Protein 8HC0 (pdb70)

Nearest PDB structures (foldseek):
  8hc0-assembly1_A  TM=1.003E+00  e=5.964E-72  Homo sapiens
  4dlo-assembly1_A  TM=7.773E-01  e=4.030E-16  Homo sapiens
  8oek-assembly1_A-2  TM=7.664E-01  e=4.030E-16  Homo sapiens
  4dlo-assembly2_B  TM=7.613E-01  e=2.067E-15  Homo sapiens
  8hc0-assembly1_B  TM=1.018E+00  e=3.145E-09  Homo sapiens

Organism: Homo sapiens (NCBI:txid9606)

Structure (mmCIF, N/CA/C/O backbone):
data_8HC0
#
_entry.id   8HC0
#
_cell.length_a   134.825
_cell.length_b   47.993
_cell.length_c   87.023
_cell.angle_alpha   90.00
_cell.angle_beta   127.35
_cell.angle_gamma   90.00
#
_symmetry.space_group_name_H-M   'C 1 2 1'
#
loop_
_entity.id
_entity.type
_entity.pdbx_description
1 polymer 'Adhesion G-protein coupled receptor F1'
2 polymer 'Adhesion G-protein coupled receptor F1'
3 polymer 'Adhesion G-protein coupled receptor F1'
4 branched alpha-D-mannopyranose-(1-3)-alpha-D-mannopyranose-(1-6)-[alpha-D-mannopyranose-(1-3)]alpha-D-mannopyranose-(1-4)-2-acetamido-2-deoxy-beta-D-glucopyranose-(1-4)-2-acetamido-2-deoxy-beta-D-glucopyranose
5 non-polymer 2-acetamido-2-deoxy-beta-D-glucopyranose
6 water water
#
loop_
_atom_site.group_PDB
_atom_site.id
_atom_site.type_symbol
_atom_site.label_atom_id
_atom_site.label_alt_id
_atom_site.label_comp_id
_atom_site.label_asym_id
_atom_site.label_entity_id
_atom_site.label_seq_id
_atom_site.pdbx_PDB_ins_code
_atom_site.Cartn_x
_atom_site.Cartn_y
_atom_site.Cartn_z
_atom_site.occupancy
_atom_site.B_iso_or_equiv
_atom_site.auth_seq_id
_atom_site.auth_comp_id
_atom_site.auth_asym_id
_atom_site.auth_atom_id
_atom_site.pdbx_PDB_model_num
ATOM 1 N N . SER A 1 1 ? -50.409 3.260 33.865 1.00 87.43 207 SER A N 1
ATOM 2 C CA . SER A 1 1 ? -49.719 2.162 34.532 1.00 78.83 207 SER A CA 1
ATOM 3 C C . SER A 1 1 ? -49.071 1.221 33.515 1.00 77.17 207 SER A C 1
ATOM 4 O O . SER A 1 1 ? -47.943 1.454 33.093 1.00 91.07 207 SER A O 1
ATOM 7 N N . ILE A 1 2 ? -49.763 0.160 33.118 1.00 77.26 208 ILE A N 1
ATOM 8 C CA . ILE A 1 2 ? -49.291 -0.713 32.048 1.00 72.25 208 ILE A CA 1
ATOM 9 C C . ILE A 1 2 ? -50.335 -0.683 30.940 1.00 67.52 208 ILE A C 1
ATOM 10 O O . ILE A 1 2 ? -51.389 -1.321 31.045 1.00 74.08 208 ILE A O 1
ATOM 15 N N . VAL A 1 3 ? -50.046 0.059 29.875 1.00 63.90 209 VAL A N 1
ATOM 16 C CA . VAL A 1 3 ? -50.887 0.056 28.683 1.00 68.67 209 VAL A CA 1
ATOM 17 C C . VAL A 1 3 ? -50.517 -1.164 27.853 1.00 61.98 209 VAL A C 1
ATOM 18 O O . VAL A 1 3 ? -49.356 -1.333 27.466 1.00 54.11 209 VAL A O 1
ATOM 22 N N . ALA A 1 4 ? -51.498 -2.017 27.579 1.00 58.28 210 ALA A N 1
ATOM 23 C CA . ALA A 1 4 ? -51.285 -3.232 26.805 1.00 53.47 210 ALA A CA 1
ATOM 24 C C . ALA A 1 4 ? -51.841 -3.021 25.402 1.00 57.45 210 ALA A C 1
ATOM 25 O O . ALA A 1 4 ? -53.050 -2.849 25.227 1.00 57.42 210 ALA A O 1
ATOM 27 N N . GLY A 1 5 ? -50.959 -3.039 24.408 1.00 52.57 211 GLY A N 1
ATOM 28 C CA . GLY A 1 5 ? -51.387 -2.928 23.028 1.00 55.08 211 GLY A CA 1
ATOM 29 C C . GLY A 1 5 ? -51.256 -4.238 22.280 1.00 55.92 211 GLY A C 1
ATOM 30 O O . GLY A 1 5 ? -50.167 -4.819 22.219 1.00 55.37 211 GLY A O 1
ATOM 31 N N . TYR A 1 6 ? -52.358 -4.712 21.707 1.00 63.57 212 TYR A N 1
ATOM 32 C CA . TYR A 1 6 ? -52.403 -5.993 21.016 1.00 62.89 212 TYR A CA 1
ATOM 33 C C . TYR A 1 6 ? -53.041 -5.806 19.645 1.00 59.11 212 TYR A C 1
ATOM 34 O O . TYR A 1 6 ? -53.408 -4.695 19.248 1.00 55.34 212 TYR A O 1
ATOM 43 N N . GLU A 1 7 ? -53.183 -6.914 18.922 1.00 69.08 213 GLU A N 1
ATOM 44 C CA . GLU A 1 7 ? -53.812 -6.902 17.610 1.00 68.53 213 GLU A CA 1
ATOM 45 C C . GLU A 1 7 ? -54.568 -8.208 17.411 1.00 69.99 213 GLU A C 1
ATOM 46 O O . GLU A 1 7 ? -54.178 -9.255 17.934 1.00 66.67 213 GLU A O 1
ATOM 52 N N . VAL A 1 8 ? -55.664 -8.130 16.661 1.00 69.83 214 VAL A N 1
ATOM 53 C CA . VAL A 1 8 ? -56.505 -9.283 16.356 1.00 71.92 214 VAL A CA 1
ATOM 54 C C . VAL A 1 8 ? -56.562 -9.435 14.843 1.00 70.75 214 VAL A C 1
ATOM 55 O O . VAL A 1 8 ? -57.060 -8.545 14.143 1.00 67.19 214 VAL A O 1
ATOM 59 N N . VAL A 1 9 ? -56.055 -10.558 14.342 1.00 75.13 215 VAL A N 1
ATOM 60 C CA . VAL A 1 9 ? -56.042 -10.856 12.915 1.00 81.73 215 VAL A CA 1
ATOM 61 C C . VAL A 1 9 ? -57.237 -11.742 12.595 1.00 78.87 215 VAL A C 1
ATOM 62 O O . VAL A 1 9 ? -57.471 -12.750 13.275 1.00 75.21 215 VAL A O 1
ATOM 66 N N . GLY A 1 10 ? -57.998 -11.367 11.562 1.00 83.88 216 GLY A N 1
ATOM 67 C CA . GLY A 1 10 ? -59.162 -12.129 11.168 1.00 84.56 216 GLY A CA 1
ATOM 68 C C . GLY A 1 10 ? -59.304 -12.179 9.660 1.00 84.46 216 GLY A C 1
ATOM 69 O O . GLY A 1 10 ? -58.610 -11.473 8.924 1.00 83.81 216 GLY A O 1
ATOM 70 N N . SER A 1 11 ? -60.223 -13.033 9.213 1.00 89.80 217 SER A N 1
ATOM 71 C CA . SER A 1 11 ? -60.484 -13.243 7.795 1.00 96.91 217 SER A CA 1
ATOM 72 C C . SER A 1 11 ? -61.720 -12.504 7.300 1.00 104.20 217 SER A C 1
ATOM 73 O O . SER A 1 11 ? -62.040 -12.587 6.110 1.00 101.59 217 SER A O 1
ATOM 76 N N . SER A 1 12 ? -62.421 -11.792 8.176 1.00 98.82 218 SER A N 1
ATOM 77 C CA . SER A 1 12 ? -63.608 -11.047 7.792 1.00 95.80 218 SER A CA 1
ATOM 78 C C . SER A 1 12 ? -63.211 -9.628 7.385 1.00 97.12 218 SER A C 1
ATOM 79 O O . SER A 1 12 ? -62.030 -9.314 7.211 1.00 94.59 218 SER A O 1
ATOM 82 N N . SER A 1 13 ? -64.198 -8.751 7.226 1.00 97.15 219 SER A N 1
ATOM 83 C CA . SER A 1 13 ? -63.924 -7.372 6.857 1.00 93.97 219 SER A CA 1
ATOM 84 C C . SER A 1 13 ? -63.600 -6.541 8.098 1.00 93.48 219 SER A C 1
ATOM 85 O O . SER A 1 13 ? -63.834 -6.952 9.238 1.00 84.80 219 SER A O 1
ATOM 88 N N . ALA A 1 14 ? -63.052 -5.347 7.859 1.00 99.50 220 ALA A N 1
ATOM 89 C CA . ALA A 1 14 ? -62.659 -4.478 8.964 1.00 90.43 220 ALA A CA 1
ATOM 90 C C . ALA A 1 14 ? -63.861 -4.007 9.772 1.00 93.10 220 ALA A C 1
ATOM 91 O O . ALA A 1 14 ? -63.757 -3.841 10.992 1.00 82.19 220 ALA A O 1
ATOM 93 N N . SER A 1 15 ? -65.004 -3.788 9.118 1.00 96.62 221 SER A N 1
ATOM 94 C CA . SER A 1 15 ? -66.197 -3.359 9.841 1.00 89.86 221 SER A CA 1
ATOM 95 C C . SER A 1 15 ? -66.880 -4.528 10.538 1.00 88.45 221 SER A C 1
ATOM 96 O O . SER A 1 15 ? -67.414 -4.370 11.642 1.00 84.75 221 SER A O 1
ATOM 99 N N . GLU A 1 16 ? -66.877 -5.705 9.910 1.00 88.82 222 GLU A N 1
ATOM 100 C CA . GLU A 1 16 ? -67.524 -6.868 10.505 1.00 93.99 222 GLU A CA 1
ATOM 101 C C . GLU A 1 16 ? -66.703 -7.434 11.653 1.00 97.54 222 GLU A C 1
ATOM 102 O O . GLU A 1 16 ? -67.264 -7.831 12.683 1.00 93.10 222 GLU A O 1
ATOM 108 N N . LEU A 1 17 ? -65.378 -7.479 11.501 1.00 91.98 223 LEU A N 1
ATOM 109 C CA . LEU A 1 17 ? -64.567 -8.040 12.571 1.00 89.51 223 LEU A CA 1
ATOM 110 C C . LEU A 1 17 ? -64.626 -7.110 13.773 1.00 93.86 223 LEU A C 1
ATOM 111 O O . LEU A 1 17 ? -64.725 -7.565 14.917 1.00 94.36 223 LEU A O 1
ATOM 116 N N . LEU A 1 18 ? -64.583 -5.798 13.516 1.00 107.55 224 LEU A N 1
ATOM 117 C CA . LEU A 1 18 ? -64.705 -4.805 14.577 1.00 108.21 224 LEU A CA 1
ATOM 118 C C . LEU A 1 18 ? -66.003 -4.987 15.347 1.00 111.19 224 LEU A C 1
ATOM 119 O O . LEU A 1 18 ? -65.992 -5.170 16.568 1.00 111.45 224 LEU A O 1
ATOM 124 N N . SER A 1 19 ? -67.135 -4.945 14.639 1.00 98.47 225 SER A N 1
ATOM 125 C CA . SER A 1 19 ? -68.435 -5.071 15.291 1.00 94.56 225 SER A CA 1
ATOM 126 C C . SER A 1 19 ? -68.534 -6.364 16.089 1.00 94.72 225 SER A C 1
ATOM 127 O O . SER A 1 19 ? -69.164 -6.400 17.153 1.00 86.97 225 SER A O 1
ATOM 130 N N . ALA A 1 20 ? -67.914 -7.437 15.594 1.00 95.49 226 ALA A N 1
ATOM 131 C CA . ALA A 1 20 ? -67.938 -8.698 16.325 1.00 82.56 226 ALA A CA 1
ATOM 132 C C . ALA A 1 20 ? -67.146 -8.609 17.623 1.00 82.37 226 ALA A C 1
ATOM 133 O O . ALA A 1 20 ? -67.537 -9.218 18.624 1.00 90.34 226 ALA A O 1
ATOM 135 N N . ILE A 1 21 ? -66.046 -7.854 17.631 1.00 88.70 227 ILE A N 1
ATOM 136 C CA . ILE A 1 21 ? -65.220 -7.758 18.830 1.00 86.23 227 ILE A CA 1
ATOM 137 C C . ILE A 1 21 ? -65.873 -6.858 19.874 1.00 86.60 227 ILE A C 1
ATOM 138 O O . ILE A 1 21 ? -65.842 -7.159 21.073 1.00 76.39 227 ILE A O 1
ATOM 143 N N . GLU A 1 22 ? -66.477 -5.747 19.442 1.00 90.38 228 GLU A N 1
ATOM 144 C CA . GLU A 1 22 ? -67.146 -4.856 20.38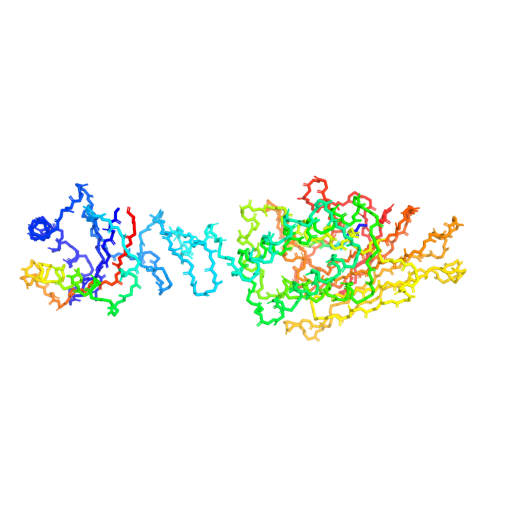6 1.00 88.12 228 GLU A CA 1
ATOM 145 C C . GLU A 1 22 ? -68.299 -5.552 21.094 1.00 91.56 228 GLU A C 1
ATOM 146 O O . GLU A 1 22 ? -68.570 -5.267 22.266 1.00 94.56 228 GLU A O 1
ATOM 152 N N . HIS A 1 23 ? -68.983 -6.468 20.409 1.00 86.12 229 HIS A N 1
ATOM 153 C CA . HIS A 1 23 ? -70.119 -7.158 21.004 1.00 89.28 229 HIS A CA 1
ATOM 154 C C . HIS A 1 23 ? -69.712 -8.223 22.014 1.00 89.28 229 HIS A C 1
ATOM 155 O O . HIS A 1 23 ? -70.565 -8.675 22.785 1.00 93.59 229 HIS A O 1
ATOM 162 N N . VAL A 1 24 ? -68.445 -8.635 22.031 1.00 86.98 230 VAL A N 1
ATOM 163 C CA . VAL A 1 24 ? -67.920 -9.494 23.083 1.00 91.13 230 VAL A CA 1
ATOM 164 C C . VAL A 1 24 ? -66.799 -8.799 23.850 1.00 90.24 230 VAL A C 1
ATOM 165 O O . VAL A 1 24 ? -66.043 -9.448 24.570 1.00 88.48 230 VAL A O 1
ATOM 169 N N . ALA A 1 25 ? -66.684 -7.478 23.694 1.00 92.34 231 ALA A N 1
ATOM 170 C CA . ALA A 1 25 ? -65.619 -6.739 24.364 1.00 99.69 231 ALA A CA 1
ATOM 171 C C . ALA A 1 25 ? -65.754 -6.825 25.879 1.00 98.92 231 ALA A C 1
ATOM 172 O O . ALA A 1 25 ? -64.749 -6.876 26.597 1.00 105.37 231 ALA A O 1
ATOM 174 N N . GLU A 1 26 ? -66.988 -6.844 26.384 1.00 104.55 232 GLU A N 1
ATOM 175 C CA . GLU A 1 26 ? -67.202 -6.961 27.820 1.00 110.97 232 GLU A CA 1
ATOM 176 C C . GLU A 1 26 ? -66.963 -8.375 28.333 1.00 101.68 232 GLU A C 1
ATOM 177 O O . GLU A 1 26 ? -66.715 -8.548 29.532 1.00 111.93 232 GLU A O 1
ATOM 183 N N . LYS A 1 27 ? -67.030 -9.385 27.462 1.00 87.21 233 LYS A N 1
ATOM 184 C CA . LYS A 1 27 ? -66.690 -10.741 27.880 1.00 93.09 233 LYS A CA 1
ATOM 185 C C . LYS A 1 27 ? -65.189 -10.987 27.830 1.00 92.79 233 LYS A C 1
ATOM 186 O O . LYS A 1 27 ? -64.678 -11.831 28.575 1.00 89.98 233 LYS A O 1
ATOM 192 N N . ALA A 1 28 ? -64.472 -10.279 26.957 1.00 92.68 234 ALA A N 1
ATOM 193 C CA . ALA A 1 28 ? -63.015 -10.313 27.006 1.00 94.61 234 ALA A CA 1
ATOM 194 C C . ALA A 1 28 ? -62.491 -9.478 28.166 1.00 84.49 234 ALA A C 1
ATOM 195 O O . ALA A 1 28 ? -61.490 -9.840 28.795 1.00 82.86 234 ALA A O 1
ATOM 197 N N . LYS A 1 29 ? -63.163 -8.363 28.464 1.00 84.34 235 LYS A N 1
ATOM 198 C CA . LYS A 1 29 ? -62.746 -7.510 29.571 1.00 9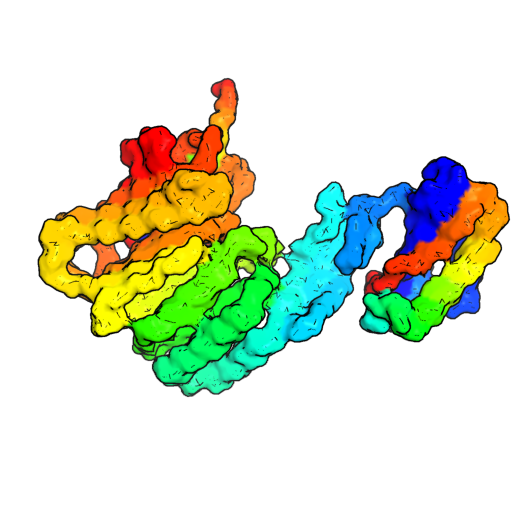4.51 235 LYS A CA 1
ATOM 199 C C . LYS A 1 29 ? -62.932 -8.212 30.910 1.00 96.70 235 LYS A C 1
ATOM 200 O O . LYS A 1 29 ? -62.112 -8.047 31.821 1.00 100.95 235 LYS A O 1
ATOM 206 N N . THR A 1 30 ? -63.995 -9.009 31.050 1.00 88.48 236 THR A N 1
ATOM 207 C CA . THR A 1 30 ? -64.204 -9.749 32.289 1.00 95.90 236 THR A CA 1
ATOM 208 C C . THR A 1 30 ? -63.258 -10.936 32.427 1.00 101.97 236 THR A C 1
ATOM 209 O O . THR A 1 30 ? -62.991 -11.367 33.554 1.00 107.40 236 THR A O 1
ATOM 213 N N . ALA A 1 31 ? -62.740 -11.467 31.315 1.00 95.33 237 ALA A N 1
ATOM 214 C CA . ALA A 1 31 ? -61.753 -12.538 31.392 1.00 93.37 237 ALA A CA 1
ATOM 215 C C . ALA A 1 31 ? -60.381 -11.998 31.772 1.00 94.59 237 ALA A C 1
ATOM 216 O O . ALA A 1 31 ? -59.635 -12.654 32.508 1.00 90.68 237 ALA A O 1
ATOM 218 N N . LEU A 1 32 ? -60.032 -10.808 31.279 1.00 95.20 238 LEU A N 1
ATOM 219 C CA . LEU A 1 32 ? -58.757 -10.201 31.644 1.00 86.70 238 LEU A CA 1
ATOM 220 C C . LEU A 1 32 ? -58.771 -9.683 33.075 1.00 96.03 238 LEU A C 1
ATOM 221 O O . LEU A 1 32 ? -57.731 -9.690 33.744 1.00 97.96 238 LEU A O 1
ATOM 226 N N . HIS A 1 33 ? -59.929 -9.232 33.562 1.00 118.72 239 HIS A N 1
ATOM 227 C CA . HIS A 1 33 ? -60.024 -8.757 34.936 1.00 117.43 239 HIS A CA 1
ATOM 228 C C . HIS A 1 33 ? -59.906 -9.882 35.955 1.00 121.77 239 HIS A C 1
ATOM 229 O O . HIS A 1 33 ? -59.731 -9.600 37.145 1.00 138.03 239 HIS A O 1
ATOM 236 N N . LYS A 1 34 ? -60.000 -11.140 35.522 1.00 104.73 240 LYS A N 1
ATOM 237 C CA . LYS A 1 34 ? -59.769 -12.274 36.406 1.00 96.40 240 LYS A CA 1
ATOM 238 C C . LYS A 1 34 ? -58.294 -12.631 36.530 1.00 83.75 240 LYS A C 1
ATOM 239 O O . LYS A 1 34 ? -57.948 -13.492 37.345 1.00 90.09 240 LYS A O 1
ATOM 241 N N . LEU A 1 35 ? -57.426 -11.999 35.745 1.00 85.52 241 LEU A N 1
ATOM 242 C CA . LEU A 1 35 ? -55.989 -12.210 35.828 1.00 86.39 241 LEU A CA 1
ATOM 243 C C . LEU A 1 35 ? -55.212 -10.972 36.243 1.00 85.76 241 LEU A C 1
ATOM 244 O O . LEU A 1 35 ? -54.149 -11.106 36.853 1.00 88.24 241 LEU A O 1
ATOM 249 N N . PHE A 1 36 ? -55.707 -9.778 35.929 1.00 83.02 242 PHE A N 1
ATOM 250 C CA . PHE A 1 36 ? -55.019 -8.531 36.223 1.00 81.50 242 PHE A CA 1
ATOM 251 C C . PHE A 1 36 ? -56.033 -7.472 36.625 1.00 87.52 242 PHE A C 1
ATOM 252 O O . PHE A 1 36 ? -57.181 -7.501 36.163 1.00 99.46 242 PHE A O 1
ATOM 260 N N . PRO A 1 37 ? -55.642 -6.527 37.485 1.00 84.78 243 PRO A N 1
ATOM 261 C CA . PRO A 1 37 ? -56.532 -5.397 37.807 1.00 86.81 243 PRO A CA 1
ATOM 262 C C . PRO A 1 37 ? -56.514 -4.378 36.676 1.00 90.78 243 PRO A C 1
ATOM 263 O O . PRO A 1 37 ? -55.459 -3.847 36.323 1.00 87.96 243 PRO A O 1
ATOM 267 N N . LEU A 1 38 ? -57.686 -4.103 36.112 1.00 101.67 244 LEU A N 1
ATOM 268 C CA . LEU A 1 38 ? -57.826 -3.207 34.977 1.00 109.00 244 LEU A CA 1
ATOM 269 C C . LEU A 1 38 ? -58.439 -1.880 35.409 1.00 115.74 244 LEU A C 1
ATOM 270 O O . LEU A 1 38 ? -59.267 -1.825 36.321 1.00 121.69 244 LEU A O 1
ATOM 275 N N . GLU A 1 39 ? -58.023 -0.809 34.736 1.00 131.58 245 GLU A N 1
ATOM 276 C CA . GLU A 1 39 ? -58.590 0.507 34.983 1.00 136.66 245 GLU A CA 1
ATOM 277 C C . GLU A 1 39 ? -59.932 0.637 34.274 1.00 139.65 245 GLU A C 1
ATOM 278 O O . GLU A 1 39 ? -60.128 0.099 33.180 1.00 132.66 245 GLU A O 1
ATOM 284 N N . ASP A 1 40 ? -60.861 1.345 34.912 1.00 150.16 246 ASP A N 1
ATOM 285 C CA . ASP A 1 40 ? -62.194 1.523 34.350 1.00 145.48 246 ASP A CA 1
ATOM 286 C C . ASP A 1 40 ? -62.129 2.350 33.071 1.00 138.70 246 ASP A C 1
ATOM 287 O O . ASP A 1 40 ? -61.464 3.389 33.022 1.00 138.59 246 ASP A O 1
ATOM 292 N N . GLY A 1 41 ? -62.823 1.884 32.034 1.00 116.52 247 GLY A N 1
ATOM 293 C CA . GLY A 1 41 ? -62.885 2.597 30.775 1.00 106.66 247 GLY A CA 1
ATOM 294 C C . GLY A 1 41 ? -61.644 2.511 29.917 1.00 87.28 247 GLY A C 1
ATOM 295 O O . GLY A 1 41 ? -61.572 3.199 28.892 1.00 82.58 247 GLY A O 1
ATOM 296 N N . SER A 1 42 ? -60.666 1.687 30.295 1.00 89.81 248 SER A N 1
ATOM 297 C CA . SER A 1 42 ? -59.430 1.585 29.531 1.00 76.84 248 SER A CA 1
ATOM 298 C C . SER A 1 42 ? -59.567 0.706 28.295 1.00 78.22 248 SER A C 1
ATOM 299 O O . SER A 1 42 ? -58.773 0.852 27.359 1.00 71.95 248 SER A O 1
ATOM 302 N N . PHE A 1 43 ? -60.547 -0.195 28.266 1.00 74.87 249 PHE A N 1
ATOM 303 C CA . PHE A 1 43 ? -60.704 -1.120 27.147 1.00 65.46 249 PHE A CA 1
ATOM 304 C C . PHE A 1 43 ? -61.244 -0.372 25.935 1.00 70.67 249 PHE A C 1
ATOM 305 O O . PHE A 1 43 ? -62.424 -0.010 25.892 1.00 79.20 249 PHE A O 1
ATOM 313 N N . ARG A 1 44 ? -60.383 -0.148 24.945 1.00 72.70 250 ARG A N 1
ATOM 314 C CA . ARG A 1 44 ? -60.753 0.548 23.719 1.00 70.45 250 ARG A CA 1
ATOM 315 C C . ARG A 1 44 ? -60.224 -0.247 22.535 1.00 65.85 250 ARG A C 1
ATOM 316 O O . ARG A 1 44 ? -59.020 -0.513 22.451 1.00 63.77 250 ARG A O 1
ATOM 324 N N . VAL A 1 45 ? -61.121 -0.637 21.633 1.00 71.03 251 VAL A N 1
ATOM 325 C CA . VAL A 1 45 ? -60.770 -1.391 20.434 1.00 66.24 251 VAL A CA 1
ATOM 326 C C . VAL A 1 45 ? -61.029 -0.514 19.217 1.00 67.06 251 VAL A C 1
ATOM 327 O O . VAL A 1 45 ? -62.066 0.156 19.130 1.00 59.01 251 VAL A O 1
ATOM 331 N N . PHE A 1 46 ? -60.084 -0.518 18.279 1.00 68.66 252 PHE A N 1
ATOM 332 C CA . PHE A 1 46 ? -60.181 0.314 17.089 1.00 71.52 252 PHE A CA 1
ATOM 333 C C . PHE A 1 46 ? -59.480 -0.384 15.932 1.00 74.45 252 PHE A C 1
ATOM 334 O O . PHE A 1 46 ? -58.499 -1.107 16.127 1.00 70.35 252 PHE A O 1
ATOM 342 N N . GLY A 1 47 ? -59.990 -0.156 14.725 1.00 79.15 253 GLY A N 1
ATOM 343 C CA . GLY A 1 47 ? -59.476 -0.840 13.555 1.00 80.50 253 GLY A CA 1
ATOM 344 C C . GLY A 1 47 ? -58.616 0.012 12.644 1.00 79.66 253 GLY A C 1
ATOM 345 O O . GLY A 1 47 ? -58.548 -0.242 11.438 1.00 87.77 253 GLY A O 1
ATOM 346 N N . LYS A 1 48 ? -57.948 1.020 13.202 1.00 103.12 254 LYS A N 1
ATOM 347 C CA . LYS A 1 48 ? -57.084 1.889 12.405 1.00 94.57 254 LYS A CA 1
ATOM 348 C C . LYS A 1 48 ? -55.956 2.394 13.292 1.00 92.48 254 LYS A C 1
ATOM 349 O O . LYS A 1 48 ? -56.188 3.216 14.184 1.00 90.34 254 LYS A O 1
ATOM 351 N N . ALA A 1 49 ? -54.742 1.905 13.049 1.00 68.55 255 ALA A N 1
ATOM 352 C CA . ALA A 1 49 ? -53.551 2.400 13.738 1.00 70.93 255 ALA A CA 1
ATOM 353 C C . ALA A 1 49 ? -53.012 3.575 12.936 1.00 73.87 255 ALA A C 1
ATOM 354 O O . ALA A 1 49 ? -52.334 3.390 11.923 1.00 71.59 255 ALA A O 1
ATOM 356 N N . GLN A 1 50 ? -53.324 4.790 13.389 1.00 70.57 256 GLN A N 1
ATOM 357 C CA . GLN A 1 50 ? -52.886 5.982 12.671 1.00 69.06 256 GLN A CA 1
ATOM 358 C C . GLN A 1 50 ? -51.367 6.060 12.613 1.00 73.23 256 GLN A C 1
ATOM 359 O O . GLN A 1 50 ? -50.786 6.352 11.561 1.00 73.33 256 GLN A O 1
ATOM 365 N N . CYS A 1 51 ? -50.707 5.811 13.739 1.00 74.45 257 CYS A N 1
ATOM 366 C CA . CYS A 1 51 ? -49.254 5.773 13.814 1.00 65.29 257 CYS A CA 1
ATOM 367 C C . CYS A 1 51 ? -48.837 4.355 14.166 1.00 63.17 257 CYS A C 1
ATOM 368 O O . CYS A 1 51 ? -49.309 3.799 15.163 1.00 64.72 257 CYS A O 1
ATOM 371 N N . ASN A 1 52 ? -47.975 3.766 13.343 1.00 56.99 258 ASN A N 1
ATOM 372 C CA . ASN A 1 52 ? -47.430 2.443 13.613 1.00 63.41 258 ASN A CA 1
ATOM 373 C C . ASN A 1 52 ? -45.959 2.440 13.240 1.00 67.57 258 ASN A C 1
ATOM 374 O O . ASN A 1 52 ? -45.600 2.791 12.113 1.00 59.98 258 ASN A O 1
ATOM 379 N N . ASP A 1 53 ? -45.115 2.041 14.187 1.00 73.06 259 ASP A N 1
ATOM 380 C CA . ASP A 1 53 ? -43.677 2.177 14.019 1.00 73.78 259 ASP A CA 1
ATOM 381 C C . ASP A 1 53 ? -42.990 1.164 14.923 1.00 70.52 259 ASP A C 1
ATOM 382 O O . ASP A 1 53 ? -43.470 0.863 16.017 1.00 65.23 259 ASP A O 1
ATOM 387 N N . ILE A 1 54 ? -41.861 0.639 14.443 1.00 70.23 260 ILE A N 1
ATOM 388 C CA . ILE A 1 54 ? -41.101 -0.334 15.221 1.00 74.95 260 ILE A CA 1
ATOM 389 C C . ILE A 1 54 ? -40.501 0.323 16.461 1.00 68.87 260 ILE A C 1
ATOM 390 O O . ILE A 1 54 ? -40.450 -0.283 17.538 1.00 52.70 260 ILE A O 1
ATOM 395 N N . VAL A 1 55 ? -40.056 1.576 16.336 1.00 87.84 261 VAL A N 1
ATOM 396 C CA . VAL A 1 55 ? -39.385 2.245 17.449 1.00 79.50 261 VAL A CA 1
ATOM 397 C C . VAL A 1 55 ? -40.344 2.437 18.617 1.00 66.77 261 VAL A C 1
ATOM 398 O O . VAL A 1 55 ? -40.009 2.149 19.773 1.00 74.53 261 VAL A O 1
ATOM 402 N N . PHE A 1 56 ? -41.553 2.923 18.336 1.00 64.70 262 PHE A N 1
ATOM 403 C CA . PHE A 1 56 ? -42.524 3.228 19.382 1.00 67.04 262 PHE A CA 1
ATOM 404 C C . PHE A 1 56 ? -43.627 2.179 19.470 1.00 61.39 262 PHE A C 1
ATOM 405 O O . PHE A 1 56 ? -43.784 1.523 20.504 1.00 66.34 262 PHE A O 1
ATOM 413 N N . GLY A 1 57 ? -44.394 2.012 18.405 1.00 54.62 263 GLY A N 1
ATOM 414 C CA . GLY A 1 57 ? -45.498 1.083 18.385 1.00 53.50 263 GLY A CA 1
ATOM 415 C C . GLY A 1 57 ? -46.680 1.701 17.678 1.00 62.46 263 GLY A C 1
ATOM 416 O O . GLY A 1 57 ? -46.541 2.685 16.953 1.00 72.72 263 GLY A O 1
ATOM 417 N N . PHE A 1 58 ? -47.852 1.117 17.894 1.00 50.94 264 PHE A N 1
ATOM 418 C CA . PHE A 1 58 ? -49.080 1.635 17.315 1.00 56.31 264 PHE A CA 1
ATOM 419 C C . PHE A 1 58 ? -49.858 2.434 18.353 1.00 61.62 264 PHE A C 1
ATOM 420 O O . PHE A 1 58 ? -49.786 2.166 19.555 1.00 61.41 264 PHE A O 1
ATOM 428 N N . GLY A 1 59 ? -50.598 3.426 17.872 1.00 54.13 265 GLY A N 1
ATOM 429 C CA . GLY A 1 59 ? -51.386 4.267 18.750 1.00 51.34 265 GLY A CA 1
ATOM 430 C C . GLY A 1 59 ? -52.363 5.103 17.959 1.00 59.52 265 GLY A C 1
ATOM 431 O O . GLY A 1 59 ? -52.234 5.260 16.740 1.00 54.51 265 GLY A O 1
ATOM 432 N N . SER A 1 60 ? -53.350 5.637 18.674 1.00 59.89 266 SER A N 1
ATOM 433 C CA . SER A 1 60 ? -54.370 6.485 18.081 1.00 54.93 266 SER A CA 1
ATOM 434 C C . SER A 1 60 ? -53.907 7.940 18.087 1.00 74.11 266 SER A C 1
ATOM 435 O O . SER A 1 60 ? -52.831 8.273 18.587 1.00 77.40 266 SER A O 1
ATOM 438 N N . LYS A 1 61 ? -54.737 8.822 17.529 1.00 79.06 267 LYS A N 1
ATOM 439 C CA . LYS A 1 61 ? -54.405 10.241 17.488 1.00 78.17 267 LYS A CA 1
ATOM 440 C C . LYS A 1 61 ? -54.234 10.798 18.895 1.00 80.64 267 LYS A C 1
ATOM 441 O O . LYS A 1 61 ? -54.942 10.407 19.828 1.00 87.59 267 LYS A O 1
ATOM 447 N N . ASP A 1 62 ? -53.271 11.709 19.042 1.00 85.09 268 ASP A N 1
ATOM 448 C CA . ASP A 1 62 ? -52.930 12.412 20.276 1.00 85.56 268 ASP A CA 1
ATOM 449 C C . ASP A 1 62 ? -52.371 11.490 21.353 1.00 83.10 268 ASP A C 1
ATOM 450 O O . ASP A 1 62 ? -52.073 11.965 22.456 1.00 88.45 268 ASP A O 1
ATOM 455 N N . ASP A 1 63 ? -52.219 10.197 21.080 1.00 76.10 269 ASP A N 1
ATOM 456 C CA . ASP A 1 63 ? -51.548 9.308 22.017 1.00 66.25 269 ASP A CA 1
ATOM 457 C C . ASP A 1 63 ? -50.080 9.696 22.133 1.00 66.80 269 ASP A C 1
ATOM 458 O O . ASP A 1 63 ? -49.427 10.016 21.136 1.00 67.89 269 ASP A O 1
ATOM 463 N N . GLU A 1 64 ? -49.560 9.670 23.357 1.00 65.48 270 GLU A N 1
ATOM 464 C CA . GLU A 1 64 ? -48.190 10.088 23.630 1.00 65.55 270 GLU A CA 1
ATOM 465 C C . GLU A 1 64 ? -47.505 9.026 24.478 1.00 57.63 270 GLU A C 1
ATOM 466 O O . GLU A 1 64 ? -47.970 8.708 25.577 1.00 54.05 270 GLU A O 1
ATOM 472 N N . TYR A 1 65 ? -46.406 8.480 23.964 1.00 49.05 271 TYR A N 1
ATOM 473 C CA . TYR A 1 65 ? -45.643 7.439 24.638 1.00 52.45 271 TYR A CA 1
ATOM 474 C C . TYR A 1 65 ? -44.252 7.965 24.957 1.00 53.53 271 TYR A C 1
ATOM 475 O O . TYR A 1 65 ? -43.585 8.531 24.084 1.00 57.53 271 TYR A O 1
ATOM 484 N N . THR A 1 66 ? -43.818 7.776 26.200 1.00 52.78 272 THR A N 1
ATOM 485 C CA . THR A 1 66 ? -42.476 8.141 26.636 1.00 58.12 272 THR A CA 1
ATOM 486 C C . THR A 1 66 ? -41.711 6.867 26.969 1.00 46.21 272 THR A C 1
ATOM 487 O O . THR A 1 66 ? -42.127 6.099 27.843 1.00 49.58 272 THR A O 1
ATOM 491 N N . LEU A 1 67 ? -40.603 6.648 26.273 1.00 45.30 273 LEU A N 1
ATOM 492 C CA . LEU A 1 67 ? -39.766 5.470 26.426 1.00 53.77 273 LEU A CA 1
ATOM 493 C C . LEU A 1 67 ? -38.361 5.878 26.852 1.00 57.13 273 LEU A C 1
ATOM 494 O O . LEU A 1 67 ? -37.945 7.022 26.633 1.00 61.75 273 LEU A O 1
ATOM 499 N N . PRO A 1 68 ? -37.606 4.977 27.473 1.00 62.79 274 PRO A N 1
ATOM 500 C CA . PRO A 1 68 ? -36.255 5.324 27.927 1.00 65.11 274 PRO A CA 1
ATOM 501 C C . PRO A 1 68 ? -35.259 5.357 26.773 1.00 65.13 274 PRO A C 1
ATOM 502 O O . PRO A 1 68 ? -35.561 4.999 25.633 1.00 61.71 274 PRO A O 1
ATOM 506 N N . CYS A 1 69 ? -34.046 5.797 27.098 1.00 86.58 275 CYS A N 1
ATOM 507 C CA . CYS A 1 69 ? -32.957 5.841 26.132 1.00 87.49 275 CYS A CA 1
ATOM 508 C C . CYS A 1 69 ? -32.413 4.433 25.904 1.00 93.19 275 CYS A C 1
ATOM 509 O O . CYS A 1 69 ? -33.002 3.429 26.313 1.00 94.29 275 CYS A O 1
ATOM 512 N N . SER A 1 70 ? -31.260 4.352 25.247 1.00 80.72 276 SER A N 1
ATOM 513 C CA . SER A 1 70 ? -30.596 3.102 24.942 1.00 76.29 276 SER A CA 1
ATOM 514 C C . SER A 1 70 ? -29.303 2.998 25.755 1.00 74.88 276 SER A C 1
ATOM 515 O O . SER A 1 70 ? -29.114 3.725 26.740 1.00 85.23 276 SER A O 1
ATOM 518 N N . SER A 1 71 ? -28.415 2.096 25.343 1.00 78.01 277 SER A N 1
ATOM 519 C CA . SER A 1 71 ? -27.160 1.887 26.052 1.00 76.01 277 SER A CA 1
ATOM 520 C C . SER A 1 71 ? -26.199 3.041 25.800 1.00 72.95 277 SER A C 1
ATOM 521 O O . SER A 1 71 ? -26.099 3.556 24.683 1.00 76.33 277 SER A O 1
ATOM 524 N N . GLY A 1 72 ? -25.486 3.443 26.853 1.00 76.66 278 GLY A N 1
ATOM 525 C CA . GLY A 1 72 ? -24.582 4.570 26.791 1.00 74.60 278 GLY A CA 1
ATOM 526 C C . GLY A 1 72 ? -25.238 5.928 26.900 1.00 70.09 278 GLY A C 1
ATOM 527 O O . GLY A 1 72 ? -24.575 6.889 27.307 1.00 69.11 278 GLY A O 1
ATOM 528 N N . TYR A 1 73 ? -26.517 6.042 26.557 1.00 68.20 279 TYR A N 1
ATOM 529 C CA . TYR A 1 73 ? -27.244 7.300 26.616 1.00 59.20 279 TYR A CA 1
ATOM 530 C C . TYR A 1 73 ? -28.192 7.290 27.808 1.00 67.45 279 TYR A C 1
ATOM 531 O O . TYR A 1 73 ? -28.746 6.246 28.165 1.00 74.65 279 TYR A O 1
ATOM 540 N N . ARG A 1 74 ? -28.370 8.456 28.427 1.00 59.89 280 ARG A N 1
ATOM 541 C CA . ARG A 1 74 ? -29.245 8.616 29.579 1.00 55.07 280 ARG A CA 1
ATOM 542 C C . ARG A 1 74 ? -30.302 9.671 29.281 1.00 56.24 280 ARG A C 1
ATOM 543 O O . ARG A 1 74 ? -29.998 10.724 28.712 1.00 76.07 280 ARG A O 1
ATOM 546 N N . GLY A 1 75 ? -31.545 9.380 29.665 1.00 67.78 281 GLY A N 1
ATOM 547 C CA . GLY A 1 75 ? -32.654 10.291 29.448 1.00 55.61 281 GLY A CA 1
ATOM 548 C C . GLY A 1 75 ? -33.923 9.568 29.046 1.00 62.89 281 GLY A C 1
ATOM 549 O O . GLY A 1 75 ? -34.122 8.405 29.413 1.00 76.02 281 GLY A O 1
ATOM 550 N N . ASN A 1 76 ? -34.784 10.233 28.277 1.00 56.54 282 ASN A N 1
ATOM 551 C CA . ASN A 1 76 ? -36.019 9.618 27.813 1.00 59.76 282 ASN A CA 1
ATOM 552 C C . ASN A 1 76 ? -36.364 10.156 26.433 1.00 62.84 282 ASN A C 1
ATOM 553 O O . ASN A 1 76 ? -35.947 11.251 26.048 1.00 61.41 282 ASN A O 1
ATOM 558 N N . ILE A 1 77 ? -37.144 9.373 25.692 1.00 54.83 283 ILE A N 1
ATOM 559 C CA . ILE A 1 77 ? -37.653 9.773 24.385 1.00 42.65 283 ILE A CA 1
ATOM 560 C C . ILE A 1 77 ? -39.166 9.872 24.491 1.00 54.86 283 ILE A C 1
ATOM 561 O O . ILE A 1 77 ? -39.826 8.910 24.898 1.00 56.13 283 ILE A O 1
ATOM 566 N N . THR A 1 78 ? -39.714 11.020 24.108 1.00 52.54 284 THR A N 1
ATOM 567 C CA . THR A 1 78 ? -41.149 11.254 24.131 1.00 47.98 284 THR A CA 1
ATOM 568 C C . THR A 1 78 ? -41.649 11.506 22.715 1.00 50.78 284 THR A C 1
ATOM 569 O O . THR A 1 78 ? -40.993 12.198 21.931 1.00 52.45 284 THR A O 1
ATOM 573 N N . ALA A 1 79 ? -42.811 10.942 22.389 1.00 50.17 285 ALA A N 1
ATOM 574 C CA . ALA A 1 79 ? -43.401 11.138 21.074 1.00 52.42 285 ALA A CA 1
ATOM 575 C C . ALA A 1 79 ? -44.915 11.060 21.173 1.00 57.98 285 ALA A C 1
ATOM 576 O O . ALA A 1 79 ? -45.464 10.287 21.962 1.00 54.33 285 ALA A O 1
ATOM 578 N N . LYS A 1 80 ? -45.582 11.864 20.349 1.00 57.82 286 LYS A N 1
ATOM 579 C CA . LYS A 1 80 ? -47.034 11.918 20.286 1.00 67.00 286 LYS A CA 1
ATOM 580 C C . LYS A 1 80 ? -47.494 11.546 18.884 1.00 68.06 286 LYS A C 1
ATOM 581 O O . LYS A 1 80 ? -46.925 12.009 17.891 1.00 58.33 286 LYS A O 1
ATOM 587 N N . CYS A 1 81 ? -48.525 10.709 18.809 1.00 67.99 287 CYS A N 1
ATOM 588 C CA . CYS A 1 81 ? -49.041 10.236 17.528 1.00 71.34 287 CYS A CA 1
ATOM 589 C C . CYS A 1 81 ? -49.867 11.342 16.884 1.00 69.61 287 CYS A C 1
ATOM 590 O O . CYS A 1 81 ? -50.911 11.738 17.414 1.00 72.36 287 CYS A O 1
ATOM 593 N N . GLU A 1 82 ? -49.402 11.841 15.747 1.00 74.50 288 GLU A N 1
ATOM 594 C CA . GLU A 1 82 ? -50.105 12.850 14.976 1.00 82.78 288 GLU A CA 1
ATOM 595 C C . GLU A 1 82 ? -50.560 12.250 13.648 1.00 76.74 288 GLU A C 1
ATOM 596 O O . GLU A 1 82 ? -50.437 11.043 13.410 1.00 82.92 288 GLU A O 1
ATOM 602 N N . SER A 1 83 ? -51.086 13.104 12.771 1.00 81.56 289 SER A N 1
ATOM 603 C CA . SER A 1 83 ? -51.508 12.656 11.450 1.00 91.26 289 SER A CA 1
ATOM 604 C C . SER A 1 83 ? -50.338 12.245 10.566 1.00 94.29 289 SER A C 1
ATOM 605 O O . SER A 1 83 ? -50.568 11.723 9.470 1.00 105.86 289 SER A O 1
ATOM 608 N N . SER A 1 84 ? -49.099 12.453 11.019 1.00 87.21 290 SER A N 1
ATOM 609 C CA . SER A 1 84 ? -47.919 12.191 10.203 1.00 72.04 290 SER A CA 1
ATOM 610 C C . SER A 1 84 ? -46.931 11.259 10.897 1.00 77.64 290 SER A C 1
ATOM 611 O O . SER A 1 84 ? -45.736 11.297 10.590 1.00 72.43 290 SER A O 1
ATOM 614 N N . GLY A 1 85 ? -47.398 10.426 11.818 1.00 68.39 291 GLY A N 1
ATOM 615 C CA . GLY A 1 85 ? -46.524 9.515 12.532 1.00 59.85 291 GLY A CA 1
ATOM 616 C C . GLY A 1 85 ? -46.246 9.968 13.951 1.00 57.96 291 GLY A C 1
ATOM 617 O O . GLY A 1 85 ? -46.904 10.852 14.507 1.00 73.90 291 GLY A O 1
ATOM 618 N N . TRP A 1 86 ? -45.235 9.336 14.545 1.00 58.29 292 TRP A N 1
ATOM 619 C CA . TRP A 1 86 ? -44.831 9.626 15.919 1.00 60.30 292 TRP A CA 1
ATOM 620 C C . TRP A 1 86 ? -43.840 10.784 15.897 1.00 63.60 292 TRP A C 1
ATOM 621 O O . TRP A 1 86 ? -42.646 10.592 15.656 1.00 67.90 292 TRP A O 1
ATOM 632 N N . GLN A 1 87 ? -44.338 11.993 16.140 1.00 61.26 293 GLN A N 1
ATOM 633 C CA . GLN A 1 87 ? -43.480 13.167 16.231 1.00 50.96 293 GLN A CA 1
ATOM 634 C C . GLN A 1 87 ? -42.819 13.197 17.602 1.00 44.18 293 GLN A C 1
ATOM 635 O O . GLN A 1 87 ? -43.506 13.278 18.626 1.00 53.77 293 GLN A O 1
ATOM 641 N N . VAL A 1 88 ? -41.489 13.121 17.625 1.00 53.45 294 VAL A N 1
ATOM 642 C CA . VAL A 1 88 ? -40.756 13.191 18.884 1.00 54.84 294 VAL A CA 1
ATOM 643 C C . VAL A 1 88 ? -40.768 14.633 19.375 1.00 53.94 294 VAL A C 1
ATOM 644 O O . VAL A 1 88 ? -40.327 15.549 18.671 1.00 56.69 294 VAL A O 1
ATOM 648 N N . ILE A 1 89 ? -41.285 14.840 20.580 1.00 50.83 295 ILE A N 1
ATOM 649 C CA . ILE A 1 89 ? -41.403 16.171 21.167 1.00 54.10 295 ILE A CA 1
ATOM 650 C C . ILE A 1 89 ? -40.241 16.472 22.101 1.00 62.21 295 ILE A C 1
ATOM 651 O O . ILE A 1 89 ? -39.640 17.544 22.034 1.00 58.62 295 ILE A O 1
ATOM 656 N N . ARG A 1 90 ? -39.909 15.530 22.979 1.00 57.89 296 ARG A N 1
ATOM 657 C CA . ARG A 1 90 ? -38.836 15.699 23.950 1.00 55.28 296 ARG A CA 1
ATOM 658 C C . ARG A 1 90 ? -37.911 14.496 23.861 1.00 50.75 296 ARG A C 1
ATOM 659 O O . ARG A 1 90 ? -38.324 13.374 24.173 1.00 61.47 296 ARG A O 1
ATOM 667 N N . GLU A 1 91 ? -36.670 14.721 23.434 1.00 47.21 297 GLU A N 1
ATOM 668 C CA . GLU A 1 91 ? -35.649 13.678 23.456 1.00 54.90 297 GLU A CA 1
ATOM 669 C C . GLU A 1 91 ? -34.482 14.196 24.285 1.00 56.50 297 GLU A C 1
ATOM 670 O O . GLU A 1 91 ? -33.823 15.169 23.899 1.00 54.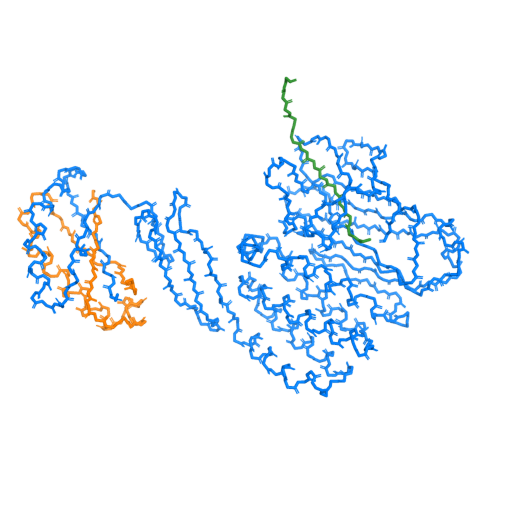88 297 GLU A O 1
ATOM 676 N N . THR A 1 92 ? -34.227 13.542 25.418 1.00 59.42 298 THR A N 1
ATOM 677 C CA . THR A 1 92 ? -33.228 13.986 26.381 1.00 53.28 298 THR A CA 1
ATOM 678 C C . THR A 1 92 ? -32.070 12.987 26.469 1.00 43.03 298 THR A C 1
ATOM 679 O O . THR A 1 92 ? -31.309 12.981 27.442 1.00 61.26 298 THR A O 1
ATOM 683 N N . CYS A 1 93 ? -31.934 12.139 25.453 1.00 54.53 299 CYS A N 1
ATOM 684 C CA . CYS A 1 93 ? -30.897 11.116 25.408 1.00 57.25 299 CYS A CA 1
ATOM 685 C C . CYS A 1 93 ? -29.528 11.766 25.292 1.00 56.58 299 CYS A C 1
ATOM 686 O O . CYS A 1 93 ? -29.175 12.297 24.235 1.00 55.13 299 CYS A O 1
ATOM 689 N N . VAL A 1 94 ? -28.742 11.693 26.359 1.00 51.24 300 VAL A N 1
ATOM 690 C CA . VAL A 1 94 ? -27.405 12.262 26.395 1.00 57.27 300 VAL A CA 1
ATOM 691 C C . VAL A 1 94 ? -26.414 11.135 26.639 1.00 60.55 300 VAL A C 1
ATOM 692 O O . VAL A 1 94 ? -26.640 10.281 27.504 1.00 54.77 300 VAL A O 1
ATOM 696 N N . LEU A 1 95 ? -25.329 11.128 25.869 1.00 65.93 301 LEU A N 1
ATOM 697 C CA . LEU A 1 95 ? -24.265 10.156 26.075 1.00 58.57 301 LEU A CA 1
ATOM 698 C C . LEU A 1 95 ? -23.712 10.264 27.490 1.00 62.64 301 LEU A C 1
ATOM 699 O O . LEU A 1 95 ? -23.544 11.362 28.027 1.00 55.98 301 LEU A O 1
ATOM 704 N N . SER A 1 96 ? -23.428 9.109 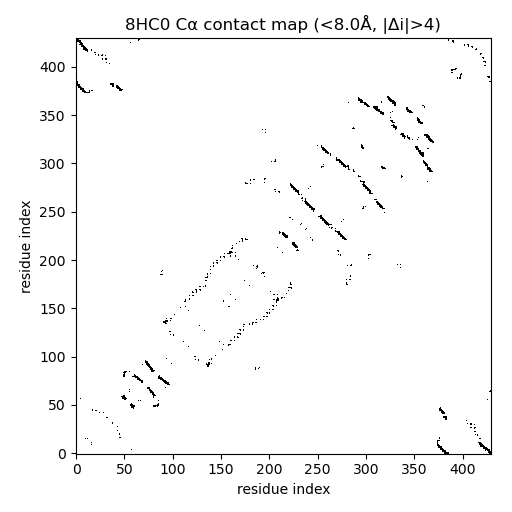28.096 1.00 64.44 302 SER A N 1
ATOM 705 C CA . SER A 1 96 ? -22.928 9.094 29.467 1.00 59.68 302 SER A CA 1
ATOM 706 C C . SER A 1 96 ? -21.598 9.830 29.573 1.00 62.28 302 SER A C 1
ATOM 707 O O . SER A 1 96 ? -21.420 10.692 30.441 1.00 49.27 302 SER A O 1
ATOM 710 N N . LEU A 1 97 ? -20.653 9.506 28.685 1.00 68.09 303 LEU A N 1
ATOM 711 C CA . LEU A 1 97 ? -19.347 10.156 28.713 1.00 59.45 303 LEU A CA 1
ATOM 712 C C . LEU A 1 97 ? -19.479 11.662 28.522 1.00 62.91 303 LEU A C 1
ATOM 713 O O . LEU A 1 97 ? -18.765 12.442 29.164 1.00 61.91 303 LEU A O 1
ATOM 718 N N . LEU A 1 98 ? -20.395 12.090 27.651 1.00 67.46 304 LEU A N 1
ATOM 719 C CA . LEU A 1 98 ? -20.653 13.516 27.489 1.00 54.16 304 LEU A CA 1
ATOM 720 C C . LEU A 1 98 ? -21.208 14.116 28.775 1.00 54.29 304 LEU A C 1
ATOM 721 O O . LEU A 1 98 ? -20.742 15.162 29.240 1.00 61.07 304 LEU A O 1
ATOM 726 N N . GLU A 1 99 ? -22.208 13.459 29.367 1.00 59.35 305 GLU A N 1
ATOM 727 C CA . GLU A 1 99 ? -22.764 13.939 30.628 1.00 61.03 305 GLU A CA 1
ATOM 728 C C . GLU A 1 99 ? -21.755 13.803 31.760 1.00 61.84 305 GLU A C 1
ATOM 729 O O . GLU A 1 99 ? -21.680 14.669 32.640 1.00 56.59 305 GLU A O 1
ATOM 735 N N . GLU A 1 100 ? -20.971 12.723 31.758 1.00 68.69 306 GLU A N 1
ATOM 736 C CA . GLU A 1 100 ? -19.926 12.573 32.766 1.00 67.57 306 GLU A CA 1
ATOM 737 C C . GLU A 1 100 ? -18.888 13.682 32.642 1.00 67.97 306 GLU A C 1
ATOM 738 O O . GLU A 1 100 ? -18.460 14.256 33.649 1.00 64.78 306 GLU A O 1
ATOM 744 N N . LEU A 1 101 ? -18.483 14.010 31.411 1.00 72.41 307 LEU A N 1
ATOM 745 C CA . LEU A 1 101 ? -17.569 15.129 31.205 1.00 75.31 307 LEU A CA 1
ATOM 746 C C . LEU A 1 101 ? -18.216 16.449 31.598 1.00 77.83 307 LEU A C 1
ATOM 747 O O . LEU A 1 101 ? -17.551 17.339 32.142 1.00 77.91 307 LEU A O 1
ATOM 752 N N . ASN A 1 102 ? -19.514 16.598 31.319 1.00 83.26 308 ASN A N 1
ATOM 753 C CA . ASN A 1 102 ? -20.226 17.805 31.727 1.00 80.56 308 ASN A CA 1
ATOM 754 C C . ASN A 1 102 ? -20.212 17.978 33.240 1.00 77.40 308 ASN A C 1
ATOM 755 O O . ASN A 1 102 ? -20.252 19.110 33.735 1.00 76.91 308 ASN A O 1
ATOM 760 N N . LYS A 1 103 ? -20.128 16.876 33.991 1.00 80.70 309 LYS A N 1
ATOM 761 C CA . LYS A 1 103 ? -20.211 16.945 35.445 1.00 68.47 309 LYS A CA 1
ATOM 762 C C . LYS A 1 103 ? -18.853 17.191 36.092 1.00 86.49 309 LYS A C 1
ATOM 763 O O . LYS A 1 103 ? -18.795 17.758 37.191 1.00 88.36 309 LYS A O 1
ATOM 769 N N . ASN A 1 104 ? -17.753 16.799 35.434 1.00 93.24 310 ASN A N 1
ATOM 770 C CA . ASN A 1 104 ? -16.440 17.208 35.925 1.00 90.49 310 ASN A CA 1
ATOM 771 C C . ASN A 1 104 ? -16.245 18.712 35.783 1.00 93.65 310 ASN A C 1
ATOM 772 O O . ASN A 1 104 ? -15.514 19.317 36.573 1.00 110.65 310 ASN A O 1
ATOM 777 N N . PHE A 1 105 ? -16.876 19.325 34.776 1.00 89.93 311 PHE A N 1
ATOM 778 C CA . PHE A 1 105 ? -16.680 20.752 34.534 1.00 86.88 311 PHE A CA 1
ATOM 779 C C . PHE A 1 105 ? -17.232 21.590 35.675 1.00 88.27 311 PHE A C 1
ATOM 780 O O . PHE A 1 105 ? -16.643 22.614 36.042 1.00 87.59 311 PHE A O 1
ATOM 788 N N . SER A 1 106 ? -18.363 21.172 36.247 1.00 90.33 312 SER A N 1
ATOM 789 C CA . SER A 1 106 ? -18.966 21.914 37.348 1.00 111.66 312 SER A CA 1
ATOM 790 C C . SER A 1 106 ? -18.024 22.053 38.536 1.00 102.45 312 SER A C 1
ATOM 791 O O . SER A 1 106 ? -18.206 22.961 39.355 1.00 98.88 312 SER A O 1
ATOM 794 N N . MET A 1 107 ? -17.021 21.185 38.647 1.00 118.81 313 MET A N 1
ATOM 795 C CA . MET A 1 107 ? -16.005 21.304 39.683 1.00 122.31 313 MET A CA 1
ATOM 796 C C . MET A 1 107 ? -14.807 22.134 39.239 1.00 114.69 313 MET A C 1
ATOM 797 O O . MET A 1 107 ? -13.901 22.367 40.045 1.00 117.99 313 MET A O 1
ATOM 802 N N . ILE A 1 108 ? -14.779 22.583 37.985 1.00 97.55 314 ILE A N 1
ATOM 803 C CA . ILE A 1 108 ? -13.642 23.315 37.454 1.00 98.49 314 ILE A CA 1
ATOM 804 C C . ILE A 1 108 ? -13.937 24.803 37.271 1.00 103.05 314 ILE A C 1
ATOM 805 O O . ILE A 1 108 ? -13.007 25.617 37.332 1.00 81.69 314 ILE A O 1
ATOM 810 N N . VAL A 1 109 ? -15.206 25.183 37.085 1.00 104.65 315 VAL A N 1
ATOM 811 C CA . VAL A 1 109 ? -15.576 26.582 36.870 1.00 109.17 315 VAL A CA 1
ATOM 812 C C . VAL A 1 109 ? -15.024 27.485 37.965 1.00 114.79 315 VAL A C 1
ATOM 813 O O . VAL A 1 109 ? -14.702 28.653 37.714 1.00 127.12 315 VAL A O 1
ATOM 817 N N . GLY A 1 110 ? -14.900 26.969 39.186 1.00 103.19 316 GLY A N 1
ATOM 818 C CA . GLY A 1 110 ? -14.357 27.748 40.282 1.00 114.63 316 GLY A CA 1
ATOM 819 C C . GLY A 1 110 ? -12.901 28.103 40.088 1.00 109.87 316 GLY A C 1
ATOM 820 O O . GLY A 1 110 ? -12.549 29.274 39.923 1.00 105.92 316 GLY A O 1
ATOM 821 N N . ASN A 1 111 ? -12.039 27.090 40.107 1.00 111.39 317 ASN A N 1
ATOM 822 C CA . ASN A 1 111 ? -10.609 27.262 39.849 1.00 104.26 317 ASN A CA 1
ATOM 823 C C . ASN A 1 111 ? -10.364 26.655 38.473 1.00 97.96 317 ASN A C 1
ATOM 824 O O . ASN A 1 111 ? -10.209 25.439 38.334 1.00 98.46 317 ASN A O 1
ATOM 829 N N . ALA A 1 112 ? -10.374 27.505 37.450 1.00 98.13 318 ALA A N 1
ATOM 830 C CA . ALA A 1 112 ? -10.157 27.091 36.071 1.00 92.44 318 ALA A CA 1
ATOM 831 C C . ALA A 1 112 ? -8.911 27.773 35.530 1.00 89.92 318 ALA A C 1
ATOM 832 O O . ALA A 1 112 ? -8.692 28.966 35.767 1.00 90.34 318 ALA A O 1
ATOM 834 N N . THR A 1 113 ? -8.094 27.012 34.810 1.00 91.73 319 THR A N 1
ATOM 835 C CA . THR A 1 113 ? -6.887 27.528 34.187 1.00 90.36 319 THR A CA 1
ATOM 836 C C . THR A 1 113 ? -6.994 27.390 32.675 1.00 89.21 319 THR A C 1
ATOM 837 O O . THR A 1 113 ? -7.830 26.647 32.154 1.00 89.36 319 THR A O 1
ATOM 841 N N . GLU A 1 114 ? -6.133 28.127 31.969 1.00 99.73 320 GLU A N 1
ATOM 842 C CA . GLU A 1 114 ? -6.149 28.081 30.512 1.00 92.52 320 GLU A CA 1
ATOM 843 C C . GLU A 1 114 ? -5.744 26.708 29.990 1.00 90.29 320 GLU A C 1
ATOM 844 O O . GLU A 1 114 ? -6.228 26.279 28.936 1.00 89.32 320 GLU A O 1
ATOM 850 N N . ALA A 1 115 ? -4.871 26.003 30.710 1.00 78.60 321 ALA A N 1
ATOM 851 C CA . ALA A 1 115 ? -4.514 24.647 30.314 1.00 71.18 321 ALA A CA 1
ATOM 852 C C . ALA A 1 115 ? -5.609 23.648 30.661 1.00 60.79 321 ALA A C 1
ATOM 853 O O . ALA A 1 115 ? -5.742 22.622 29.985 1.00 64.30 321 ALA A O 1
ATOM 855 N N . ALA A 1 116 ? -6.394 23.927 31.705 1.00 65.64 322 ALA A N 1
ATOM 856 C CA . ALA A 1 116 ? -7.469 23.017 32.082 1.00 63.48 322 ALA A CA 1
ATOM 857 C C . ALA A 1 116 ? -8.601 23.047 31.065 1.00 64.03 322 ALA A C 1
ATOM 858 O O . ALA A 1 116 ? -9.182 22.003 30.747 1.00 66.37 322 ALA A O 1
ATOM 860 N N . VAL A 1 117 ? -8.935 24.227 30.547 1.00 54.73 323 VAL A N 1
ATOM 861 C CA . VAL A 1 117 ? -9.991 24.280 29.547 1.00 55.81 323 VAL A CA 1
ATOM 862 C C . VAL A 1 117 ? -9.544 23.579 28.267 1.00 56.34 323 VAL A C 1
ATOM 863 O O . VAL A 1 117 ? -10.314 22.822 27.666 1.00 60.18 323 VAL A O 1
ATOM 867 N N . SER A 1 118 ? -8.280 23.763 27.864 1.00 58.71 324 SER A N 1
ATOM 868 C CA . SER A 1 118 ? -7.811 23.169 26.614 1.00 56.01 324 SER A CA 1
ATOM 869 C C . SER A 1 118 ? -7.863 21.646 26.664 1.00 55.56 324 SER A C 1
ATOM 870 O O . SER A 1 118 ? -8.231 21.002 25.675 1.00 62.89 324 SER A O 1
ATOM 873 N N . SER A 1 119 ? -7.502 21.051 27.804 1.00 55.71 325 SER A N 1
ATOM 874 C CA . SER A 1 119 ? -7.610 19.601 27.937 1.00 61.67 325 SER A CA 1
ATOM 875 C C . SER A 1 119 ? -9.064 19.160 28.018 1.00 60.60 325 SER A C 1
ATOM 876 O O . SER A 1 119 ? -9.407 18.062 27.560 1.00 62.79 325 SER A O 1
ATOM 879 N N . PHE A 1 120 ? -9.927 20.002 28.589 1.00 56.56 326 PHE A N 1
ATOM 880 C CA . PHE A 1 120 ? -11.349 19.690 28.632 1.00 55.32 326 PHE A CA 1
ATOM 881 C C . PHE A 1 120 ? -11.950 19.689 27.230 1.00 60.25 326 PHE A C 1
ATOM 882 O O . PHE A 1 120 ? -12.661 18.749 26.857 1.00 57.16 326 PHE A O 1
ATOM 890 N N . VAL A 1 121 ? -11.698 20.745 26.445 1.00 56.68 327 VAL A N 1
ATOM 891 C CA . VAL A 1 121 ? -12.171 20.756 25.058 1.00 56.65 327 VAL A CA 1
ATOM 892 C C . VAL A 1 121 ? -11.631 19.555 24.297 1.00 57.76 327 VAL A C 1
ATOM 893 O O . VAL A 1 121 ? -12.337 18.955 23.476 1.00 53.07 327 VAL A O 1
ATOM 897 N N . GLN A 1 122 ? -10.377 19.181 24.557 1.00 58.75 328 GLN A N 1
ATOM 898 C CA . GLN A 1 122 ? -9.791 18.030 23.879 1.00 58.75 328 GLN A CA 1
ATOM 899 C C . GLN A 1 122 ? -10.506 16.743 24.266 1.00 53.66 328 GLN A C 1
ATOM 900 O O . GLN A 1 122 ? -10.851 15.930 23.400 1.00 57.08 328 GLN A O 1
ATOM 906 N N . ASN A 1 123 ? -10.723 16.533 25.569 1.00 54.31 329 ASN A N 1
ATOM 907 C CA . ASN A 1 123 ? -11.513 15.390 26.008 1.00 52.66 329 ASN A CA 1
ATOM 908 C C . ASN A 1 123 ? -12.906 15.414 25.391 1.00 51.90 329 ASN A C 1
ATOM 909 O O . ASN A 1 123 ? -13.466 14.357 25.080 1.00 54.33 329 ASN A O 1
ATOM 914 N N . LEU A 1 124 ? -13.473 16.607 25.192 1.00 59.31 330 LEU A N 1
ATOM 915 C CA . LEU A 1 124 ? -14.760 16.721 24.511 1.00 58.28 330 LEU A CA 1
ATOM 916 C C . LEU A 1 124 ? -14.641 16.341 23.040 1.00 56.61 330 LEU A C 1
ATOM 917 O O . LEU A 1 124 ? -15.515 15.656 22.496 1.00 43.79 330 LEU A O 1
ATOM 922 N N . SER A 1 125 ? -13.565 16.780 22.381 1.00 65.93 331 SER A N 1
ATOM 923 C CA . SER A 1 125 ? -13.392 16.494 20.960 1.00 51.59 331 SER A CA 1
ATOM 924 C C . SER A 1 125 ? -13.280 14.997 20.705 1.00 58.53 331 SER A C 1
ATOM 925 O O . SER A 1 125 ? -13.826 14.486 19.720 1.00 67.39 331 SER A O 1
ATOM 928 N N . VAL A 1 126 ? -12.580 14.279 21.584 1.00 58.83 332 VAL A N 1
ATOM 929 C CA . VAL A 1 126 ? -12.401 12.843 21.397 1.00 57.90 332 VAL A CA 1
ATOM 930 C C . VAL A 1 126 ? -13.723 12.109 21.590 1.00 57.68 332 VAL A C 1
ATOM 931 O O . VAL A 1 126 ? -14.028 11.151 20.869 1.00 59.63 332 VAL A O 1
ATOM 935 N N . ILE A 1 127 ? -14.539 12.560 22.544 1.00 59.25 333 ILE A N 1
ATOM 936 C CA . ILE A 1 127 ? -15.791 11.868 22.838 1.00 54.00 333 ILE A CA 1
ATOM 937 C C . ILE A 1 127 ? -16.740 11.960 21.651 1.00 54.84 333 ILE A C 1
ATOM 938 O O . ILE A 1 127 ? -17.416 10.985 21.298 1.00 60.43 333 ILE A O 1
ATOM 943 N N . ILE A 1 128 ? -16.800 13.129 21.012 1.00 48.82 334 ILE A N 1
ATOM 944 C CA . ILE A 1 128 ? -17.694 13.296 19.874 1.00 56.18 334 ILE A CA 1
ATOM 945 C C . ILE A 1 128 ? -17.121 12.611 18.640 1.00 57.51 334 ILE A C 1
ATOM 946 O O . ILE A 1 128 ? -17.862 12.053 17.822 1.00 53.80 334 ILE A O 1
ATOM 951 N N . ARG A 1 129 ? -15.794 12.635 18.485 1.00 68.53 335 ARG A N 1
ATOM 952 C CA . ARG A 1 129 ? -15.175 11.957 17.350 1.00 67.77 335 ARG A CA 1
ATOM 953 C C . ARG A 1 129 ? -15.387 10.450 17.424 1.00 71.31 335 ARG A C 1
ATOM 954 O O . ARG A 1 129 ? -15.627 9.798 16.400 1.00 90.76 335 ARG A O 1
ATOM 962 N N . GLN A 1 130 ? -15.310 9.877 18.627 1.00 55.93 336 GLN A N 1
ATOM 963 C CA . GLN A 1 130 ? -15.471 8.435 18.769 1.00 54.96 336 GLN A CA 1
ATOM 964 C C . GLN A 1 130 ? -16.931 8.016 18.653 1.00 57.45 336 GLN A C 1
ATOM 965 O O . GLN A 1 130 ? -17.233 6.961 18.085 1.00 78.94 336 GLN A O 1
ATOM 971 N N . ASN A 1 131 ? -17.848 8.817 19.197 1.00 49.00 337 ASN A N 1
ATOM 972 C CA . ASN A 1 131 ? -19.285 8.551 19.139 1.00 58.60 337 ASN A CA 1
ATOM 973 C C . ASN A 1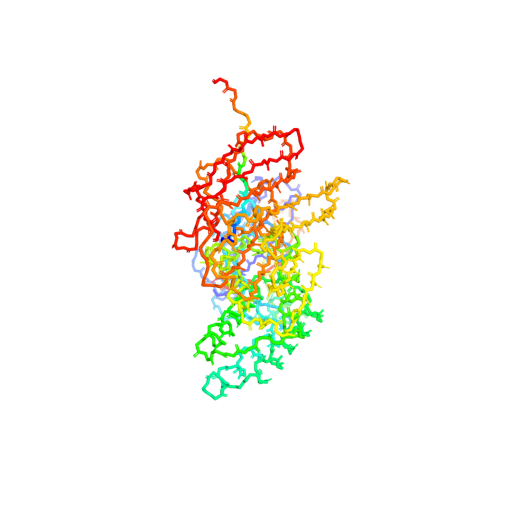 131 ? -19.942 9.694 18.376 1.00 69.43 337 ASN A C 1
ATOM 974 O O . ASN A 1 131 ? -20.369 10.692 18.979 1.00 64.44 337 ASN A O 1
ATOM 979 N N . PRO A 1 132 ? -20.060 9.589 17.054 1.00 71.17 338 PRO A N 1
ATOM 980 C CA . PRO A 1 132 ? -20.502 10.729 16.238 1.00 62.96 338 PRO A CA 1
ATOM 981 C C . PRO A 1 132 ? -22.010 10.889 16.103 1.00 62.56 338 PRO A C 1
ATOM 982 O O . PRO A 1 132 ? -22.446 11.756 15.340 1.00 76.25 338 PRO A O 1
ATOM 986 N N . SER A 1 133 ? -22.812 10.097 16.809 1.00 76.65 339 SER A N 1
ATOM 987 C CA . SER A 1 133 ? -24.264 10.188 16.684 1.00 69.92 339 SER A CA 1
ATOM 988 C C . SER A 1 133 ? -24.752 11.479 17.329 1.00 76.01 339 SER A C 1
ATOM 989 O O . SER A 1 133 ? -24.771 11.604 18.557 1.00 85.55 339 SER A O 1
ATOM 992 N N . THR A 1 134 ? -25.145 12.444 16.497 1.00 68.95 340 THR A N 1
ATOM 993 C CA . THR A 1 134 ? -25.666 13.733 16.953 1.00 62.19 340 THR A CA 1
ATOM 994 C C . THR A 1 134 ? -27.153 13.597 17.277 1.00 55.20 340 THR A C 1
ATOM 995 O O . THR A 1 134 ? -28.034 14.012 16.521 1.00 53.41 340 THR A O 1
ATOM 999 N N . THR A 1 135 ? -27.434 13.001 18.430 1.00 56.77 341 THR A N 1
ATOM 1000 C CA . THR A 1 135 ? -28.797 12.962 18.934 1.00 54.15 341 THR A CA 1
ATOM 1001 C C . THR A 1 135 ? -29.172 14.320 19.533 1.00 50.93 341 THR A C 1
ATOM 1002 O O . THR A 1 135 ? -28.310 15.143 19.853 1.00 55.21 341 THR A O 1
ATOM 1006 N N . VAL A 1 136 ? -30.483 14.554 19.672 1.00 43.61 342 VAL A N 1
ATOM 1007 C CA . VAL A 1 136 ? -30.959 15.854 20.148 1.00 47.26 342 VAL A CA 1
ATOM 1008 C C . VAL A 1 136 ? -30.409 16.142 21.540 1.00 52.87 342 VAL A C 1
ATOM 1009 O O . VAL A 1 136 ? -30.014 17.274 21.846 1.00 61.00 342 VAL A O 1
ATOM 1013 N N . GLY A 1 137 ? -30.357 15.122 22.400 1.00 56.55 343 GLY A N 1
ATOM 1014 C CA . GLY A 1 137 ? -29.779 15.314 23.721 1.00 50.06 343 GLY A CA 1
ATOM 1015 C C . GLY A 1 137 ? -28.305 15.666 23.669 1.00 49.21 343 GLY A C 1
ATOM 1016 O O . GLY A 1 137 ? -27.822 16.479 24.461 1.00 43.10 343 GLY A O 1
ATOM 1017 N N . ASN A 1 138 ? -27.568 15.060 22.736 1.00 55.18 344 ASN A N 1
ATOM 1018 C CA . ASN A 1 138 ? -26.172 15.436 22.542 1.00 53.34 344 ASN A CA 1
ATOM 1019 C C . ASN A 1 138 ? -26.062 16.870 22.045 1.00 53.81 344 ASN A C 1
ATOM 1020 O O . ASN A 1 138 ? -25.296 17.668 22.597 1.00 54.47 344 ASN A O 1
ATOM 1025 N N . LEU A 1 139 ? -26.839 17.217 21.012 1.00 51.47 345 LEU A N 1
ATOM 1026 C CA . LEU A 1 139 ? -26.788 18.561 20.443 1.00 43.84 345 LEU A CA 1
ATOM 1027 C C . LEU A 1 139 ? -27.048 19.627 21.499 1.00 46.28 345 LEU A C 1
ATOM 1028 O O . LEU A 1 139 ? -26.361 20.655 21.537 1.00 45.76 345 LEU A O 1
ATOM 1033 N N . ALA A 1 140 ? -28.040 19.405 22.363 1.00 41.82 346 ALA A N 1
ATOM 1034 C CA . ALA A 1 140 ? -28.318 20.366 23.424 1.00 46.52 346 ALA A CA 1
ATOM 1035 C C . ALA A 1 140 ? -27.164 20.442 24.415 1.00 54.97 346 ALA A C 1
ATOM 1036 O O . ALA A 1 140 ? -26.854 21.520 24.936 1.00 56.59 346 ALA A O 1
ATOM 1038 N N . SER A 1 141 ? -26.512 19.309 24.683 1.00 51.73 347 SER A N 1
ATOM 1039 C CA . SER A 1 141 ? -25.431 19.294 25.660 1.00 42.56 347 SER A CA 1
ATOM 1040 C C . SER A 1 141 ? -24.169 19.938 25.097 1.00 45.68 347 SER A C 1
ATOM 1041 O O . SER A 1 141 ? -23.563 20.797 25.748 1.00 52.33 347 SER A O 1
ATOM 1044 N N . VAL A 1 142 ? -23.759 19.546 23.885 1.00 47.29 348 VAL A N 1
ATOM 1045 C CA . VAL A 1 142 ? -22.541 20.109 23.306 1.00 47.92 348 VAL A CA 1
ATOM 1046 C C . VAL A 1 142 ? -22.658 21.623 23.195 1.00 49.34 348 VAL A C 1
ATOM 1047 O O . VAL A 1 142 ? -21.728 22.360 23.546 1.00 44.09 348 VAL A O 1
ATOM 1051 N N . VAL A 1 143 ? -23.812 22.111 22.732 1.00 48.60 349 VAL A N 1
ATOM 1052 C CA . VAL A 1 143 ? -24.045 23.551 22.672 1.00 53.80 349 VAL A CA 1
ATOM 1053 C C . VAL A 1 143 ? -23.943 24.160 24.064 1.00 48.81 349 VAL A C 1
ATOM 1054 O O . VAL A 1 143 ? -23.373 25.243 24.245 1.00 53.06 349 VAL A O 1
ATOM 1058 N N . SER A 1 144 ? -24.478 23.467 25.071 1.00 47.16 350 SER A N 1
ATOM 1059 C CA . SER A 1 144 ? -24.401 23.973 26.437 1.00 51.00 350 SER A CA 1
ATOM 1060 C C . SER A 1 144 ? -22.961 23.984 26.936 1.00 48.42 350 SER A C 1
ATOM 1061 O O . SER A 1 144 ? -22.466 25.017 27.398 1.00 63.19 350 SER A O 1
ATOM 1064 N N . ILE A 1 145 ? -22.270 22.845 26.835 1.00 52.91 351 ILE A N 1
ATOM 1065 C CA . ILE A 1 145 ? -20.902 22.749 27.343 1.00 46.08 351 ILE A CA 1
ATOM 1066 C C . ILE A 1 145 ? -20.004 23.778 26.669 1.00 53.45 351 ILE A C 1
ATOM 1067 O O . ILE A 1 145 ? -19.244 24.491 27.334 1.00 57.91 351 ILE A O 1
ATOM 1072 N N . LEU A 1 146 ? -20.077 23.874 25.338 1.00 55.26 352 LEU A N 1
ATOM 1073 C CA . LEU A 1 146 ? -19.245 24.842 24.626 1.00 49.48 352 LEU A CA 1
ATOM 1074 C C . LEU A 1 146 ? -19.554 26.268 25.065 1.00 53.14 352 LEU A C 1
ATOM 1075 O O . LEU A 1 146 ? -18.648 27.105 25.160 1.00 55.57 352 LEU A O 1
ATOM 1080 N N . SER A 1 147 ? -20.825 26.561 25.352 1.00 45.94 353 SER A N 1
ATOM 1081 C CA . SER A 1 147 ? -21.175 27.897 25.824 1.00 49.54 353 SER A CA 1
ATOM 1082 C C . SER A 1 147 ? -20.697 28.136 27.252 1.00 57.67 353 SER A C 1
ATOM 1083 O O . SER A 1 147 ? -20.350 29.270 27.600 1.00 72.79 353 SER A O 1
ATOM 1086 N N . ASN A 1 148 ? -20.670 27.093 28.092 1.00 56.91 354 ASN A N 1
ATOM 1087 C CA . ASN A 1 148 ? -20.095 27.251 29.426 1.00 57.00 354 ASN A CA 1
ATOM 1088 C C . ASN A 1 148 ? -18.585 27.447 29.351 1.00 55.34 354 ASN A C 1
ATOM 1089 O O . ASN A 1 148 ? -18.007 28.127 30.204 1.00 43.49 354 ASN A O 1
ATOM 1094 N N . ILE A 1 149 ? -17.936 26.864 28.340 1.00 57.09 355 ILE A N 1
ATOM 1095 C CA . ILE A 1 149 ? -16.510 27.098 28.132 1.00 57.64 355 ILE A CA 1
ATOM 1096 C C . ILE A 1 149 ? -16.276 28.498 27.581 1.00 62.17 355 ILE A C 1
ATOM 1097 O O . ILE A 1 149 ? -15.387 29.224 28.042 1.00 59.48 355 ILE A O 1
ATOM 1102 N N . SER A 1 150 ? -17.058 28.889 26.571 1.00 59.40 356 SER A N 1
ATOM 1103 C CA . SER A 1 150 ? -16.912 30.217 25.986 1.00 49.02 356 SER A CA 1
ATOM 1104 C C . SER A 1 150 ? -17.118 31.301 27.036 1.00 54.00 356 SER A C 1
ATOM 1105 O O . SER A 1 150 ? -16.290 32.206 27.183 1.00 53.92 356 SER A O 1
ATOM 1108 N N . SER A 1 151 ? -18.216 31.212 27.791 1.00 50.59 357 SER A N 1
ATOM 1109 C CA . SER A 1 151 ? -18.481 32.202 28.828 1.00 50.25 357 SER A CA 1
ATOM 1110 C C . SER A 1 151 ? -17.421 32.168 29.923 1.00 54.17 357 SER A C 1
ATOM 1111 O O . SER A 1 151 ? -17.104 33.208 30.509 1.00 57.29 357 SER A O 1
ATOM 1114 N N . LEU A 1 152 ? -16.859 30.991 30.211 1.00 55.43 358 LEU A N 1
ATOM 1115 C CA . LEU A 1 152 ? -15.799 30.913 31.211 1.00 52.64 358 LEU A CA 1
ATOM 1116 C C . LEU A 1 152 ? -14.494 31.492 30.680 1.00 53.76 358 LEU A C 1
ATOM 1117 O O . LEU A 1 152 ? -13.784 32.200 31.402 1.00 58.41 358 LEU A O 1
ATOM 1122 N N . SER A 1 153 ? -14.157 31.198 29.422 1.00 49.70 359 SER A N 1
ATOM 1123 C CA . SER A 1 153 ? -12.919 31.718 28.854 1.00 62.00 359 SER A CA 1
ATOM 1124 C C . SER A 1 153 ? -13.000 33.219 28.606 1.00 67.05 359 SER A C 1
ATOM 1125 O O . SER A 1 153 ? -11.988 33.920 28.726 1.00 69.96 359 SER A O 1
ATOM 1128 N N . LEU A 1 154 ? -14.184 33.730 28.263 1.00 56.52 360 LEU A N 1
ATOM 1129 C CA . LEU A 1 154 ? -14.348 35.173 28.114 1.00 54.61 360 LEU A CA 1
ATOM 1130 C C . LEU A 1 154 ? -14.270 35.871 29.466 1.00 59.92 360 LEU A C 1
ATOM 1131 O O . LEU A 1 154 ? -13.556 36.869 29.622 1.00 71.77 360 LEU A O 1
ATOM 1136 N N . ALA A 1 155 ? -14.994 35.353 30.461 1.00 55.97 361 ALA A N 1
ATOM 1137 C CA . ALA A 1 155 ? -14.987 35.950 31.790 1.00 54.56 361 ALA A CA 1
ATOM 1138 C C . ALA A 1 155 ? -13.672 35.744 32.526 1.00 68.59 361 ALA A C 1
ATOM 1139 O O . ALA A 1 155 ? -13.515 36.272 33.631 1.00 81.63 361 ALA A O 1
ATOM 1141 N N . SER A 1 156 ? -12.737 34.986 31.956 1.00 72.70 362 SER A N 1
ATOM 1142 C CA . SER A 1 156 ? -11.412 34.812 32.532 1.00 73.12 362 SER A CA 1
ATOM 1143 C C . SER A 1 156 ? -10.307 35.339 31.630 1.00 76.02 362 SER A C 1
ATOM 1144 O O . SER A 1 156 ? -9.142 35.343 32.043 1.00 69.90 362 SER A O 1
ATOM 1147 N N . HIS A 1 157 ? -10.640 35.790 30.419 1.00 79.08 363 HIS A N 1
ATOM 1148 C CA . HIS A 1 157 ? -9.656 36.243 29.434 1.00 79.75 363 HIS A CA 1
ATOM 1149 C C . HIS A 1 157 ? -8.611 35.166 29.157 1.00 75.48 363 HIS A C 1
ATOM 1150 O O . HIS A 1 157 ? -7.421 35.452 29.011 1.00 67.14 363 HIS A O 1
ATOM 1157 N N . PHE A 1 158 ? -9.058 33.915 29.091 1.00 70.37 364 PHE A N 1
ATOM 1158 C CA . PHE A 1 158 ? -8.192 32.841 28.638 1.00 65.04 364 PHE A CA 1
ATOM 1159 C C . PHE A 1 158 ? -7.894 33.003 27.150 1.00 67.00 364 PHE A C 1
ATOM 1160 O O . PHE A 1 158 ? -8.600 33.704 26.421 1.00 65.72 364 PHE A O 1
ATOM 1168 N N . ARG A 1 159 ? -6.828 32.353 26.701 1.00 66.46 365 ARG A N 1
ATOM 1169 C CA . ARG A 1 159 ? -6.435 32.374 25.299 1.00 65.48 365 ARG A CA 1
ATOM 1170 C C . ARG A 1 159 ? -6.653 30.993 24.700 1.00 67.43 365 ARG A C 1
ATOM 1171 O O . ARG A 1 159 ? -6.142 29.998 25.223 1.00 83.10 365 ARG A O 1
ATOM 1179 N N . VAL A 1 160 ? -7.423 30.933 23.618 1.00 66.39 366 VAL A N 1
ATOM 1180 C CA . VAL A 1 160 ? -7.646 29.676 22.911 1.00 64.02 366 VAL A CA 1
ATOM 1181 C C . VAL A 1 160 ? -6.425 29.375 22.053 1.00 69.02 366 VAL A C 1
ATOM 1182 O O . VAL A 1 160 ? -6.117 30.111 21.109 1.00 62.07 366 VAL A O 1
ATOM 1186 N N . SER A 1 161 ? -5.727 28.293 22.384 1.00 68.33 367 SER A N 1
ATOM 1187 C CA . SER A 1 161 ? -4.571 27.881 21.610 1.00 74.38 367 SER A CA 1
ATOM 1188 C C . SER A 1 161 ? -5.002 27.431 20.218 1.00 69.56 367 SER A C 1
ATOM 1189 O O . SER A 1 161 ? -6.190 27.315 19.904 1.00 71.01 367 SER A O 1
ATOM 1192 N N . ASN A 1 162 ? -4.010 27.167 19.373 1.00 74.44 368 ASN A N 1
ATOM 1193 C CA . ASN A 1 162 ? -4.328 26.770 18.012 1.00 72.65 368 ASN A CA 1
ATOM 1194 C C . ASN A 1 162 ? -4.727 25.303 17.928 1.00 73.44 368 ASN A C 1
ATOM 1195 O O . ASN A 1 162 ? -5.448 24.915 17.001 1.00 73.37 368 ASN A O 1
ATOM 1200 N N . SER A 1 163 ? -4.284 24.484 18.882 1.00 74.48 369 SER A N 1
ATOM 1201 C CA . SER A 1 163 ? -4.784 23.119 18.978 1.00 70.83 369 SER A CA 1
ATOM 1202 C C . SER A 1 163 ? -6.179 23.074 19.587 1.00 68.08 369 SER A C 1
ATOM 1203 O O . SER A 1 163 ? -6.966 22.179 19.259 1.00 63.13 369 SER A O 1
ATOM 1206 N N . THR A 1 164 ? -6.504 24.027 20.465 1.00 58.65 370 THR A N 1
ATOM 1207 C CA . THR A 1 164 ? -7.836 24.060 21.061 1.00 59.72 370 THR A CA 1
ATOM 1208 C C . THR A 1 164 ? -8.874 24.552 20.062 1.00 64.95 370 THR A C 1
ATOM 1209 O O . THR A 1 164 ? -10.004 24.050 20.033 1.00 66.01 370 THR A O 1
ATOM 1213 N N . MET A 1 165 ? -8.510 25.535 19.234 1.00 62.74 371 MET A N 1
ATOM 1214 C CA . MET A 1 165 ? -9.433 26.017 18.212 1.00 49.74 371 MET A CA 1
ATOM 1215 C C . MET A 1 165 ? -9.684 24.958 17.147 1.00 58.21 371 MET A C 1
ATOM 1216 O O . MET A 1 165 ? -10.752 24.946 16.524 1.00 54.35 371 MET A O 1
ATOM 1221 N N . GLU A 1 166 ? -8.716 24.065 16.924 1.00 61.80 372 GLU A N 1
ATOM 1222 C CA . GLU A 1 166 ? -8.938 22.945 16.016 1.00 60.05 372 GLU A CA 1
ATOM 1223 C C . GLU A 1 166 ? -9.944 21.961 16.598 1.00 66.49 372 GLU A C 1
ATOM 1224 O O . GLU A 1 166 ? -10.769 21.400 15.866 1.00 65.66 372 GLU A O 1
ATOM 1230 N N . ASP A 1 167 ? -9.892 21.742 17.914 1.00 62.51 373 ASP A N 1
ATOM 1231 C CA . ASP A 1 167 ? -10.835 20.828 18.551 1.00 66.33 373 ASP A CA 1
ATOM 1232 C C . ASP A 1 167 ? -12.251 21.389 18.523 1.00 67.78 373 ASP A C 1
ATOM 1233 O O . ASP A 1 167 ? -13.212 20.648 18.288 1.00 65.48 373 ASP A O 1
ATOM 1238 N N . VAL A 1 168 ? -12.398 22.695 18.761 1.00 58.69 374 VAL A N 1
ATOM 1239 C CA . VAL A 1 168 ? -13.715 23.320 18.684 1.00 59.66 374 VAL A CA 1
ATOM 1240 C C . VAL A 1 168 ? -14.287 23.176 17.280 1.00 59.39 374 VAL A C 1
ATOM 1241 O O . VAL A 1 168 ? -15.477 22.884 17.103 1.00 53.03 374 VAL A O 1
ATOM 1245 N N . ILE A 1 169 ? -13.447 23.366 16.260 1.00 61.88 375 ILE A N 1
ATOM 1246 C CA . ILE A 1 169 ? -13.902 23.224 14.881 1.00 58.02 375 ILE A CA 1
ATOM 1247 C C . ILE A 1 169 ? -14.292 21.781 14.592 1.00 52.71 375 ILE A C 1
ATOM 1248 O O . ILE A 1 169 ? -15.302 21.519 13.926 1.00 56.24 375 ILE A O 1
ATOM 1253 N N . SER A 1 170 ? -13.509 20.821 15.094 1.00 54.23 376 SER A N 1
ATOM 1254 C CA . SER A 1 170 ? -13.852 19.412 14.918 1.00 63.12 376 SER A CA 1
ATOM 1255 C C . SER A 1 170 ? -15.196 19.096 15.561 1.00 53.22 376 SER A C 1
ATOM 1256 O O . SER A 1 170 ? -16.034 18.405 14.969 1.00 58.12 376 SER A O 1
ATOM 1259 N N . ILE A 1 171 ? -15.417 19.595 16.779 1.00 49.61 377 ILE A N 1
ATOM 1260 C CA . ILE A 1 171 ? -16.715 19.435 17.429 1.00 49.65 377 ILE A CA 1
ATOM 1261 C C . ILE A 1 171 ? -17.813 20.053 16.573 1.00 53.14 377 ILE A C 1
ATOM 1262 O O . ILE A 1 171 ? -18.857 19.436 16.330 1.00 55.11 377 ILE A O 1
ATOM 1267 N N . ALA A 1 172 ? -17.583 21.279 16.095 1.00 54.31 378 ALA A N 1
ATOM 1268 C CA . ALA A 1 172 ? -18.574 21.960 15.267 1.00 52.43 378 ALA A CA 1
ATOM 1269 C C . ALA A 1 172 ? -18.902 21.147 14.022 1.00 54.49 378 ALA A C 1
ATOM 1270 O O . ALA A 1 172 ? -20.076 20.946 13.692 1.00 54.80 378 ALA A O 1
ATOM 1272 N N . ASP A 1 173 ? -17.872 20.654 13.328 1.00 47.19 379 ASP A N 1
ATOM 1273 C CA . ASP A 1 173 ? -18.092 19.886 12.105 1.00 48.15 379 ASP A CA 1
ATOM 1274 C C . ASP A 1 173 ? -18.945 18.652 12.368 1.00 59.74 379 ASP A C 1
ATOM 1275 O O . ASP A 1 173 ? -19.780 18.276 11.536 1.00 66.05 379 ASP A O 1
ATOM 1280 N N . ASN A 1 174 ? -18.752 18.010 13.520 1.00 54.73 380 ASN A N 1
ATOM 1281 C CA . ASN A 1 174 ? -19.516 16.807 13.831 1.00 53.62 380 ASN A CA 1
ATOM 1282 C C . ASN A 1 174 ? -20.988 17.132 14.055 1.00 52.55 380 ASN A C 1
ATOM 1283 O O . ASN A 1 174 ? -21.871 16.474 13.493 1.00 59.29 380 ASN A O 1
ATOM 1288 N N . ILE A 1 175 ? -21.275 18.149 14.873 1.00 48.69 381 ILE A N 1
ATOM 1289 C CA . ILE A 1 175 ? -22.664 18.513 15.146 1.00 50.62 381 ILE A CA 1
ATOM 1290 C C . ILE A 1 175 ? -23.294 19.322 14.025 1.00 56.14 381 ILE A C 1
ATOM 1291 O O . ILE A 1 175 ? -24.517 19.512 14.024 1.00 53.63 381 ILE A O 1
ATOM 1296 N N . LEU A 1 176 ? -22.498 19.805 13.070 1.00 61.35 382 LEU A N 1
ATOM 1297 C CA . LEU A 1 176 ? -23.013 20.501 11.899 1.00 55.59 382 LEU A CA 1
ATOM 1298 C C . LEU A 1 176 ? -23.135 19.577 10.692 1.00 58.81 382 LEU A C 1
ATOM 1299 O O . LEU A 1 176 ? -23.205 20.055 9.556 1.00 59.08 382 LEU A O 1
ATOM 1304 N N . ASN A 1 177 ? -23.142 18.266 10.919 1.00 59.78 383 ASN A N 1
ATOM 1305 C CA . ASN A 1 177 ? -23.356 17.311 9.842 1.00 47.11 383 ASN A CA 1
ATOM 1306 C C . ASN A 1 177 ? -24.740 17.510 9.235 1.00 44.39 383 ASN A C 1
ATOM 1307 O O . ASN A 1 177 ? -25.699 17.866 9.925 1.00 49.08 383 ASN A O 1
ATOM 1312 N N . SER A 1 178 ? -24.843 17.280 7.923 1.00 47.35 384 SER A N 1
ATOM 1313 C CA . SER A 1 178 ? -26.123 17.469 7.248 1.00 53.31 384 SER A CA 1
ATOM 1314 C C . SER A 1 178 ? -27.168 16.454 7.692 1.00 56.76 384 SER A C 1
ATOM 1315 O O . SER A 1 178 ? -28.361 16.665 7.446 1.00 53.70 384 SER A O 1
ATOM 1318 N N . ALA A 1 179 ? -26.753 15.364 8.333 1.00 55.08 385 ALA A N 1
ATOM 1319 C CA . ALA A 1 179 ? -27.677 14.370 8.859 1.00 50.36 385 ALA A CA 1
ATOM 1320 C C . ALA A 1 179 ? -28.192 14.720 10.249 1.00 47.32 385 ALA A C 1
ATOM 1321 O O . ALA A 1 179 ? -28.926 13.922 10.841 1.00 54.52 385 ALA A O 1
ATOM 1323 N N . SER A 1 180 ? -27.832 15.886 10.779 1.00 44.40 386 SER A N 1
ATOM 1324 C CA . SER A 1 180 ? -28.262 16.317 12.101 1.00 47.69 386 SER A CA 1
ATOM 1325 C C . SER A 1 180 ? -29.386 17.341 12.056 1.00 49.21 386 SER A C 1
ATOM 1326 O O . SER A 1 180 ? -29.873 17.750 13.114 1.00 53.23 386 SER A O 1
ATOM 1329 N N . VAL A 1 181 ? -29.809 17.762 10.862 1.00 45.64 387 VAL A N 1
ATOM 1330 C CA . VAL A 1 181 ? -30.769 18.857 10.754 1.00 47.03 387 VAL A CA 1
ATOM 1331 C C . VAL A 1 181 ? -32.124 18.451 11.319 1.00 43.55 387 VAL A C 1
ATOM 1332 O O . VAL A 1 181 ? -32.777 19.235 12.019 1.00 44.87 387 VAL A O 1
ATOM 1336 N N . THR A 1 182 ? -32.574 17.230 11.019 1.00 48.74 388 THR A N 1
ATOM 1337 C CA . THR A 1 182 ? -33.844 16.756 11.560 1.00 43.58 388 THR A CA 1
ATOM 1338 C C . THR A 1 182 ? -33.828 16.774 13.082 1.00 48.44 388 THR A C 1
ATOM 1339 O O . THR A 1 182 ? -34.766 17.264 13.721 1.00 45.29 388 THR A O 1
ATOM 1343 N N . ASN A 1 183 ? -32.759 16.248 13.681 1.00 55.66 389 ASN A N 1
ATOM 1344 C CA . ASN A 1 183 ? -32.633 16.307 15.131 1.00 54.68 389 ASN A CA 1
ATOM 1345 C C . ASN A 1 183 ? -32.414 17.736 15.611 1.00 62.96 389 ASN A C 1
ATOM 1346 O O . ASN A 1 183 ? -32.878 18.103 16.696 1.00 65.73 389 ASN A O 1
ATOM 1351 N N . TRP A 1 184 ? -31.733 18.562 14.814 1.00 60.22 390 TRP A N 1
ATOM 1352 C CA . TRP A 1 184 ? -31.633 19.981 15.140 1.00 47.36 390 TRP A CA 1
ATOM 1353 C C . TRP A 1 184 ? -33.007 20.639 15.132 1.00 52.95 390 TRP A C 1
ATOM 1354 O O . TRP A 1 184 ? -33.289 21.518 15.955 1.00 45.30 390 TRP A O 1
ATOM 1365 N N . THR A 1 185 ? -33.877 20.221 14.208 1.00 47.97 391 THR A N 1
ATOM 1366 C CA . THR A 1 185 ? -35.231 20.763 14.162 1.00 40.89 391 THR A CA 1
ATOM 1367 C C . THR A 1 185 ? -36.013 20.398 15.418 1.00 53.37 391 THR A C 1
ATOM 1368 O O . THR A 1 185 ? -36.816 21.198 15.914 1.00 49.34 391 THR A O 1
ATOM 1372 N N . VAL A 1 186 ? -35.789 19.196 15.951 1.00 58.73 392 VAL A N 1
ATOM 1373 C CA . VAL A 1 186 ? -36.471 18.796 17.177 1.00 49.88 392 VAL A CA 1
ATOM 1374 C C . VAL A 1 186 ? -35.960 19.611 18.359 1.00 48.01 392 VAL A C 1
ATOM 1375 O O . VAL A 1 186 ? -36.734 20.011 19.238 1.00 53.84 392 VAL A O 1
ATOM 1379 N N . LEU A 1 187 ? -34.654 19.885 18.392 1.00 47.52 393 LEU A N 1
ATOM 1380 C CA . LEU A 1 187 ? -34.085 20.649 19.497 1.00 55.01 393 LEU A CA 1
ATOM 1381 C C . LEU A 1 187 ? -34.641 22.067 19.536 1.00 59.09 393 LEU A C 1
ATOM 1382 O O . LEU A 1 187 ? -34.955 22.589 20.612 1.00 53.48 393 LEU A O 1
ATOM 1387 N N . LEU A 1 188 ? -34.779 22.704 18.370 1.00 65.51 394 LEU A N 1
ATOM 1388 C CA . LEU A 1 188 ? -35.302 24.065 18.320 1.00 50.02 394 LEU A CA 1
ATOM 1389 C C . LEU A 1 188 ? -36.762 24.145 18.746 1.00 59.21 394 LEU A C 1
ATOM 1390 O O . LEU A 1 188 ? -37.225 25.229 19.119 1.00 56.91 394 LEU A O 1
ATOM 1395 N N . ARG A 1 189 ? -37.498 23.032 18.694 1.00 63.78 395 ARG A N 1
ATOM 1396 C CA . ARG A 1 189 ? -38.871 23.037 19.187 1.00 59.04 395 ARG A CA 1
ATOM 1397 C C . ARG A 1 189 ? -38.917 23.281 20.688 1.00 62.69 395 ARG A C 1
ATOM 1398 O O . ARG A 1 189 ? -39.902 23.823 21.202 1.00 62.55 395 ARG A O 1
ATOM 1406 N N . GLU A 1 190 ? -37.864 22.888 21.405 1.00 65.79 396 GLU A N 1
ATOM 1407 C CA . GLU A 1 190 ? -37.749 23.124 22.840 1.00 63.55 396 GLU A CA 1
ATOM 1408 C C . GLU A 1 190 ? -36.826 24.300 23.143 1.00 70.60 396 GLU A C 1
ATOM 1409 O O . GLU A 1 190 ? -37.255 25.293 23.737 1.00 85.56 396 GLU A O 1
ATOM 1415 N N . GLU A 1 191 ? -35.560 24.206 22.738 1.00 65.86 397 GLU A N 1
ATOM 1416 C CA . GLU A 1 191 ? -34.590 25.289 22.904 1.00 57.63 397 GLU A CA 1
ATOM 1417 C C . GLU A 1 191 ? -34.469 26.006 21.563 1.00 56.22 397 GLU A C 1
ATOM 1418 O O . GLU A 1 191 ? -33.618 25.676 20.735 1.00 54.16 397 GLU A O 1
ATOM 1424 N N . LYS A 1 192 ? -35.328 27.005 21.354 1.00 54.45 398 LYS A N 1
ATOM 1425 C CA . LYS A 1 192 ? -35.369 27.746 20.097 1.00 56.75 398 LYS A CA 1
ATOM 1426 C C . LYS A 1 192 ? -34.120 28.585 19.850 1.00 53.38 398 LYS A C 1
ATOM 1427 O O . LYS A 1 192 ? -34.018 29.211 18.790 1.00 52.66 398 LYS A O 1
ATOM 1433 N N . TYR A 1 193 ? -33.175 28.606 20.787 1.00 60.35 399 TYR A N 1
ATOM 1434 C CA . TYR A 1 193 ? -31.977 29.425 20.686 1.00 55.14 399 TYR A CA 1
ATOM 1435 C C . TYR A 1 193 ? -30.694 28.609 20.613 1.00 55.91 399 TYR A C 1
ATOM 1436 O O . TYR A 1 193 ? -29.608 29.199 20.560 1.00 53.43 399 TYR A O 1
ATOM 1445 N N . ALA A 1 194 ? -30.784 27.278 20.617 1.00 66.37 400 ALA A N 1
ATOM 1446 C CA . ALA A 1 194 ? -29.584 26.451 20.691 1.00 55.94 400 ALA A CA 1
ATOM 1447 C C . ALA A 1 194 ? -28.714 26.611 19.450 1.00 52.75 400 ALA A C 1
ATOM 1448 O O . ALA A 1 194 ? -27.482 26.630 19.549 1.00 58.40 400 ALA A O 1
ATOM 1450 N N . SER A 1 195 ? -29.333 26.725 18.272 1.00 50.14 401 SER A N 1
ATOM 1451 C CA . SER A 1 195 ? -28.554 26.929 17.055 1.00 48.79 401 SER A CA 1
ATOM 1452 C C . SER A 1 195 ? -27.881 28.295 17.056 1.00 51.57 401 SER A C 1
ATOM 1453 O O . SER A 1 195 ? -26.725 28.425 16.638 1.00 55.65 401 SER A O 1
ATOM 1456 N N . SER A 1 196 ? -28.591 29.326 17.519 1.00 50.37 402 SER A N 1
ATOM 1457 C CA . SER A 1 196 ? -27.989 30.651 17.627 1.00 48.47 402 SER A CA 1
ATOM 1458 C C . SER A 1 196 ? -26.901 30.677 18.691 1.00 50.59 402 SER A C 1
ATOM 1459 O O . SER A 1 196 ? -25.890 31.373 18.537 1.00 52.95 402 SER A O 1
ATOM 1462 N N . ARG A 1 197 ? -27.095 29.933 19.782 1.00 52.91 403 ARG A N 1
ATOM 1463 C CA . ARG A 1 197 ? -26.085 29.879 20.834 1.00 52.27 403 ARG A CA 1
ATOM 1464 C C . ARG A 1 197 ? -24.806 29.218 20.342 1.00 52.43 403 ARG A C 1
ATOM 1465 O O . ARG A 1 197 ? -23.703 29.657 20.686 1.00 51.45 403 ARG A O 1
ATOM 1473 N N . LEU A 1 198 ? -24.935 28.153 19.547 1.00 47.06 404 LEU A N 1
ATOM 1474 C CA . LEU A 1 198 ? -23.761 27.528 18.946 1.00 44.22 404 LEU A CA 1
ATOM 1475 C C . LEU A 1 198 ? -23.006 28.522 18.074 1.00 52.06 404 LEU A C 1
ATOM 1476 O O . LEU A 1 198 ? -21.776 28.625 18.147 1.00 37.68 404 LEU A O 1
ATOM 1481 N N . LEU A 1 199 ? -23.739 29.272 17.245 1.00 51.39 405 LEU A N 1
ATOM 1482 C CA . LEU A 1 199 ? -23.108 30.264 16.383 1.00 49.59 405 LEU A CA 1
ATOM 1483 C C . LEU A 1 199 ? -22.466 31.376 17.201 1.00 54.85 405 LEU A C 1
ATOM 1484 O O . LEU A 1 199 ? -21.371 31.847 16.871 1.00 63.01 405 LEU A O 1
ATOM 1489 N N . GLU A 1 200 ? -23.130 31.806 18.276 1.00 50.49 406 GLU A N 1
ATOM 1490 C CA . GLU A 1 200 ? -22.557 32.840 19.131 1.00 51.24 406 GLU A CA 1
ATOM 1491 C C . GLU A 1 200 ? -21.363 32.318 19.922 1.00 51.38 406 GLU A C 1
ATOM 1492 O O . GLU A 1 200 ? -20.409 33.066 20.166 1.00 52.99 406 GLU A O 1
ATOM 1498 N N . THR A 1 201 ? -21.395 31.047 20.328 1.00 54.21 407 THR A N 1
ATOM 1499 C CA . THR A 1 201 ? -20.260 30.466 21.038 1.00 48.86 407 THR A CA 1
ATOM 1500 C C . THR A 1 201 ? -19.049 30.343 20.121 1.00 53.38 407 THR A C 1
ATOM 1501 O O . THR A 1 201 ? -17.929 30.701 20.504 1.00 49.87 407 THR A O 1
ATOM 1505 N N . LEU A 1 202 ? -19.257 29.831 18.904 1.00 64.38 408 LEU A N 1
ATOM 1506 C CA . LEU A 1 202 ? -18.170 29.752 17.932 1.00 59.64 408 LEU A CA 1
ATOM 1507 C C . LEU A 1 202 ? -17.554 31.121 17.686 1.00 55.75 408 LEU A C 1
ATOM 1508 O O . LEU A 1 202 ? -16.327 31.255 17.597 1.00 51.36 408 LEU A O 1
ATOM 1513 N N . GLU A 1 203 ? -18.393 32.150 17.579 1.00 56.66 409 GLU A N 1
ATOM 1514 C CA . GLU A 1 203 ? -17.890 33.486 17.297 1.00 58.75 409 GLU A CA 1
ATOM 1515 C C . GLU A 1 203 ? -17.149 34.062 18.498 1.00 59.60 409 GLU A C 1
ATOM 1516 O O . GLU A 1 203 ? -16.105 34.705 18.342 1.00 50.97 409 GLU A O 1
ATOM 1522 N N . ASN A 1 204 ? -17.665 33.826 19.707 1.00 61.68 410 ASN A N 1
ATOM 1523 C CA . ASN A 1 204 ? -17.012 34.340 20.905 1.00 56.23 410 ASN A CA 1
ATOM 1524 C C . ASN A 1 204 ? -15.673 33.654 21.148 1.00 57.12 410 ASN A C 1
ATOM 1525 O O . ASN A 1 204 ? -14.702 34.303 21.556 1.00 54.71 410 ASN A O 1
ATOM 1530 N N . ILE A 1 205 ? -15.603 32.343 20.908 1.00 58.40 411 ILE A N 1
ATOM 1531 C CA . ILE A 1 205 ? -14.352 31.615 21.105 1.00 55.22 411 ILE A CA 1
ATOM 1532 C C . ILE A 1 205 ? -13.309 32.058 20.087 1.00 61.34 411 ILE A C 1
ATOM 1533 O O . ILE A 1 205 ? -12.117 32.161 20.402 1.00 61.62 411 ILE A O 1
ATOM 1538 N N . SER A 1 206 ? -13.742 32.348 18.858 1.00 59.81 412 SER A N 1
ATOM 1539 C CA . SER A 1 206 ? -12.804 32.741 17.812 1.00 54.14 412 SER A CA 1
ATOM 1540 C C . SER A 1 206 ? -12.090 34.043 18.148 1.00 53.86 412 SER A C 1
ATOM 1541 O O . SER A 1 206 ? -10.949 34.251 17.719 1.00 61.92 412 SER A O 1
ATOM 1544 N N . THR A 1 207 ? -12.733 34.926 18.917 1.00 67.37 413 THR A N 1
ATOM 1545 C CA . THR A 1 207 ? -12.099 36.186 19.294 1.00 62.07 413 THR A CA 1
ATOM 1546 C C . THR A 1 207 ? -10.962 35.991 20.286 1.00 62.48 413 THR A C 1
ATOM 1547 O O . THR A 1 207 ? -10.164 36.913 20.485 1.00 72.70 413 THR A O 1
ATOM 1551 N N . LEU A 1 208 ? -10.869 34.823 20.912 1.00 60.79 414 LEU A N 1
ATOM 1552 C CA . LEU A 1 208 ? -9.879 34.590 21.950 1.00 63.54 414 LEU A CA 1
ATOM 1553 C C . LEU A 1 208 ? -8.599 33.953 21.424 1.00 58.97 414 LEU A C 1
ATOM 1554 O O . LEU A 1 208 ? -7.641 33.801 22.190 1.00 63.74 414 LEU A O 1
ATOM 1559 N N . VAL A 1 209 ? -8.555 33.580 20.148 1.00 58.46 415 VAL A N 1
ATOM 1560 C CA . VAL A 1 209 ? -7.328 33.082 19.533 1.00 58.56 415 VAL A CA 1
ATOM 1561 C C . VAL A 1 209 ? -6.414 34.275 19.281 1.00 59.64 415 VAL A C 1
ATOM 1562 O O . VAL A 1 209 ? -6.765 35.170 18.498 1.00 68.83 415 VAL A O 1
ATOM 1566 N N . PRO A 1 210 ? -5.245 34.332 19.911 1.00 59.53 416 PRO A N 1
ATOM 1567 C CA . PRO A 1 210 ? -4.403 35.530 19.824 1.00 64.05 416 PRO A CA 1
ATOM 1568 C C . PRO A 1 210 ? -3.743 35.643 18.462 1.00 65.25 416 PRO A C 1
ATOM 1569 O O . PRO A 1 210 ? -3.697 34.664 17.702 1.00 71.49 416 PRO A O 1
ATOM 1573 N N . PRO A 1 211 ? -3.224 36.824 18.113 1.00 65.04 417 PRO A N 1
ATOM 1574 C CA . PRO A 1 211 ? -2.493 36.954 16.842 1.00 71.94 417 PRO A CA 1
ATOM 1575 C C . PRO A 1 211 ? -1.266 36.066 16.757 1.00 81.58 417 PRO A C 1
ATOM 1576 O O . PRO A 1 211 ? -0.821 35.752 15.645 1.00 74.12 417 PRO A O 1
ATOM 1580 N N . THR A 1 212 ? -0.706 35.648 17.896 1.00 91.21 418 THR A N 1
ATOM 1581 C CA . THR A 1 212 ? 0.493 34.817 17.875 1.00 80.73 418 THR A CA 1
ATOM 1582 C C . THR A 1 212 ? 0.206 33.421 17.339 1.00 77.94 418 THR A C 1
ATOM 1583 O O . THR A 1 212 ? 1.111 32.763 16.812 1.00 100.28 418 THR A O 1
ATOM 1587 N N . ALA A 1 213 ? -1.034 32.956 17.452 1.00 74.90 419 ALA A N 1
ATOM 1588 C CA . ALA A 1 213 ? -1.412 31.627 16.995 1.00 81.44 419 ALA A CA 1
ATOM 1589 C C . ALA A 1 213 ? -1.948 31.620 15.568 1.00 81.38 419 ALA A C 1
ATOM 1590 O O . ALA A 1 213 ? -2.481 30.598 15.124 1.00 85.36 419 ALA A O 1
ATOM 1592 N N . LEU A 1 214 ? -1.820 32.728 14.848 1.00 77.75 420 LEU A N 1
ATOM 1593 C CA . LEU A 1 214 ? -2.318 32.888 13.492 1.00 60.26 420 LEU A CA 1
ATOM 1594 C C . LEU A 1 214 ? -1.159 33.131 12.529 1.00 68.60 420 LEU A C 1
ATOM 1595 O O . LEU A 1 214 ? -0.078 33.564 12.947 1.00 71.14 420 LEU A O 1
ATOM 1600 N N . PRO A 1 215 ? -1.344 32.866 11.219 1.00 66.09 421 PRO A N 1
ATOM 1601 C CA . PRO A 1 215 ? -2.565 32.426 10.515 1.00 55.87 421 PRO A CA 1
ATOM 1602 C C . PRO A 1 215 ? -2.981 30.990 10.821 1.00 64.89 421 PRO A C 1
ATOM 1603 O O . PRO A 1 215 ? -2.166 30.156 11.209 1.00 70.47 421 PRO A O 1
ATOM 1607 N N . LEU A 1 216 ? -4.266 30.688 10.645 1.00 55.27 422 LEU A N 1
ATOM 1608 C CA . LEU A 1 216 ? -4.819 29.384 10.985 1.00 49.65 422 LEU A CA 1
ATOM 1609 C C . LEU A 1 216 ? -5.999 29.101 10.068 1.00 57.31 422 LEU A C 1
ATOM 1610 O O . LEU A 1 216 ? -6.859 29.967 9.881 1.00 63.20 422 LEU A O 1
ATOM 1615 N N . ASN A 1 217 ? -6.042 27.894 9.508 1.00 62.70 423 ASN A N 1
ATOM 1616 C CA . ASN A 1 217 ? -7.073 27.521 8.545 1.00 62.19 423 ASN A CA 1
ATOM 1617 C C . ASN A 1 217 ? -7.536 26.102 8.840 1.00 63.76 423 ASN A C 1
ATOM 1618 O O . ASN A 1 217 ? -6.736 25.163 8.787 1.00 70.98 423 ASN A O 1
ATOM 1623 N N . PHE A 1 218 ? -8.822 25.951 9.150 1.00 53.63 424 PHE A N 1
ATOM 1624 C CA . PHE A 1 218 ? -9.450 24.653 9.391 1.00 43.87 424 PHE A CA 1
ATOM 1625 C C . PHE A 1 218 ? -10.609 24.512 8.408 1.00 58.96 424 PHE A C 1
ATOM 1626 O O . PHE A 1 218 ? -11.724 24.968 8.676 1.00 56.36 424 PHE A O 1
ATOM 1634 N N . SER A 1 219 ? -10.343 23.881 7.268 1.00 60.56 425 SER A N 1
ATOM 1635 C CA . SER A 1 219 ? -11.356 23.647 6.241 1.00 65.00 425 SER A CA 1
ATOM 1636 C C . SER A 1 219 ? -11.856 22.213 6.388 1.00 57.88 425 SER A C 1
ATOM 1637 O O . SER A 1 219 ? -11.193 21.264 5.961 1.00 65.98 425 SER A O 1
ATOM 1640 N N . ARG A 1 220 ? -13.026 22.059 6.997 1.00 69.49 426 ARG A N 1
ATOM 1641 C CA . ARG A 1 220 ? -13.642 20.762 7.213 1.00 54.63 426 ARG A CA 1
ATOM 1642 C C . ARG A 1 220 ? -14.726 20.530 6.157 1.00 60.48 426 ARG A C 1
ATOM 1643 O O . ARG A 1 220 ? -14.770 21.218 5.131 1.00 72.69 426 ARG A O 1
ATOM 1651 N N . LYS A 1 221 ? -15.621 19.573 6.417 1.00 62.02 427 LYS A N 1
ATOM 1652 C CA . LYS A 1 221 ? -16.659 19.223 5.408 1.00 69.13 427 LYS A CA 1
ATOM 1653 C C . LYS A 1 221 ? -17.907 20.090 5.593 1.00 56.73 427 LYS A C 1
ATOM 1654 O O . LYS A 1 221 ? -18.547 20.412 4.578 1.00 51.50 427 LYS A O 1
ATOM 1660 N N . PHE A 1 222 ? -18.244 20.442 6.835 1.00 55.37 428 PHE A N 1
ATOM 1661 C CA . PHE A 1 222 ? -19.457 21.203 7.096 1.00 56.98 428 PHE A CA 1
ATOM 1662 C C . PHE A 1 222 ? -19.193 22.586 7.669 1.00 57.46 428 PHE A C 1
ATOM 1663 O O . PHE A 1 222 ? -20.148 23.341 7.888 1.00 51.45 428 PHE A O 1
ATOM 1671 N N . ILE A 1 223 ? -17.936 22.944 7.914 1.00 58.46 429 ILE A N 1
ATOM 1672 C CA . ILE A 1 223 ? -17.590 24.252 8.461 1.00 58.01 429 ILE A CA 1
ATOM 1673 C C . ILE A 1 223 ? -16.170 24.591 8.033 1.00 59.97 429 ILE A C 1
ATOM 1674 O O . ILE A 1 223 ? -15.264 23.757 8.132 1.00 53.24 429 ILE A O 1
ATOM 1679 N N . ASP A 1 224 ? -15.980 25.808 7.538 1.00 62.49 430 ASP A N 1
ATOM 1680 C CA . ASP A 1 224 ? -14.659 26.344 7.258 1.00 69.35 430 ASP A CA 1
ATOM 1681 C C . ASP A 1 224 ? -14.328 27.415 8.286 1.00 46.26 430 ASP A C 1
ATOM 1682 O O . ASP A 1 224 ? -15.217 28.099 8.799 1.00 49.72 430 ASP A O 1
ATOM 1687 N N . TRP A 1 225 ? -13.042 27.545 8.593 1.00 48.20 431 TRP A N 1
ATOM 1688 C CA . TRP A 1 225 ? -12.590 28.487 9.609 1.00 53.42 431 TRP A CA 1
ATOM 1689 C C . TRP A 1 225 ? -11.214 28.993 9.216 1.00 56.67 431 TRP A C 1
ATOM 1690 O O . TRP A 1 225 ? -10.274 28.202 9.097 1.00 58.85 431 TRP A O 1
ATOM 1701 N N . LYS A 1 226 ? -11.095 30.302 9.018 1.00 55.69 432 LYS A N 1
ATOM 1702 C CA . LYS A 1 226 ? -9.832 30.918 8.637 1.00 55.30 432 LYS A CA 1
ATOM 1703 C C . LYS A 1 226 ? -9.580 32.129 9.519 1.00 53.87 432 LYS A C 1
ATOM 1704 O O . LYS A 1 226 ? -10.463 32.975 9.688 1.00 61.87 432 LYS A O 1
ATOM 1710 N N . GLY A 1 227 ? -8.378 32.202 10.080 1.00 56.12 433 GLY A N 1
ATOM 1711 C CA . GLY A 1 227 ? -7.985 33.340 10.883 1.00 56.21 433 GLY A CA 1
ATOM 1712 C C . GLY A 1 227 ? -6.584 33.800 10.555 1.00 58.50 433 GLY A C 1
ATOM 1713 O O . GLY A 1 227 ? -5.668 32.981 10.441 1.00 62.31 433 GLY A O 1
ATOM 1714 N N . ILE A 1 228 ? -6.402 35.106 10.394 1.00 60.01 434 ILE A N 1
ATOM 1715 C CA . ILE A 1 228 ? -5.103 35.654 10.016 1.00 72.36 434 ILE A CA 1
ATOM 1716 C C . ILE A 1 228 ? -4.728 36.778 10.973 1.00 72.44 434 ILE A C 1
ATOM 1717 O O . ILE A 1 228 ? -5.614 37.421 11.555 1.00 57.86 434 ILE A O 1
ATOM 1722 N N . PRO A 1 229 ? -3.442 37.039 11.180 1.00 67.39 435 PRO A N 1
ATOM 1723 C CA . PRO A 1 229 ? -3.039 38.258 11.880 1.00 69.78 435 PRO A CA 1
ATOM 1724 C C . PRO A 1 229 ? -3.044 39.440 10.924 1.00 71.74 435 PRO A C 1
ATOM 1725 O O . PRO A 1 229 ? -3.036 39.287 9.701 1.00 76.29 435 PRO A O 1
ATOM 1729 N N . VAL A 1 230 ? -3.065 40.637 11.501 1.00 81.53 436 VAL A N 1
ATOM 1730 C CA . VAL A 1 230 ? -3.101 41.871 10.728 1.00 85.11 436 VAL A CA 1
ATOM 1731 C C . VAL A 1 230 ? -1.728 42.527 10.784 1.00 83.72 436 VAL A C 1
ATOM 1732 O O . VAL A 1 230 ? -1.093 42.585 11.845 1.00 84.86 436 VAL A O 1
ATOM 1736 N N . ASN A 1 231 ? -1.252 42.969 9.624 1.00 92.22 437 ASN A N 1
ATOM 1737 C CA . ASN A 1 231 ? -0.021 43.739 9.505 1.00 93.66 437 ASN A CA 1
ATOM 1738 C C . ASN A 1 231 ? -0.313 44.950 8.633 1.00 98.81 437 ASN A C 1
ATOM 1739 O O . ASN A 1 231 ? -1.466 45.166 8.253 1.00 102.37 437 ASN A O 1
ATOM 1744 N N . LYS A 1 232 ? 0.714 45.724 8.280 1.00 102.10 438 LYS A N 1
ATOM 1745 C CA . LYS A 1 232 ? 0.500 46.815 7.334 1.00 105.97 438 LYS A CA 1
ATOM 1746 C C . LYS A 1 232 ? 0.020 46.333 5.965 1.00 111.58 438 LYS A C 1
ATOM 1747 O O . LYS A 1 232 ? -0.261 47.177 5.106 1.00 120.63 438 LYS A O 1
ATOM 1749 N N . SER A 1 233 ? -0.063 45.018 5.731 1.00 110.02 439 SER A N 1
ATOM 1750 C CA . SER A 1 233 ? -0.552 44.495 4.453 1.00 120.84 439 SER A CA 1
ATOM 1751 C C . SER A 1 233 ? -2.034 44.785 4.240 1.00 124.77 439 SER A C 1
ATOM 1752 O O . SER A 1 233 ? -2.463 45.002 3.101 1.00 117.71 439 SER A O 1
ATOM 1755 N N . GLN A 1 234 ? -2.832 44.776 5.311 1.00 137.74 440 GLN A N 1
ATOM 1756 C CA . GLN A 1 234 ? -4.263 45.015 5.164 1.00 125.54 440 GLN A CA 1
ATOM 1757 C C . GLN A 1 234 ? -4.570 46.438 4.721 1.00 134.27 440 GLN A C 1
ATOM 1758 O O . GLN A 1 234 ? -5.613 46.667 4.100 1.00 123.52 440 GLN A O 1
ATOM 1764 N N . LEU A 1 235 ? -3.684 47.394 5.007 1.00 148.03 441 LEU A N 1
ATOM 1765 C CA . LEU A 1 235 ? -3.829 48.755 4.501 1.00 143.75 441 LEU A CA 1
ATOM 1766 C C . LEU A 1 235 ? -3.705 48.842 2.988 1.00 139.75 441 LEU A C 1
ATOM 1767 O O . LEU A 1 235 ? -3.883 49.931 2.433 1.00 145.54 441 LEU A O 1
ATOM 1772 N N . LYS A 1 236 ? -3.412 47.734 2.312 1.00 144.79 442 LYS A N 1
ATOM 1773 C CA . LYS A 1 236 ? -3.033 47.750 0.906 1.00 145.08 442 LYS A CA 1
ATOM 1774 C C . LYS A 1 236 ? -3.961 46.922 0.033 1.00 132.90 442 LYS A C 1
ATOM 1775 O O . LYS A 1 236 ? -4.470 47.428 -0.975 1.00 135.24 442 LYS A O 1
ATOM 1778 N N . ARG A 1 237 ? -4.190 45.659 0.382 1.00 108.37 443 ARG A N 1
ATOM 1779 C CA . ARG A 1 237 ? -5.056 44.802 -0.415 1.00 104.97 443 ARG A CA 1
ATOM 1780 C C . ARG A 1 237 ? -6.497 44.808 0.070 1.00 105.36 443 ARG A C 1
ATOM 1781 O O . ARG A 1 237 ? -7.418 44.655 -0.741 1.00 114.66 443 ARG A O 1
ATOM 1784 N N . GLY A 1 238 ? -6.713 44.998 1.368 1.00 94.51 444 GLY A N 1
ATOM 1785 C CA . GLY A 1 238 ? -8.005 44.738 1.963 1.00 85.65 444 GLY A CA 1
ATOM 1786 C C . GLY A 1 238 ? -8.111 43.293 2.401 1.00 85.58 444 GLY A C 1
ATOM 1787 O O . GLY A 1 238 ? -7.175 42.497 2.286 1.00 92.25 444 GLY A O 1
ATOM 1788 N N . TYR A 1 239 ? -9.283 42.941 2.917 1.00 73.54 445 TYR A N 1
ATOM 1789 C CA . TYR A 1 239 ? -9.527 41.592 3.406 1.00 66.15 445 TYR A CA 1
ATOM 1790 C C . TYR A 1 239 ? -10.364 40.813 2.401 1.00 71.36 445 TYR A C 1
ATOM 1791 O O . TYR A 1 239 ? -11.413 41.289 1.955 1.00 76.69 445 TYR A O 1
ATOM 1800 N N . SER A 1 240 ? -9.896 39.616 2.052 1.00 67.55 446 SER A N 1
ATOM 1801 C CA . SER A 1 240 ? -10.623 38.706 1.179 1.00 68.39 446 SER A CA 1
ATOM 1802 C C . SER A 1 240 ? -10.700 37.338 1.839 1.00 69.24 446 SER A C 1
ATOM 1803 O O . SER A 1 240 ? -9.734 36.881 2.457 1.00 69.21 446 SER A O 1
ATOM 1806 N N . TYR A 1 241 ? -11.854 36.691 1.705 1.00 65.51 447 TYR A N 1
ATOM 1807 C CA . TYR A 1 241 ? -12.085 35.386 2.316 1.00 70.23 447 TYR A CA 1
ATOM 1808 C C . TYR A 1 241 ? -13.005 34.595 1.402 1.00 68.93 447 TYR A C 1
ATOM 1809 O O . TYR A 1 241 ? -14.151 34.997 1.186 1.00 66.46 447 TYR A O 1
ATOM 1818 N N . GLN A 1 242 ? -12.508 33.481 0.870 1.00 82.63 448 GLN A N 1
ATOM 1819 C CA . GLN A 1 242 ? -13.250 32.678 -0.089 1.00 82.83 448 GLN A CA 1
ATOM 1820 C C . GLN A 1 242 ? -13.433 31.258 0.428 1.00 70.97 448 GLN A C 1
ATOM 1821 O O . GLN A 1 242 ? -12.597 30.734 1.171 1.00 81.05 448 GLN A O 1
ATOM 1827 N N . ILE A 1 243 ? -14.541 30.641 0.025 1.00 56.63 449 ILE A N 1
ATOM 1828 C CA . ILE A 1 243 ? -14.862 29.272 0.404 1.00 55.75 449 ILE A CA 1
ATOM 1829 C C . ILE A 1 243 ? -15.388 28.529 -0.815 1.00 56.39 449 ILE A C 1
ATOM 1830 O O . ILE A 1 243 ? -16.004 29.116 -1.710 1.00 60.05 449 ILE A O 1
ATOM 1835 N N . LYS A 1 244 ? -15.127 27.222 -0.848 1.00 62.62 450 LYS A N 1
ATOM 1836 C CA . LYS A 1 244 ? -15.657 26.332 -1.881 1.00 70.00 450 LYS A CA 1
ATOM 1837 C C . LYS A 1 244 ? -16.123 25.055 -1.191 1.00 72.49 450 LYS A C 1
ATOM 1838 O O . LYS A 1 244 ? -15.307 24.185 -0.871 1.00 90.56 450 LYS A O 1
ATOM 1844 N N . MET A 1 245 ? -17.427 24.946 -0.969 1.00 63.57 451 MET A N 1
ATOM 1845 C CA . MET A 1 245 ? -18.025 23.777 -0.341 1.00 68.52 451 MET A CA 1
ATOM 1846 C C . MET A 1 245 ? -18.822 23.004 -1.380 1.00 64.49 451 MET A C 1
ATOM 1847 O O . MET A 1 245 ? -19.646 23.586 -2.094 1.00 61.94 451 MET A O 1
ATOM 1852 N N . CYS A 1 246 ? -18.575 21.695 -1.463 1.00 92.68 452 CYS A N 1
ATOM 1853 C CA . CYS A 1 246 ? -19.228 20.818 -2.431 1.00 84.45 452 CYS A CA 1
ATOM 1854 C C . CYS A 1 246 ? -20.157 19.854 -1.706 1.00 86.16 452 CYS A C 1
ATOM 1855 O O . CYS A 1 246 ? -19.723 18.780 -1.265 1.00 91.20 452 CYS A O 1
ATOM 1858 N N . PRO A 1 247 ? -21.436 20.185 -1.546 1.00 82.66 453 PRO A N 1
ATOM 1859 C CA . PRO A 1 247 ? -22.375 19.220 -0.963 1.00 73.72 453 PRO A CA 1
ATOM 1860 C C . PRO A 1 247 ? -22.706 18.115 -1.954 1.00 89.75 453 PRO A C 1
ATOM 1861 O O . PRO A 1 247 ? -22.457 18.222 -3.157 1.00 87.04 453 PRO A O 1
ATOM 1865 N N . GLN A 1 248 ? -23.290 17.039 -1.422 1.00 90.88 454 GLN A N 1
ATOM 1866 C CA . GLN A 1 248 ? -23.549 15.859 -2.240 1.00 88.43 454 GLN A CA 1
ATOM 1867 C C . GLN A 1 248 ? -24.719 16.061 -3.196 1.00 83.78 454 GLN A C 1
ATOM 1868 O O . GLN A 1 248 ? -24.760 15.428 -4.257 1.00 78.46 454 GLN A O 1
ATOM 1874 N N . ASN A 1 249 ? -25.673 16.925 -2.853 1.00 90.65 455 ASN A N 1
ATOM 1875 C CA . ASN A 1 249 ? -26.865 17.098 -3.675 1.00 85.29 455 ASN A CA 1
ATOM 1876 C C . ASN A 1 249 ? -26.683 18.106 -4.804 1.00 83.96 455 ASN A C 1
ATOM 1877 O O . ASN A 1 249 ? -27.638 18.355 -5.547 1.00 97.80 455 ASN A O 1
ATOM 1882 N N . THR A 1 250 ? -25.496 18.690 -4.956 1.00 80.06 456 THR A N 1
ATOM 1883 C CA . THR A 1 250 ? -25.203 19.585 -6.070 1.00 92.21 456 THR A CA 1
ATOM 1884 C C . THR A 1 250 ? -23.843 19.233 -6.651 1.00 92.47 456 THR A C 1
ATOM 1885 O O . THR A 1 250 ? -22.856 19.134 -5.915 1.00 90.24 456 THR A O 1
ATOM 1889 N N . SER A 1 251 ? -23.795 19.041 -7.971 1.00 93.42 457 SER A N 1
ATOM 1890 C CA . SER A 1 251 ? -22.514 18.880 -8.646 1.00 88.23 457 SER A CA 1
ATOM 1891 C C . SER A 1 251 ? -21.739 20.188 -8.706 1.00 84.83 457 SER A C 1
ATOM 1892 O O . SER A 1 251 ? -20.516 20.163 -8.886 1.00 72.51 457 SER A O 1
ATOM 1895 N N . ILE A 1 252 ? -22.420 21.320 -8.557 1.00 80.10 458 ILE A N 1
ATOM 1896 C CA . ILE A 1 252 ? -21.774 22.629 -8.549 1.00 71.67 458 ILE A CA 1
ATOM 1897 C C . ILE A 1 252 ? -21.366 22.967 -7.120 1.00 75.08 458 ILE A C 1
ATOM 1898 O O . ILE A 1 252 ? -22.116 22.682 -6.174 1.00 75.15 458 ILE A O 1
ATOM 1903 N N . PRO A 1 253 ? -20.187 23.546 -6.910 1.00 79.00 459 PRO A N 1
ATOM 1904 C CA . PRO A 1 253 ? -19.790 23.936 -5.553 1.00 72.56 459 PRO A CA 1
ATOM 1905 C C . PRO A 1 253 ? -20.485 25.215 -5.116 1.00 61.17 459 PRO A C 1
ATOM 1906 O O . PRO A 1 253 ? -20.702 26.134 -5.910 1.00 67.24 459 PRO A O 1
ATOM 1910 N N . ILE A 1 254 ? -20.839 25.264 -3.836 1.00 63.95 460 ILE A N 1
ATOM 1911 C CA . ILE A 1 254 ? -21.486 26.431 -3.246 1.00 61.35 460 ILE A CA 1
ATOM 1912 C C . ILE A 1 254 ? -20.387 27.361 -2.744 1.00 52.97 460 ILE A C 1
ATOM 1913 O O . ILE A 1 254 ? -19.710 27.062 -1.757 1.00 60.76 460 ILE A O 1
ATOM 1918 N N . ARG A 1 255 ? -20.212 28.493 -3.415 1.00 51.70 461 ARG A N 1
ATOM 1919 C CA . ARG A 1 255 ? -19.120 29.407 -3.121 1.00 52.39 461 ARG A CA 1
ATOM 1920 C C . ARG A 1 255 ? -19.601 30.589 -2.285 1.00 51.76 461 ARG A C 1
ATOM 1921 O O . ARG A 1 255 ? -20.779 30.955 -2.293 1.00 43.71 461 ARG A O 1
ATOM 1929 N N . GLY A 1 256 ? -18.661 31.177 -1.560 1.00 57.36 462 GLY A N 1
ATOM 1930 C CA . GLY A 1 256 ? -18.934 32.354 -0.755 1.00 49.48 462 GLY A CA 1
ATOM 1931 C C . GLY A 1 256 ? -17.683 33.193 -0.644 1.00 56.93 462 GLY A C 1
ATOM 1932 O O . GLY A 1 256 ? -16.562 32.675 -0.685 1.00 61.33 462 GLY A O 1
ATOM 1933 N N . ARG A 1 257 ? -17.873 34.503 -0.505 1.00 54.59 463 ARG A N 1
ATOM 1934 C CA . ARG A 1 257 ? -16.741 35.418 -0.484 1.00 60.67 463 ARG A CA 1
ATOM 1935 C C . ARG A 1 257 ? -17.079 36.648 0.346 1.00 57.67 463 ARG A C 1
ATOM 1936 O O . ARG A 1 257 ? -18.196 37.167 0.275 1.00 57.42 463 ARG A O 1
ATOM 1944 N N . VAL A 1 258 ? -16.105 37.102 1.132 1.00 60.08 464 VAL A N 1
ATOM 1945 C CA . VAL A 1 258 ? -16.188 38.355 1.874 1.00 64.22 464 VAL A CA 1
ATOM 1946 C C . VAL A 1 258 ? -15.109 39.282 1.339 1.00 63.90 464 VAL A C 1
ATOM 1947 O O . VAL A 1 258 ? -13.925 38.924 1.330 1.00 68.83 464 VAL A O 1
ATOM 1951 N N . LEU A 1 259 ? -15.514 40.468 0.898 1.00 59.38 465 LEU A N 1
ATOM 1952 C CA . LEU A 1 259 ? -14.592 41.467 0.375 1.00 65.57 465 LEU A CA 1
ATOM 1953 C C . LEU A 1 259 ? -14.685 42.715 1.238 1.00 63.16 465 LEU A C 1
ATOM 1954 O O . LEU A 1 259 ? -15.756 43.321 1.347 1.00 67.56 465 LEU A O 1
ATOM 1959 N N . ILE A 1 260 ? -13.570 43.085 1.859 1.00 65.17 466 ILE A N 1
ATOM 1960 C CA . ILE A 1 260 ? -13.458 44.317 2.630 1.00 75.39 466 ILE A CA 1
ATOM 1961 C C . ILE A 1 260 ? -12.384 45.158 1.960 1.00 71.81 466 ILE A C 1
ATOM 1962 O O . ILE A 1 260 ? -11.210 44.766 1.930 1.00 75.31 466 ILE A O 1
ATOM 1967 N N . GLY A 1 261 ? -12.781 46.304 1.412 1.00 67.58 467 GLY A N 1
ATOM 1968 C CA . GLY A 1 261 ? -11.832 47.157 0.725 1.00 80.76 467 GLY A CA 1
ATOM 1969 C C . GLY A 1 261 ? -10.750 47.675 1.652 1.00 77.66 467 GLY A C 1
ATOM 1970 O O . GLY A 1 261 ? -10.915 47.762 2.870 1.00 71.85 467 GLY A O 1
ATOM 1971 N N . SER A 1 262 ? -9.612 48.024 1.048 1.00 77.20 468 SER A N 1
ATOM 1972 C CA . SER A 1 262 ? -8.488 48.559 1.806 1.00 81.13 468 SER A CA 1
ATOM 1973 C C . SER A 1 262 ? -8.796 49.905 2.448 1.00 81.28 468 SER A C 1
ATOM 1974 O O . SER A 1 262 ? -8.038 50.343 3.320 1.00 96.71 468 SER A O 1
ATOM 1977 N N . ASP A 1 263 ? -9.883 50.568 2.045 1.00 101.47 469 ASP A N 1
ATOM 1978 C CA . ASP A 1 263 ? -10.255 51.841 2.651 1.00 99.36 469 ASP A CA 1
ATOM 1979 C C . ASP A 1 263 ? -10.850 51.663 4.042 1.00 86.72 469 ASP A C 1
ATOM 1980 O O . ASP A 1 263 ? -10.778 52.581 4.864 1.00 95.26 469 ASP A O 1
ATOM 1985 N N . GLN A 1 264 ? -11.442 50.501 4.323 1.00 82.21 470 GLN A N 1
ATOM 1986 C CA . GLN A 1 264 ? -12.052 50.283 5.630 1.00 80.38 470 GLN A CA 1
ATOM 1987 C C . GLN A 1 264 ? -11.019 50.061 6.723 1.00 83.48 470 GLN A C 1
ATOM 1988 O O . GLN A 1 264 ? -11.356 50.161 7.908 1.00 68.41 470 GLN A O 1
ATOM 1994 N N . PHE A 1 265 ? -9.776 49.766 6.355 1.00 93.08 471 PHE A N 1
ATOM 1995 C CA . PHE A 1 265 ? -8.695 49.595 7.312 1.00 92.31 471 PHE A CA 1
ATOM 1996 C C . PHE A 1 265 ? -7.947 50.896 7.585 1.00 93.64 471 PHE A C 1
ATOM 1997 O O . PHE A 1 265 ? -6.822 50.855 8.089 1.00 86.47 471 PHE A O 1
ATOM 2005 N N . GLN A 1 266 ? -8.545 52.047 7.265 1.00 95.33 472 GLN A N 1
ATOM 2006 C CA . GLN A 1 266 ? -7.823 53.310 7.403 1.00 116.22 472 GLN A CA 1
ATOM 2007 C C . GLN A 1 266 ? -7.502 53.615 8.862 1.00 118.70 472 GLN A C 1
ATOM 2008 O O . GLN A 1 266 ? -6.414 54.114 9.172 1.00 111.09 472 GLN A O 1
ATOM 2014 N N . ARG A 1 267 ? -8.428 53.321 9.771 1.00 109.60 473 ARG A N 1
ATOM 2015 C CA . ARG A 1 267 ? -8.165 53.509 11.187 1.00 107.92 473 ARG A CA 1
ATOM 2016 C C . ARG A 1 267 ? -7.082 52.533 11.648 1.00 116.53 473 ARG A C 1
ATOM 2017 O O . ARG A 1 267 ? -6.594 51.693 10.885 1.00 120.69 473 ARG A O 1
ATOM 2019 N N . SER A 1 268 ? -6.692 52.657 12.917 1.00 124.76 474 SER A N 1
ATOM 2020 C CA . SER A 1 268 ? -5.663 51.787 13.477 1.00 127.10 474 SER A CA 1
ATOM 2021 C C . SER A 1 268 ? -6.071 50.330 13.323 1.00 128.36 474 SER A C 1
ATOM 2022 O O . SER A 1 268 ? -7.141 49.921 13.781 1.00 129.39 474 SER A O 1
ATOM 2025 N N . LEU A 1 269 ? -5.213 49.559 12.672 1.00 109.93 475 LEU A N 1
ATOM 2026 C CA . LEU A 1 269 ? -5.527 48.172 12.369 1.00 90.20 475 LEU A CA 1
ATOM 2027 C C . LEU A 1 269 ? -5.763 47.395 13.663 1.00 88.69 475 LEU A C 1
ATOM 2028 O O . LEU A 1 269 ? -5.017 47.560 14.631 1.00 77.08 475 LEU A O 1
ATOM 2033 N N . PRO A 1 270 ? -6.798 46.575 13.728 1.00 86.54 476 PRO A N 1
ATOM 2034 C CA . PRO A 1 270 ? -7.025 45.725 14.909 1.00 80.76 476 PRO A CA 1
ATOM 2035 C C . PRO A 1 270 ? -5.934 44.694 15.129 1.00 74.85 476 PRO A C 1
ATOM 2036 O O . PRO A 1 270 ? -4.747 45.014 15.027 1.00 89.42 476 PRO A O 1
ATOM 2040 N N . GLU A 1 271 ? -6.311 43.449 15.424 1.00 78.61 477 GLU A N 1
ATOM 2041 C CA . GLU A 1 271 ? -5.318 42.436 15.759 1.00 86.63 477 GLU A CA 1
ATOM 2042 C C . GLU A 1 271 ? -5.490 41.171 14.928 1.00 77.26 477 GLU A C 1
ATOM 2043 O O . GLU A 1 271 ? -4.514 40.635 14.387 1.00 71.41 477 GLU A O 1
ATOM 2049 N N . THR A 1 272 ? -6.723 40.682 14.822 1.00 64.29 478 THR A N 1
ATOM 2050 C CA . THR A 1 272 ? -7.023 39.455 14.098 1.00 63.93 478 THR A CA 1
ATOM 2051 C C . THR A 1 272 ? -8.326 39.621 13.332 1.00 72.66 478 THR A C 1
ATOM 2052 O O . THR A 1 272 ? -9.254 40.283 13.806 1.00 79.74 478 THR A O 1
ATOM 2056 N N . ILE A 1 273 ? -8.392 39.012 12.151 1.00 65.69 479 ILE A N 1
ATOM 2057 C CA . ILE A 1 273 ? -9.602 38.986 11.334 1.00 59.69 479 ILE A CA 1
ATOM 2058 C C . ILE A 1 273 ? -9.995 37.522 11.187 1.00 65.21 479 ILE A C 1
ATOM 2059 O O . ILE A 1 273 ? -9.410 36.788 10.380 1.00 65.21 479 ILE A O 1
ATOM 2064 N N . ILE A 1 274 ? -10.985 37.090 11.963 1.00 69.55 480 ILE A N 1
ATOM 2065 C CA . ILE A 1 274 ? -11.458 35.710 11.947 1.00 64.02 480 ILE A CA 1
ATOM 2066 C C . ILE A 1 274 ? -12.689 35.631 11.058 1.00 56.61 480 ILE A C 1
ATOM 2067 O O . ILE A 1 274 ? -13.644 36.398 11.236 1.00 51.74 480 ILE A O 1
ATOM 2072 N N . SER A 1 275 ? -12.675 34.700 10.108 1.00 59.83 481 SER A N 1
ATOM 2073 C CA . SER A 1 275 ? -13.831 34.430 9.268 1.00 64.73 481 SER A CA 1
ATOM 2074 C C . SER A 1 275 ? -14.121 32.937 9.272 1.00 60.36 481 SER A C 1
ATOM 2075 O O . SER A 1 275 ? -13.239 32.110 9.521 1.00 58.72 481 SER A O 1
ATOM 2078 N N . MET A 1 276 ? -15.377 32.601 8.996 1.00 55.31 482 MET A N 1
ATOM 2079 C CA . MET A 1 276 ? -15.821 31.215 9.015 1.00 52.15 482 MET A CA 1
ATOM 2080 C C . MET A 1 276 ? -17.134 31.114 8.256 1.00 49.78 482 MET A C 1
ATOM 2081 O O . MET A 1 276 ? -17.872 32.094 8.124 1.00 48.37 482 MET A O 1
ATOM 2086 N N . ALA A 1 277 ? -17.413 29.914 7.751 1.00 52.01 483 ALA A N 1
ATOM 2087 C CA . ALA A 1 277 ? -18.611 29.692 6.958 1.00 54.26 483 ALA A CA 1
ATOM 2088 C C . ALA A 1 277 ? -19.071 28.251 7.114 1.00 49.71 483 ALA A C 1
ATOM 2089 O O . ALA A 1 277 ? -18.310 27.374 7.531 1.00 45.10 483 ALA A O 1
ATOM 2091 N N . SER A 1 278 ? -20.335 28.022 6.766 1.00 47.91 484 SER A N 1
ATOM 2092 C CA . SER A 1 278 ? -20.966 26.715 6.881 1.00 49.11 484 SER A CA 1
ATOM 2093 C C . SER A 1 278 ? -22.259 26.722 6.080 1.00 54.09 484 SER A C 1
ATOM 2094 O O . SER A 1 278 ? -22.860 27.777 5.860 1.00 39.83 484 SER A O 1
ATOM 2097 N N . LEU A 1 279 ? -22.676 25.532 5.649 1.00 66.76 485 LEU A N 1
ATOM 2098 C CA . LEU A 1 279 ? -23.923 25.355 4.915 1.00 59.65 485 LEU A CA 1
ATOM 2099 C C . LEU A 1 279 ? -25.051 24.823 5.786 1.00 60.29 485 LEU A C 1
ATOM 2100 O O . LEU A 1 279 ? -26.209 25.206 5.592 1.00 65.80 485 LEU A O 1
ATOM 2105 N N . THR A 1 280 ? -24.737 23.946 6.744 1.00 51.94 486 THR A N 1
ATOM 2106 C CA . THR A 1 280 ? -25.769 23.388 7.610 1.00 47.65 486 THR A CA 1
ATOM 2107 C C . THR A 1 280 ? -26.409 24.455 8.486 1.00 68.23 486 THR A C 1
ATOM 2108 O O . THR A 1 280 ? -27.590 24.342 8.835 1.00 58.93 486 THR A O 1
ATOM 2112 N N . LEU A 1 281 ? -25.648 25.492 8.856 1.00 60.52 487 LEU A N 1
ATOM 2113 C CA . LEU A 1 281 ? -26.203 26.576 9.660 1.00 46.67 487 LEU A CA 1
ATOM 2114 C C . LEU A 1 281 ? -27.421 27.202 8.997 1.00 49.91 487 LEU A C 1
ATOM 2115 O O . LEU A 1 281 ? -28.350 27.634 9.689 1.00 54.61 487 LEU A O 1
ATOM 2120 N N . GLY A 1 282 ? -27.439 27.255 7.664 1.00 49.06 488 GLY A N 1
ATOM 2121 C CA . GLY A 1 282 ? -28.590 27.806 6.970 1.00 54.26 488 GLY A CA 1
ATOM 2122 C C . GLY A 1 282 ? -29.864 27.024 7.215 1.00 52.06 488 GLY A C 1
ATOM 2123 O O . GLY A 1 282 ? -30.961 27.585 7.161 1.00 61.43 488 GLY A O 1
ATOM 2124 N N . ASN A 1 283 ? -29.744 25.729 7.495 1.00 55.68 489 ASN A N 1
ATOM 2125 C CA . ASN A 1 283 ? -30.918 24.896 7.713 1.00 54.88 489 ASN A CA 1
ATOM 2126 C C . ASN A 1 283 ? -31.332 24.819 9.175 1.00 58.78 489 ASN A C 1
ATOM 2127 O O . ASN A 1 283 ? -32.476 24.446 9.459 1.00 67.02 489 ASN A O 1
ATOM 2132 N N . ILE A 1 284 ? -30.443 25.167 10.105 1.00 58.37 490 ILE A N 1
ATOM 2133 C CA . ILE A 1 284 ? -30.749 25.093 11.529 1.00 55.65 490 ILE A CA 1
ATOM 2134 C C . ILE A 1 284 ? -30.967 26.458 12.162 1.00 48.25 490 ILE A C 1
ATOM 2135 O O . ILE A 1 284 ? -31.399 26.518 13.325 1.00 61.17 490 ILE A O 1
ATOM 2140 N N . LEU A 1 285 ? -30.685 27.553 11.455 1.00 49.36 491 LEU A N 1
ATOM 2141 C CA . LEU A 1 285 ? -31.030 28.879 11.950 1.00 55.19 491 LEU A CA 1
ATOM 2142 C C . LEU A 1 285 ? -32.479 29.166 11.577 1.00 55.70 491 LEU A C 1
ATOM 2143 O O . LEU A 1 285 ? -32.785 29.302 10.381 1.00 58.55 491 LEU A O 1
ATOM 2148 N N . PRO A 1 286 ? -33.393 29.268 12.540 1.00 50.26 492 PRO A N 1
ATOM 2149 C CA . PRO A 1 286 ? -34.822 29.314 12.202 1.00 53.72 492 PRO A CA 1
ATOM 2150 C C . PRO A 1 286 ? -35.210 30.579 11.448 1.00 59.13 492 PRO A C 1
ATOM 2151 O O . PRO A 1 286 ? -34.761 31.684 11.763 1.00 64.70 492 PRO A O 1
ATOM 2155 N N . VAL A 1 287 ? -36.070 30.397 10.447 1.00 60.28 493 VAL A N 1
ATOM 2156 C CA . VAL A 1 287 ? -36.635 31.483 9.657 1.00 58.41 493 VAL A CA 1
ATOM 2157 C C . VAL A 1 287 ? -38.116 31.588 10.001 1.00 70.90 493 VAL A C 1
ATOM 2158 O O . VAL A 1 287 ? -38.746 30.605 10.409 1.00 77.58 493 VAL A O 1
ATOM 2162 N N . SER A 1 288 ? -38.664 32.797 9.866 1.00 79.24 494 SER A N 1
ATOM 2163 C CA . SER A 1 288 ? -40.079 33.032 10.129 1.00 91.23 494 SER A CA 1
ATOM 2164 C C . SER A 1 288 ? -40.951 32.076 9.325 1.00 109.58 494 SER A C 1
ATOM 2165 O O . SER A 1 288 ? -40.788 31.936 8.110 1.00 111.79 494 SER A O 1
ATOM 2168 N N . LYS A 1 289 ? -41.880 31.413 10.017 1.00 109.64 495 LYS A N 1
ATOM 2169 C CA . LYS A 1 289 ? -42.755 30.449 9.361 1.00 106.68 495 LYS A CA 1
ATOM 2170 C C . LYS A 1 289 ? -43.851 31.127 8.551 1.00 129.96 495 LYS A C 1
ATOM 2171 O O . LYS A 1 289 ? -44.336 30.552 7.570 1.00 126.26 495 LYS A O 1
ATOM 2173 N N . ASN A 1 290 ? -44.254 32.340 8.940 1.00 160.64 496 ASN A N 1
ATOM 2174 C CA . ASN A 1 290 ? -45.292 33.047 8.198 1.00 158.57 496 ASN A CA 1
ATOM 2175 C C . ASN A 1 290 ? -44.830 33.408 6.792 1.00 146.16 496 ASN A C 1
ATOM 2176 O O . ASN A 1 290 ? -45.657 33.520 5.880 1.00 140.53 496 ASN A O 1
ATOM 2181 N N . GLY A 1 291 ? -43.528 33.595 6.598 1.00 119.18 497 GLY A N 1
ATOM 2182 C CA . GLY A 1 291 ? -42.992 33.849 5.279 1.00 105.50 497 GLY A CA 1
ATOM 2183 C C . GLY A 1 291 ? -42.517 32.575 4.604 1.00 109.49 497 GLY A C 1
ATOM 2184 O O . GLY A 1 291 ? -42.035 31.647 5.249 1.00 110.32 497 GLY A O 1
ATOM 2185 N N . ASN A 1 292 ? -42.668 32.538 3.282 1.00 99.80 498 ASN A N 1
ATOM 2186 C CA . ASN A 1 292 ? -42.241 31.399 2.482 1.00 95.29 498 ASN A CA 1
ATOM 2187 C C . ASN A 1 292 ? -40.772 31.476 2.086 1.00 83.21 498 ASN A C 1
ATOM 2188 O O . ASN A 1 292 ? -40.336 30.712 1.219 1.00 86.81 498 ASN A O 1
ATOM 2193 N N . ALA A 1 293 ? -40.006 32.376 2.696 1.00 77.54 499 ALA A N 1
ATOM 2194 C CA . ALA A 1 293 ? -38.594 32.509 2.387 1.00 81.12 499 ALA A CA 1
ATOM 2195 C C . ALA A 1 293 ? -37.795 31.383 3.038 1.00 82.18 499 ALA A C 1
ATOM 2196 O O . ALA A 1 293 ? -38.303 30.615 3.860 1.00 95.41 499 ALA A O 1
ATOM 2198 N N . GLN A 1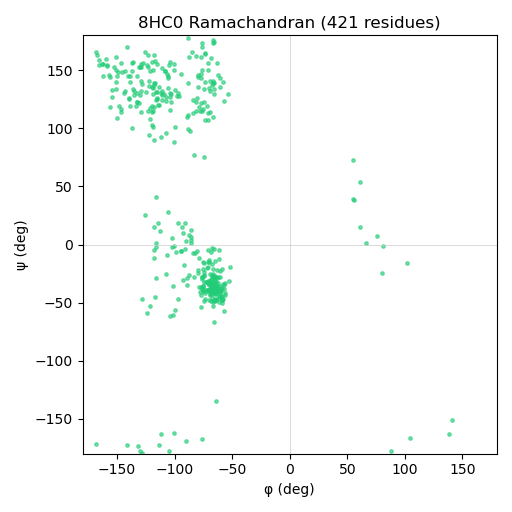 294 ? -36.523 31.291 2.659 1.00 68.99 500 GLN A N 1
ATOM 2199 C CA . GLN A 1 294 ? -35.636 30.273 3.203 1.00 66.22 500 GLN A CA 1
ATOM 2200 C C . GLN A 1 294 ? -34.196 30.667 2.916 1.00 63.31 500 GLN A C 1
ATOM 2201 O O . GLN A 1 294 ? -33.918 31.407 1.969 1.00 68.85 500 GLN A O 1
ATOM 2207 N N . VAL A 1 295 ? -33.286 30.163 3.747 1.00 64.96 501 VAL A N 1
ATOM 2208 C CA . VAL A 1 295 ? -31.860 30.419 3.569 1.00 61.06 501 VAL A CA 1
ATOM 2209 C C . VAL A 1 295 ? -31.387 29.656 2.335 1.00 62.95 501 VAL A C 1
ATOM 2210 O O . VAL A 1 295 ? -31.375 28.422 2.321 1.00 72.13 501 VAL A O 1
ATOM 2214 N N . ASN A 1 296 ? -31.002 30.389 1.294 1.00 54.95 502 ASN A N 1
ATOM 2215 C CA . ASN A 1 296 ? -30.544 29.813 0.037 1.00 55.24 502 ASN A CA 1
ATOM 2216 C C . ASN A 1 296 ? -29.086 30.171 -0.222 1.00 51.78 502 ASN A C 1
ATOM 2217 O O . ASN A 1 296 ? -28.692 30.495 -1.345 1.00 58.24 502 ASN A O 1
ATOM 2222 N N . GLY A 1 297 ? -28.267 30.121 0.821 1.00 53.54 503 GLY A N 1
ATOM 2223 C CA . GLY A 1 297 ? -26.866 30.434 0.696 1.00 54.52 503 GLY A CA 1
ATOM 2224 C C . GLY A 1 297 ? -26.085 30.033 1.927 1.00 55.51 503 GLY A C 1
ATOM 2225 O O . GLY A 1 297 ? -26.651 29.747 2.987 1.00 58.63 503 GLY A O 1
ATOM 2226 N N . PRO A 1 298 ? -24.760 29.999 1.809 1.00 48.71 504 PRO A N 1
ATOM 2227 C CA . PRO A 1 298 ? -23.934 29.634 2.963 1.00 52.78 504 PRO A CA 1
ATOM 2228 C C . PRO A 1 298 ? -23.958 30.727 4.017 1.00 52.88 504 PRO A C 1
ATOM 2229 O O . PRO A 1 298 ? -23.843 31.915 3.707 1.00 64.09 504 PRO A O 1
ATOM 2233 N N . VAL A 1 299 ? -24.120 30.318 5.272 1.00 46.98 505 VAL A N 1
ATOM 2234 C CA . VAL A 1 299 ? -24.015 31.267 6.372 1.00 45.23 505 VAL A CA 1
ATOM 2235 C C . VAL A 1 299 ? -22.553 31.660 6.530 1.00 44.73 505 VAL A C 1
ATOM 2236 O O . VAL A 1 299 ? -21.689 30.813 6.782 1.00 44.35 505 VAL A O 1
ATOM 2240 N N . ILE A 1 300 ? -22.267 32.948 6.369 1.00 55.09 506 ILE A N 1
ATOM 2241 C CA . ILE A 1 300 ? -20.906 33.468 6.375 1.00 60.36 506 ILE A CA 1
ATOM 2242 C C . ILE A 1 300 ? -20.745 34.392 7.573 1.00 56.15 506 ILE A C 1
ATOM 2243 O O . ILE A 1 300 ? -21.577 35.280 7.795 1.00 51.94 506 ILE A O 1
ATOM 2248 N N . SER A 1 301 ? -19.674 34.189 8.334 1.00 57.21 507 SER A N 1
ATOM 2249 C CA . SER A 1 301 ? -19.367 35.005 9.497 1.00 60.15 507 SER A CA 1
ATOM 2250 C C . SER A 1 301 ? -17.983 35.625 9.351 1.00 53.26 507 SER A C 1
ATOM 2251 O O . SER A 1 301 ? -17.105 35.078 8.675 1.00 48.89 507 SER A O 1
ATOM 2254 N N . THR A 1 302 ? -17.800 36.779 9.987 1.00 57.64 508 THR A N 1
ATOM 2255 C CA . THR A 1 302 ? -16.514 37.464 10.009 1.00 65.25 508 THR A CA 1
ATOM 2256 C C . THR A 1 302 ? -16.459 38.334 11.253 1.00 60.16 508 THR A C 1
ATOM 2257 O O . THR A 1 302 ? -17.363 39.143 11.482 1.00 66.75 508 THR A O 1
ATOM 2261 N N . VAL A 1 303 ? -15.406 38.167 12.051 1.00 57.56 509 VAL A N 1
ATOM 2262 C CA . VAL A 1 303 ? -15.289 38.820 13.349 1.00 60.19 509 VAL A CA 1
ATOM 2263 C C . VAL A 1 303 ? -13.990 39.604 13.393 1.00 64.98 509 VAL A C 1
ATOM 2264 O O . VAL A 1 303 ? -12.925 39.071 13.063 1.00 65.29 509 VAL A O 1
ATOM 2268 N N . ILE A 1 304 ? -14.079 40.862 13.813 1.00 72.14 510 ILE A N 1
ATOM 2269 C CA . ILE A 1 304 ? -12.916 41.710 14.031 1.00 75.89 510 ILE A CA 1
ATOM 2270 C C . ILE A 1 304 ? -13.087 42.391 15.382 1.00 85.41 510 ILE A C 1
ATOM 2271 O O . ILE A 1 304 ? -14.087 43.082 15.609 1.00 90.25 510 ILE A O 1
ATOM 2276 N N . GLN A 1 305 ? -12.118 42.194 16.274 1.00 113.66 511 GLN A N 1
ATOM 2277 C CA . GLN A 1 305 ? -12.228 42.704 17.634 1.00 118.76 511 GLN A CA 1
ATOM 2278 C C . GLN A 1 305 ? -12.007 44.212 17.671 1.00 131.82 511 GLN A C 1
ATOM 2279 O O . GLN A 1 305 ? -11.059 44.726 17.068 1.00 144.15 511 GLN A O 1
ATOM 2285 N N . ASN A 1 306 ? -12.889 44.916 18.386 1.00 125.05 512 ASN A N 1
ATOM 2286 C CA . ASN A 1 306 ? -12.744 46.350 18.649 1.00 126.26 512 ASN A CA 1
ATOM 2287 C C . ASN A 1 306 ? -12.603 47.154 17.359 1.00 119.10 512 ASN A C 1
ATOM 2288 O O . ASN A 1 306 ? -11.843 48.123 17.291 1.00 133.53 512 ASN A O 1
ATOM 2293 N N . TYR A 1 307 ? -13.342 46.759 16.325 1.00 92.66 513 TYR A N 1
ATOM 2294 C CA . TYR A 1 307 ? -13.259 47.440 15.041 1.00 86.18 513 TYR A CA 1
ATOM 2295 C C . TYR A 1 307 ? -14.629 47.478 14.386 1.00 85.76 513 TYR A C 1
ATOM 2296 O O . TYR A 1 307 ? -15.307 46.451 14.290 1.00 92.51 513 TYR A O 1
ATOM 2305 N N . SER A 1 308 ? -15.024 48.666 13.941 1.00 72.62 514 SER A N 1
ATOM 2306 C CA . SER A 1 308 ? -16.280 48.870 13.235 1.00 72.37 514 SER A CA 1
ATOM 2307 C C . SER A 1 308 ? -16.000 49.039 11.748 1.00 69.25 514 SER A C 1
ATOM 2308 O O . SER A 1 308 ? -15.178 49.874 11.357 1.00 73.75 514 SER A O 1
ATOM 2311 N N . ILE A 1 309 ? -16.677 48.241 10.925 1.00 73.61 515 ILE A N 1
ATOM 2312 C CA . ILE A 1 309 ? -16.534 48.289 9.474 1.00 76.01 515 ILE A CA 1
ATOM 2313 C C . ILE A 1 309 ? -17.840 48.819 8.895 1.00 74.19 515 ILE A C 1
ATOM 2314 O O . ILE A 1 309 ? -18.922 48.331 9.242 1.00 73.89 515 ILE A O 1
ATOM 2319 N N . ASN A 1 310 ? -17.738 49.811 8.010 1.00 75.78 516 ASN A N 1
ATOM 2320 C CA . ASN A 1 310 ? -18.906 50.482 7.458 1.00 76.05 516 ASN A CA 1
ATOM 2321 C C . ASN A 1 310 ? -19.313 49.970 6.082 1.00 75.34 516 ASN A C 1
ATOM 2322 O O . ASN A 1 310 ? -20.359 50.387 5.573 1.00 64.48 516 ASN A O 1
ATOM 2327 N N . GLU A 1 311 ? -18.524 49.093 5.466 1.00 67.33 517 GLU A N 1
ATOM 2328 C CA . GLU A 1 311 ? -18.848 48.587 4.134 1.00 62.54 517 GLU A CA 1
ATOM 2329 C C . GLU A 1 311 ? -18.163 47.244 3.946 1.00 73.67 517 GLU A C 1
ATOM 2330 O O . GLU A 1 311 ? -16.931 47.165 3.994 1.00 70.67 517 GLU A O 1
ATOM 2336 N N . VAL A 1 312 ? -18.956 46.195 3.742 1.00 62.26 518 VAL A N 1
ATOM 2337 C CA . VAL A 1 312 ? -18.445 44.855 3.483 1.00 55.48 518 VAL A CA 1
ATOM 2338 C C . VAL A 1 312 ? -19.245 44.259 2.334 1.00 61.56 518 VAL A C 1
ATOM 2339 O O . VAL A 1 312 ? -20.478 44.338 2.323 1.00 66.45 518 VAL A O 1
ATOM 2343 N N . PHE A 1 313 ? -18.547 43.683 1.360 1.00 65.42 519 PHE A N 1
ATOM 2344 C CA . PHE A 1 313 ? -19.182 43.038 0.219 1.00 61.79 519 PHE A CA 1
ATOM 2345 C C . PHE A 1 313 ? -19.208 41.533 0.442 1.00 60.03 519 PHE A C 1
ATOM 2346 O O . PHE A 1 313 ? -18.195 40.939 0.829 1.00 60.36 519 PHE A O 1
ATOM 2354 N N . LEU A 1 314 ? -20.366 40.921 0.204 1.00 50.48 520 LEU A N 1
ATOM 2355 C CA . LEU A 1 314 ? -20.561 39.496 0.432 1.00 53.97 520 LEU A CA 1
ATOM 2356 C C . LEU A 1 314 ? -21.154 38.862 -0.816 1.00 55.32 520 LEU A C 1
ATOM 2357 O O . LEU A 1 314 ? -22.125 39.379 -1.378 1.00 58.59 520 LEU A O 1
ATOM 2362 N N . PHE A 1 315 ? -20.574 37.742 -1.239 1.00 52.99 521 PHE A N 1
ATOM 2363 C CA . PHE A 1 315 ? -20.984 37.038 -2.447 1.00 51.72 521 PHE A CA 1
ATOM 2364 C C . PHE A 1 315 ? -21.469 35.651 -2.055 1.00 39.75 521 PHE A C 1
ATOM 2365 O O . PHE A 1 315 ? -20.698 34.850 -1.516 1.00 52.82 521 PHE A O 1
ATOM 2373 N N . PHE A 1 316 ? -22.740 35.367 -2.328 1.00 46.42 522 PHE A N 1
ATOM 2374 C CA . PHE A 1 316 ? -23.375 34.119 -1.924 1.00 43.68 522 PHE A CA 1
ATOM 2375 C C . PHE A 1 316 ? -23.834 33.352 -3.154 1.00 49.91 522 PHE A C 1
ATOM 2376 O O . PHE A 1 316 ? -24.521 33.910 -4.015 1.00 55.57 522 PHE A O 1
ATOM 2384 N N . SER A 1 317 ? -23.465 32.077 -3.226 1.00 40.87 523 SER A N 1
ATOM 2385 C CA . SER A 1 317 ? -24.000 31.194 -4.249 1.00 46.53 523 SER A CA 1
ATOM 2386 C C . SER A 1 317 ? -25.387 30.708 -3.849 1.00 52.58 523 SER A C 1
ATOM 2387 O O . SER A 1 317 ? -25.678 30.501 -2.667 1.00 53.69 523 SER A O 1
ATOM 2390 N N . LYS A 1 318 ? -26.247 30.534 -4.848 1.00 57.07 524 LYS A N 1
ATOM 2391 C CA . LYS A 1 318 ? -27.581 29.996 -4.613 1.00 53.34 524 LYS A CA 1
ATOM 2392 C C . LYS A 1 318 ? -27.513 28.474 -4.593 1.00 50.52 524 LYS A C 1
ATOM 2393 O O . LYS A 1 318 ? -27.036 27.854 -5.550 1.00 56.38 524 LYS A O 1
ATOM 2399 N N . ILE A 1 319 ? -27.979 27.874 -3.500 1.00 51.11 525 ILE A N 1
ATOM 2400 C CA . ILE A 1 319 ? -27.975 26.420 -3.392 1.00 54.27 525 ILE A CA 1
ATOM 2401 C C . ILE A 1 319 ? -29.109 25.818 -4.211 1.00 53.85 525 ILE A C 1
ATOM 2402 O O . ILE A 1 319 ? -28.888 24.945 -5.058 1.00 76.45 525 ILE A O 1
ATOM 2407 N N . GLU A 1 320 ? -30.333 26.277 -3.980 1.00 50.20 526 GLU A N 1
ATOM 2408 C CA . GLU A 1 320 ? -31.510 25.747 -4.650 1.00 46.64 526 GLU A CA 1
ATOM 2409 C C . GLU A 1 320 ? -31.995 26.703 -5.734 1.00 51.04 526 GLU A C 1
ATOM 2410 O O . GLU A 1 320 ? -31.732 27.908 -5.699 1.00 59.07 526 GLU A O 1
ATOM 2416 N N . SER A 1 321 ? -32.719 26.147 -6.701 1.00 54.20 527 SER A N 1
ATOM 2417 C CA . SER A 1 321 ? -33.196 26.900 -7.849 1.00 45.10 527 SER A CA 1
ATOM 2418 C C . SER A 1 321 ? -34.688 27.190 -7.713 1.00 51.25 527 SER A C 1
ATOM 2419 O O . SER A 1 321 ? -35.329 26.849 -6.716 1.00 52.53 527 SER A O 1
ATOM 2422 N N . ASN A 1 322 ? -35.243 27.831 -8.743 1.00 42.86 528 ASN A N 1
ATOM 2423 C CA . ASN A 1 322 ? -36.643 28.245 -8.819 1.00 48.90 528 ASN A CA 1
ATOM 2424 C C . ASN A 1 322 ? -37.032 29.221 -7.717 1.00 50.31 528 ASN A C 1
ATOM 2425 O O . ASN A 1 322 ? -38.227 29.440 -7.481 1.00 53.70 528 ASN A O 1
ATOM 2430 N N . LEU A 1 323 ? -36.057 29.814 -7.036 1.00 52.16 529 LEU A N 1
ATOM 2431 C CA . LEU A 1 323 ? -36.300 30.805 -6.000 1.00 53.96 529 LEU A CA 1
ATOM 2432 C C . LEU A 1 323 ? -35.959 32.189 -6.533 1.00 51.77 529 LEU A C 1
ATOM 2433 O O . LEU A 1 323 ? -35.001 32.353 -7.297 1.00 47.38 529 LEU A O 1
ATOM 2438 N N . SER A 1 324 ? -36.744 33.182 -6.128 1.00 40.11 530 SER A N 1
ATOM 2439 C CA . SER A 1 324 ? -36.564 34.553 -6.579 1.00 59.90 530 SER A CA 1
ATOM 2440 C C . SER A 1 324 ? -36.500 35.480 -5.369 1.00 62.05 530 SER A C 1
ATOM 2441 O O . SER A 1 324 ? -36.570 35.042 -4.215 1.00 51.06 530 SER A O 1
ATOM 2444 N N . GLN A 1 325 ? -36.353 36.777 -5.650 1.00 53.01 531 GLN A N 1
ATOM 2445 C CA . GLN A 1 325 ? -36.316 37.842 -4.655 1.00 56.58 531 GLN A CA 1
ATOM 2446 C C . GLN A 1 325 ? -35.238 37.594 -3.605 1.00 61.49 531 GLN A C 1
ATOM 2447 O O . GLN A 1 325 ? -35.559 37.251 -2.460 1.00 60.95 531 GLN A O 1
ATOM 2453 N N . PRO A 1 326 ? -33.959 37.751 -3.950 1.00 55.52 532 PRO A N 1
ATOM 2454 C CA . PRO A 1 326 ? -32.905 37.607 -2.937 1.00 55.94 532 PRO A CA 1
ATOM 2455 C C . PRO A 1 326 ? -33.015 38.684 -1.868 1.00 67.28 532 PRO A C 1
ATOM 2456 O O . PRO A 1 326 ? -33.355 39.837 -2.146 1.00 62.31 532 PRO A O 1
ATOM 2460 N N A HIS A 1 327 ? -32.747 38.290 -0.625 0.50 68.60 533 HIS A N 1
ATOM 2461 N N B HIS A 1 327 ? -32.679 38.299 -0.637 0.50 69.77 533 HIS A N 1
ATOM 2462 C CA A HIS A 1 327 ? -32.897 39.174 0.530 0.50 61.80 533 HIS A CA 1
ATOM 2463 C CA B HIS A 1 327 ? -32.898 39.130 0.548 0.50 62.26 533 HIS A CA 1
ATOM 2464 C C A HIS A 1 327 ? -31.655 39.040 1.406 0.50 58.84 533 HIS A C 1
ATOM 2465 C C B HIS A 1 327 ? -31.655 39.038 1.429 0.50 60.69 533 HIS A C 1
ATOM 2466 O O A HIS A 1 327 ? -31.502 38.058 2.137 0.50 63.12 533 HIS A O 1
ATOM 2467 O O B HIS A 1 327 ? -31.498 38.076 2.186 0.50 56.91 533 HIS A O 1
ATOM 2480 N N . CYS A 1 328 ? -30.775 40.035 1.329 1.00 65.37 534 CYS A N 1
ATOM 2481 C CA . CYS A 1 328 ? -29.549 40.036 2.119 1.00 54.92 534 CYS A CA 1
ATOM 2482 C C . CYS A 1 328 ? -29.878 40.247 3.591 1.00 53.71 534 CYS A C 1
ATOM 2483 O O . CYS A 1 328 ? -30.453 41.275 3.965 1.00 64.27 534 CYS A O 1
ATOM 2486 N N . VAL A 1 329 ? -29.512 39.275 4.429 1.00 56.99 535 VAL A N 1
ATOM 2487 C CA . VAL A 1 329 ? -29.856 39.292 5.844 1.00 51.11 535 VAL A CA 1
ATOM 2488 C C . VAL A 1 329 ? -28.652 38.861 6.669 1.00 55.54 535 VAL A C 1
ATOM 2489 O O . VAL A 1 329 ? -27.751 38.169 6.191 1.00 55.06 535 VAL A O 1
ATOM 2493 N N . PHE A 1 330 ? -28.651 39.285 7.930 1.00 58.75 536 PHE A N 1
ATOM 2494 C CA . PHE A 1 330 ? -27.691 38.825 8.919 1.00 51.59 536 PHE A CA 1
ATOM 2495 C C . PHE A 1 330 ? -28.443 38.245 10.108 1.00 46.76 536 PHE A C 1
ATOM 2496 O O . PHE A 1 330 ? -29.595 38.604 10.368 1.00 52.85 536 PHE A O 1
ATOM 2504 N N . TRP A 1 331 ? -27.788 37.339 10.827 1.00 44.63 537 TRP A N 1
ATOM 2505 C CA . TRP A 1 331 ? -28.420 36.678 11.963 1.00 50.28 537 TRP A CA 1
ATOM 2506 C C . TRP A 1 331 ? -28.344 37.591 13.181 1.00 49.72 537 TRP A C 1
ATOM 2507 O O . TRP A 1 331 ? -27.253 37.877 13.688 1.00 57.00 537 TRP A O 1
ATOM 2518 N N . ASP A 1 332 ? -29.503 38.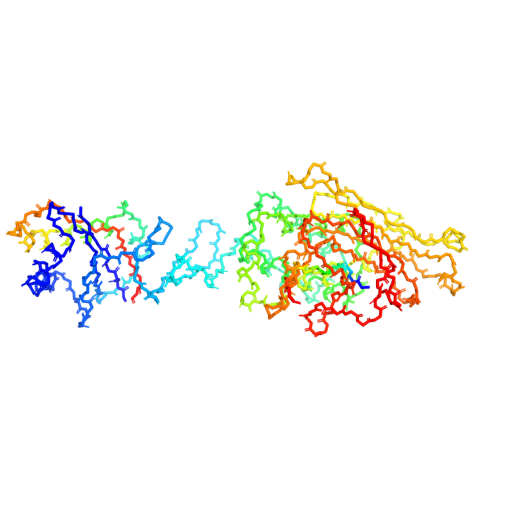041 13.656 1.00 43.55 538 ASP A N 1
ATOM 2519 C CA . ASP A 1 332 ? -29.591 38.907 14.827 1.00 58.83 538 ASP A CA 1
ATOM 2520 C C . ASP A 1 332 ? -29.681 38.032 16.073 1.00 57.11 538 ASP A C 1
ATOM 2521 O O . ASP A 1 332 ? -30.686 37.347 16.288 1.00 56.58 538 ASP A O 1
ATOM 2526 N N . PHE A 1 333 ? -28.626 38.051 16.892 1.00 54.90 539 PHE A N 1
ATOM 2527 C CA . PHE A 1 333 ? -28.627 37.269 18.125 1.00 53.65 539 PHE A CA 1
ATOM 2528 C C . PHE A 1 333 ? -29.600 37.829 19.154 1.00 64.69 539 PHE A C 1
ATOM 2529 O O . PHE A 1 333 ? -30.193 37.064 19.923 1.00 66.86 539 PHE A O 1
ATOM 2537 N N . SER A 1 334 ? -29.766 39.153 19.192 1.00 65.28 540 SER A N 1
ATOM 2538 C CA . SER A 1 334 ? -30.612 39.768 20.211 1.00 69.15 540 SER A CA 1
ATOM 2539 C C . SER A 1 334 ? -32.072 39.375 20.026 1.00 69.78 540 SER A C 1
ATOM 2540 O O . SER A 1 334 ? -32.743 38.971 20.983 1.00 79.69 540 SER A O 1
ATOM 2543 N N . HIS A 1 335 ? -32.580 39.481 18.800 1.00 67.06 541 HIS A N 1
ATOM 2544 C CA . HIS A 1 335 ? -33.969 39.150 18.516 1.00 68.09 541 HIS A CA 1
ATOM 2545 C C . HIS A 1 335 ? -34.156 37.720 18.030 1.00 59.06 541 HIS A C 1
ATOM 2546 O O . HIS A 1 335 ? -35.303 37.291 17.859 1.00 52.88 541 HIS A O 1
ATOM 2553 N N . LEU A 1 336 ? -33.067 36.982 17.801 1.00 61.95 542 LEU A N 1
ATOM 2554 C CA . LEU A 1 336 ? -33.130 35.567 17.435 1.00 59.18 542 LEU A CA 1
ATOM 2555 C C . LEU A 1 336 ? -33.888 35.366 16.123 1.00 60.33 542 LEU A C 1
ATOM 2556 O O . LEU A 1 336 ? -34.835 34.580 16.038 1.00 62.66 542 LEU A O 1
ATOM 2561 N N . GLN A 1 337 ? -33.456 36.082 15.090 1.00 57.35 543 GLN A N 1
ATOM 2562 C CA . GLN A 1 337 ? -34.120 36.038 13.794 1.00 61.00 543 GLN A CA 1
ATOM 2563 C C . GLN A 1 337 ? -33.206 36.667 12.755 1.00 56.98 543 GLN A C 1
ATOM 2564 O O . GLN A 1 337 ? -32.299 37.436 13.085 1.00 57.73 543 GLN A O 1
ATOM 2570 N N . TRP A 1 338 ? -33.456 36.326 11.493 1.00 60.83 544 TRP A N 1
ATOM 2571 C CA . TRP A 1 338 ? -32.763 36.984 10.395 1.00 59.06 544 TRP A CA 1
ATOM 2572 C C . TRP A 1 338 ? -33.225 38.431 10.287 1.00 62.12 544 TRP A C 1
ATOM 2573 O O . TRP A 1 338 ? -34.408 38.736 10.457 1.00 70.70 544 TRP A O 1
ATOM 2584 N N . ASN A 1 339 ? -32.282 39.328 10.006 1.00 61.18 545 ASN A N 1
ATOM 2585 C CA . ASN A 1 339 ? -32.572 40.752 9.931 1.00 58.59 545 ASN A CA 1
ATOM 2586 C C . ASN A 1 339 ? -31.822 41.357 8.754 1.00 51.82 545 ASN A C 1
ATOM 2587 O O . ASN A 1 339 ? -30.707 40.943 8.432 1.00 49.37 545 ASN A O 1
ATOM 2592 N N . ASP A 1 340 ? -32.446 42.344 8.112 1.00 63.62 546 ASP A N 1
ATOM 2593 C CA . ASP A 1 340 ? -31.885 42.976 6.924 1.00 62.55 546 ASP A CA 1
ATOM 2594 C C . ASP A 1 340 ? -31.488 44.429 7.151 1.00 61.67 546 ASP A C 1
ATOM 2595 O O . ASP A 1 340 ? -31.206 45.139 6.181 1.00 67.37 546 ASP A O 1
ATOM 2600 N N . ALA A 1 341 ? -31.462 44.892 8.398 1.00 56.67 547 ALA A N 1
ATOM 2601 C CA . ALA A 1 341 ? -31.076 46.269 8.687 1.00 58.98 547 ALA A CA 1
ATOM 2602 C C . ALA A 1 341 ? -29.589 46.449 8.404 1.00 62.43 547 ALA A C 1
ATOM 2603 O O . ALA A 1 341 ? -28.743 45.858 9.083 1.00 66.87 547 ALA A O 1
ATOM 2605 N N . GLY A 1 342 ? -29.267 47.260 7.397 1.00 61.07 548 GLY A N 1
ATOM 2606 C CA . GLY A 1 342 ? -27.900 47.544 7.028 1.00 68.96 548 GLY A CA 1
ATOM 2607 C C . GLY A 1 342 ? -27.399 46.792 5.812 1.00 67.18 548 GLY A C 1
ATOM 2608 O O . GLY A 1 342 ? -26.371 47.178 5.245 1.00 71.13 548 GLY A O 1
ATOM 2609 N N . CYS A 1 343 ? -28.095 45.739 5.395 1.00 78.36 549 CYS A N 1
ATOM 2610 C CA . CYS A 1 343 ? -27.680 44.913 4.268 1.00 72.76 549 CYS A CA 1
ATOM 2611 C C . CYS A 1 343 ? -28.639 45.117 3.103 1.00 69.16 549 CYS A C 1
ATOM 2612 O O . CYS A 1 343 ? -29.858 45.005 3.269 1.00 74.52 549 CYS A O 1
ATOM 2615 N N . HIS A 1 344 ? -28.085 45.411 1.929 1.00 54.92 550 HIS A N 1
ATOM 2616 C CA . HIS A 1 344 ? -28.872 45.664 0.733 1.00 53.27 550 HIS A CA 1
ATOM 2617 C C . HIS A 1 344 ? -28.327 44.847 -0.428 1.00 50.33 550 HIS A C 1
ATOM 2618 O O . HIS A 1 344 ? -27.141 44.506 -0.469 1.00 60.84 550 HIS A O 1
ATOM 2625 N N . LEU A 1 345 ? -29.209 44.537 -1.375 1.00 43.39 551 LEU A N 1
ATOM 2626 C CA . LEU A 1 345 ? -28.840 43.745 -2.540 1.00 54.52 551 LEU A CA 1
ATOM 2627 C C . LEU A 1 345 ? -28.139 44.620 -3.572 1.00 48.43 551 LEU A C 1
ATOM 2628 O O . LEU A 1 345 ? -28.589 45.731 -3.867 1.00 50.27 551 LEU A O 1
ATOM 2633 N N . VAL A 1 346 ? -27.039 44.113 -4.127 1.00 53.29 552 VAL A N 1
ATOM 2634 C CA . VAL A 1 346 ? -26.271 44.851 -5.124 1.00 60.03 552 VAL A CA 1
ATOM 2635 C C . VAL A 1 346 ? -26.628 44.341 -6.515 1.00 65.25 552 VAL A C 1
ATOM 2636 O O . VAL A 1 346 ? -27.062 45.114 -7.376 1.00 80.00 552 VAL A O 1
ATOM 2640 N N . ASN A 1 347 ? -26.459 43.040 -6.741 1.00 86.26 553 ASN A N 1
ATOM 2641 C CA . ASN A 1 347 ? -26.705 42.461 -8.054 1.00 86.29 553 ASN A CA 1
ATOM 2642 C C . ASN A 1 347 ? -26.869 40.956 -7.908 1.00 88.08 553 ASN A C 1
ATOM 2643 O O . ASN A 1 347 ? -26.217 40.328 -7.069 1.00 90.72 553 ASN A O 1
ATOM 2648 N N . GLU A 1 348 ? -27.743 40.386 -8.735 1.00 90.47 554 GLU A N 1
ATOM 2649 C CA . GLU A 1 348 ? -28.025 38.954 -8.722 1.00 66.28 554 GLU A CA 1
ATOM 2650 C C . GLU A 1 348 ? -27.668 38.367 -10.081 1.00 71.32 554 GLU A C 1
ATOM 2651 O O . GLU A 1 348 ? -28.300 38.693 -11.091 1.00 75.46 554 GLU A O 1
ATOM 2657 N N . THR A 1 349 ? -26.654 37.510 -10.101 1.00 72.41 555 THR A N 1
ATOM 2658 C CA . THR A 1 349 ? -26.283 36.737 -11.274 1.00 66.48 555 THR A CA 1
ATOM 2659 C C . THR A 1 349 ? -27.089 35.438 -11.286 1.00 68.17 555 THR A C 1
ATOM 2660 O O . THR A 1 349 ? -27.659 35.027 -10.272 1.00 63.61 555 THR A O 1
ATOM 2664 N N . GLN A 1 350 ? -27.164 34.807 -12.462 1.00 77.98 556 GLN A N 1
ATOM 2665 C CA . GLN A 1 350 ? -27.766 33.483 -12.574 1.00 70.90 556 GLN A CA 1
ATOM 2666 C C . GLN A 1 350 ? -27.189 32.484 -11.575 1.00 71.58 556 GLN A C 1
ATOM 2667 O O . GLN A 1 350 ? -27.827 31.461 -11.302 1.00 94.75 556 GLN A O 1
ATOM 2669 N N . ASP A 1 351 ? -26.011 32.754 -11.018 1.00 62.47 557 ASP A N 1
ATOM 2670 C CA . ASP A 1 351 ? -25.343 31.811 -10.130 1.00 45.80 557 ASP A CA 1
ATOM 2671 C C . ASP A 1 351 ? -25.161 32.318 -8.708 1.00 56.27 557 ASP A C 1
ATOM 2672 O O . ASP A 1 351 ? -25.410 31.567 -7.762 1.00 61.58 557 ASP A O 1
ATOM 2677 N N . ILE A 1 352 ? -24.723 33.565 -8.514 1.00 70.76 558 ILE A N 1
ATOM 2678 C CA . ILE A 1 352 ? -24.458 34.075 -7.175 1.00 60.95 558 ILE A CA 1
ATOM 2679 C C . ILE A 1 352 ? -25.198 35.390 -6.954 1.00 64.82 558 ILE A C 1
ATOM 2680 O O . ILE A 1 352 ? -25.537 36.112 -7.895 1.00 66.00 558 ILE A O 1
ATOM 2685 N N . VAL A 1 353 ? -25.445 35.688 -5.679 1.00 68.48 559 VAL A N 1
ATOM 2686 C CA . VAL A 1 353 ? -26.109 36.911 -5.244 1.00 56.77 559 VAL A CA 1
ATOM 2687 C C . VAL A 1 353 ? -25.086 37.772 -4.516 1.00 46.64 559 VAL A C 1
ATOM 2688 O O . VAL A 1 353 ? -24.356 37.278 -3.648 1.00 53.50 559 VAL A O 1
ATOM 2692 N N . THR A 1 354 ? -25.031 39.054 -4.867 1.00 54.40 560 THR A N 1
ATOM 2693 C CA . THR A 1 354 ? -24.075 39.988 -4.286 1.00 65.25 560 THR A CA 1
ATOM 2694 C C . THR A 1 354 ? -24.779 40.888 -3.280 1.00 58.67 560 THR A C 1
ATOM 2695 O O . THR A 1 354 ? -25.819 41.479 -3.588 1.00 48.86 560 THR A O 1
ATOM 2699 N N . CYS A 1 355 ? -24.207 40.996 -2.085 1.00 55.19 561 CYS A N 1
ATOM 2700 C CA . CYS A 1 355 ? -24.763 41.814 -1.020 1.00 52.83 561 CYS A CA 1
ATOM 2701 C C . CYS A 1 355 ? -23.733 42.834 -0.555 1.00 52.11 561 CYS A C 1
ATOM 2702 O O . CYS A 1 355 ? -22.534 42.704 -0.816 1.00 57.96 561 CYS A O 1
ATOM 2705 N N . GLN A 1 356 ? -24.219 43.858 0.144 1.00 49.48 562 GLN A N 1
ATOM 2706 C CA . GLN A 1 356 ? -23.353 44.901 0.688 1.00 52.75 562 GLN A CA 1
ATOM 2707 C C . GLN A 1 356 ? -23.967 45.377 1.996 1.00 60.14 562 GLN A C 1
ATOM 2708 O O . GLN A 1 356 ? -25.056 45.959 1.995 1.00 60.63 562 GLN A O 1
ATOM 2714 N N . CYS A 1 357 ? -23.276 45.124 3.103 1.00 56.14 563 CYS A N 1
ATOM 2715 C CA . CYS A 1 357 ? -23.752 45.484 4.428 1.00 62.29 563 CYS A CA 1
ATOM 2716 C C . CYS A 1 357 ? -22.943 46.648 4.985 1.00 68.07 563 CYS A C 1
ATOM 2717 O O . CYS A 1 357 ? -21.756 46.806 4.683 1.00 56.67 563 CYS A O 1
ATOM 2720 N N . THR A 1 358 ? -23.602 47.463 5.802 1.00 72.98 564 THR A N 1
ATOM 2721 C CA . THR A 1 358 ? -22.973 48.599 6.458 1.00 65.32 564 THR A CA 1
ATOM 2722 C C . THR A 1 358 ? -22.458 48.259 7.851 1.00 66.32 564 THR A C 1
ATOM 2723 O O . THR A 1 358 ? -22.155 49.171 8.626 1.00 88.02 564 THR A O 1
ATOM 2727 N N . HIS A 1 359 ? -22.353 46.975 8.182 1.00 72.88 565 HIS A N 1
ATOM 2728 C CA . HIS A 1 359 ? -21.876 46.554 9.490 1.00 82.08 565 HIS A CA 1
ATOM 2729 C C . HIS A 1 359 ? -21.242 45.177 9.368 1.00 88.95 565 HIS A C 1
ATOM 2730 O O . HIS A 1 359 ? -21.603 44.386 8.492 1.00 99.15 565 HIS A O 1
ATOM 2737 N N . LEU A 1 360 ? -20.294 44.899 10.257 1.00 86.02 566 LEU A N 1
ATOM 2738 C CA . LEU A 1 360 ? -19.643 43.596 10.297 1.00 88.17 566 LEU A CA 1
ATOM 2739 C C . LEU A 1 360 ? -19.545 43.096 11.734 1.00 102.93 566 LEU A C 1
ATOM 2740 O O . LEU A 1 360 ? -20.559 42.808 12.370 1.00 113.35 566 LEU A O 1
ATOM 2745 N N . THR B 2 1 ? -21.100 40.422 11.583 1.00 69.86 567 THR C N 1
ATOM 2746 C CA . THR B 2 1 ? -21.848 39.392 12.293 1.00 69.37 567 THR C CA 1
ATOM 2747 C C . THR B 2 1 ? -21.824 38.076 11.520 1.00 47.53 567 THR C C 1
ATOM 2748 O O . THR B 2 1 ? -20.757 37.538 11.228 1.00 50.35 567 THR C O 1
ATOM 2752 N N . SER B 2 2 ? -23.009 37.566 11.192 1.00 52.90 568 SER C N 1
ATOM 2753 C CA . SER B 2 2 ? -23.159 36.343 10.412 1.00 50.54 568 SER C CA 1
ATOM 2754 C C . SER B 2 2 ? -24.191 36.604 9.327 1.00 50.72 568 SER C C 1
ATOM 2755 O O . SER B 2 2 ? -25.346 36.914 9.633 1.00 50.28 568 SER C O 1
ATOM 2758 N N . PHE B 2 3 ? -23.780 36.472 8.067 1.00 61.48 569 PHE C N 1
ATOM 2759 C CA . PHE B 2 3 ? -24.574 36.920 6.932 1.00 59.34 569 PHE C CA 1
ATOM 2760 C C . PHE B 2 3 ? -25.002 35.748 6.058 1.00 45.25 569 PHE C C 1
ATOM 2761 O O . PHE B 2 3 ? -24.355 34.697 6.036 1.00 44.56 569 PHE C O 1
ATOM 2769 N N . SER B 2 4 ? -26.100 35.949 5.336 1.00 46.62 570 SER C N 1
ATOM 2770 C CA . SER B 2 4 ? -26.622 34.998 4.354 1.00 50.93 570 SER C CA 1
ATOM 2771 C C . SER B 2 4 ? -27.700 35.714 3.543 1.00 51.17 570 SER C C 1
ATOM 2772 O O . SER B 2 4 ? -27.877 36.933 3.657 1.00 52.20 570 SER C O 1
ATOM 2775 N N . ILE B 2 5 ? -28.422 34.957 2.715 1.00 60.40 571 ILE C N 1
ATOM 2776 C CA . ILE B 2 5 ? -29.508 35.495 1.905 1.00 61.03 571 ILE C CA 1
ATOM 2777 C C . ILE B 2 5 ? -30.747 34.628 2.082 1.00 56.14 571 ILE C C 1
ATOM 2778 O O . ILE B 2 5 ? -30.661 33.431 2.374 1.00 52.41 571 ILE C O 1
ATOM 2783 N N . LEU B 2 6 ? -31.910 35.250 1.907 1.00 60.15 572 LEU C N 1
ATOM 2784 C CA . LEU B 2 6 ? -33.194 34.562 1.922 1.00 57.91 572 LEU C CA 1
ATOM 2785 C C . LEU B 2 6 ? -33.854 34.715 0.559 1.00 57.80 572 LEU C C 1
ATOM 2786 O O . LEU B 2 6 ? -33.814 35.792 -0.043 1.00 58.24 572 LEU C O 1
ATOM 2791 N N . MET B 2 7 ? -34.457 33.636 0.071 1.00 51.22 573 MET C N 1
ATOM 2792 C CA . MET B 2 7 ? -35.091 33.632 -1.237 1.00 52.16 573 MET C CA 1
ATOM 2793 C C . MET B 2 7 ? -36.480 33.018 -1.134 1.00 56.08 573 MET C C 1
ATOM 2794 O O . MET B 2 7 ? -36.713 32.094 -0.349 1.00 44.59 573 MET C O 1
ATOM 2799 N N . SER B 2 8 ? -37.402 33.546 -1.935 1.00 57.80 574 SER C N 1
ATOM 2800 C CA . SER B 2 8 ? -38.791 33.124 -1.931 1.00 52.68 574 SER C CA 1
ATOM 2801 C C . SER B 2 8 ? -39.180 32.571 -3.297 1.00 57.87 574 SER C C 1
ATOM 2802 O O . SER B 2 8 ? -38.630 32.989 -4.321 1.00 51.16 574 SER C O 1
ATOM 2805 N N . PRO B 2 9 ? -40.121 31.633 -3.349 1.00 59.08 575 PRO C N 1
ATOM 2806 C CA . PRO B 2 9 ? -40.553 31.098 -4.643 1.00 54.54 575 PRO C CA 1
ATOM 2807 C C . PRO B 2 9 ? -41.470 32.068 -5.372 1.00 68.05 575 PRO C C 1
ATOM 2808 O O . PRO B 2 9 ? -42.201 32.853 -4.764 1.00 69.73 575 PRO C O 1
ATOM 2812 N N . PHE B 2 10 ? -41.415 32.005 -6.702 1.00 64.22 576 PHE C N 1
ATOM 2813 C CA . PHE B 2 10 ? -42.239 32.876 -7.531 1.00 51.08 576 PHE C CA 1
ATOM 2814 C C . PHE B 2 10 ? -43.714 32.535 -7.339 1.00 68.35 576 PHE C C 1
ATOM 2815 O O . PHE B 2 10 ? -44.110 31.367 -7.413 1.00 81.09 576 PHE C O 1
ATOM 2823 N N . VAL B 2 11 ? -44.520 33.558 -7.076 1.00 66.25 577 VAL C N 1
ATOM 2824 C CA . VAL B 2 11 ? -45.962 33.441 -6.917 1.00 57.83 577 VAL C CA 1
ATOM 2825 C C . VAL B 2 11 ? -46.627 34.194 -8.064 1.00 62.07 577 VAL C C 1
ATOM 2826 O O . VAL B 2 11 ? -46.424 35.403 -8.204 1.00 66.85 577 VAL C O 1
ATOM 2830 N N . PRO B 2 12 ? -47.425 33.534 -8.901 1.00 60.75 578 PRO C N 1
ATOM 2831 C CA . PRO B 2 12 ? -48.094 34.234 -10.008 1.00 64.51 578 PRO C CA 1
ATOM 2832 C C . PRO B 2 12 ? -49.118 35.245 -9.507 1.00 66.99 578 PRO C C 1
ATOM 2833 O O . PRO B 2 12 ? -49.417 35.346 -8.316 1.00 74.59 578 PRO C O 1
ATOM 2837 N N . SER B 2 13 ? -49.664 35.998 -10.462 1.00 67.88 579 SER C N 1
ATOM 2838 C CA . SER B 2 13 ? -50.674 37.026 -10.202 1.00 67.37 579 SER C CA 1
ATOM 2839 C C . SER B 2 13 ? -50.197 38.049 -9.176 1.00 66.08 579 SER C C 1
ATOM 2840 O O . SER B 2 13 ? -49.793 39.157 -9.532 1.00 60.01 579 SER C O 1
ATOM 2843 N N . THR C 3 1 ? -56.932 -8.739 7.510 1.00 78.08 150 THR B N 1
ATOM 2844 C CA . THR C 3 1 ? -57.689 -7.831 8.363 1.00 87.95 150 THR B CA 1
ATOM 2845 C C . THR C 3 1 ? -57.098 -7.800 9.768 1.00 78.17 150 THR B C 1
ATOM 2846 O O . THR C 3 1 ? -56.975 -8.835 10.424 1.00 83.30 150 THR B O 1
ATOM 2850 N N . LYS C 3 2 ? -56.731 -6.606 10.225 1.00 62.19 151 LYS B N 1
ATOM 2851 C CA . LYS C 3 2 ? -56.078 -6.424 11.515 1.00 68.76 151 LYS B CA 1
ATOM 2852 C C . LYS C 3 2 ? -56.791 -5.343 12.302 1.00 74.16 151 LYS B C 1
ATOM 2853 O O . LYS C 3 2 ? -56.981 -4.233 11.797 1.00 78.23 151 LYS B O 1
ATOM 2859 N N . ILE C 3 3 ? -57.150 -5.658 13.542 1.00 72.09 152 ILE B N 1
ATOM 2860 C CA . ILE C 3 3 ? -57.836 -4.732 14.434 1.00 63.92 152 ILE B CA 1
ATOM 2861 C C . ILE C 3 3 ? -56.978 -4.569 15.684 1.00 64.67 152 ILE B C 1
ATOM 2862 O O . ILE C 3 3 ? -56.387 -5.538 16.170 1.00 67.10 152 ILE B O 1
ATOM 2867 N N . TRP C 3 4 ? -56.911 -3.344 16.200 1.00 66.98 153 TRP B N 1
ATOM 2868 C CA . TRP C 3 4 ? -56.100 -3.007 17.359 1.00 58.23 153 TRP B CA 1
ATOM 2869 C C . TRP C 3 4 ? -56.977 -2.816 18.590 1.00 61.12 153 TRP B C 1
ATOM 2870 O O . TRP C 3 4 ? -58.164 -2.498 18.490 1.00 58.81 153 TRP B O 1
ATOM 2881 N N . GLY C 3 5 ? -56.378 -3.036 19.756 1.00 61.87 154 GLY B N 1
ATOM 2882 C CA . GLY C 3 5 ? -57.055 -2.832 21.020 1.00 47.16 154 GLY B CA 1
ATOM 2883 C C . GLY C 3 5 ? -56.054 -2.571 22.123 1.00 52.63 154 GLY B C 1
ATOM 2884 O O . GLY C 3 5 ? -54.953 -3.130 22.115 1.00 58.26 154 GLY B O 1
ATOM 2885 N N . THR C 3 6 ? -56.416 -1.707 23.068 1.00 55.57 155 THR B N 1
ATOM 2886 C CA . THR C 3 6 ? -55.538 -1.365 24.177 1.00 58.18 155 THR B CA 1
ATOM 2887 C C . THR C 3 6 ? -56.333 -1.343 25.475 1.00 56.52 155 THR B C 1
ATOM 2888 O O . THR C 3 6 ? -57.555 -1.176 25.479 1.00 58.48 155 THR B O 1
ATOM 2892 N N . PHE C 3 7 ? -55.614 -1.514 26.584 1.00 60.91 156 PHE B N 1
ATOM 2893 C CA . PHE C 3 7 ? -56.199 -1.387 27.912 1.00 60.09 156 PHE B CA 1
ATOM 2894 C C . PHE C 3 7 ? -55.083 -1.130 28.915 1.00 65.50 156 PHE B C 1
ATOM 2895 O O . PHE C 3 7 ? -53.910 -1.415 28.657 1.00 60.64 156 PHE B O 1
ATOM 2903 N N . LYS C 3 8 ? -55.469 -0.578 30.063 1.00 73.63 157 LYS B N 1
ATOM 2904 C CA . LYS C 3 8 ? -54.542 -0.200 31.121 1.00 75.57 157 LYS B CA 1
ATOM 2905 C C . LYS C 3 8 ? -54.670 -1.167 32.291 1.00 79.56 157 LYS B C 1
ATOM 2906 O O . LYS C 3 8 ? -55.774 -1.393 32.797 1.00 88.98 157 LYS B O 1
ATOM 2912 N N . ILE C 3 9 ? -53.541 -1.729 32.713 1.00 74.48 158 ILE B N 1
ATOM 2913 C CA . ILE C 3 9 ? -53.478 -2.627 33.861 1.00 77.04 158 ILE B CA 1
ATOM 2914 C C . ILE C 3 9 ? -52.897 -1.858 35.040 1.00 80.99 158 ILE B C 1
ATOM 2915 O O . ILE C 3 9 ? -51.772 -1.353 34.964 1.00 78.17 158 ILE B O 1
ATOM 2920 N N . ASN C 3 10 ? -53.649 -1.794 36.141 1.00 85.33 159 ASN B N 1
ATOM 2921 C CA . ASN C 3 10 ? -53.260 -1.021 37.323 1.00 81.43 159 ASN B CA 1
ATOM 2922 C C . ASN C 3 10 ? -52.149 -1.744 38.081 1.00 90.67 159 ASN B C 1
ATOM 2923 O O . ASN C 3 10 ? -52.358 -2.346 39.136 1.00 88.17 159 ASN B O 1
ATOM 2928 N N . GLU C 3 11 ? -50.938 -1.675 37.536 1.00 93.39 160 GLU B N 1
ATOM 2929 C CA . GLU C 3 11 ? -49.756 -2.218 38.196 1.00 96.01 160 GLU B CA 1
ATOM 2930 C C . GLU C 3 11 ? -48.598 -1.253 37.948 1.00 107.52 160 GLU B C 1
ATOM 2931 O O . GLU C 3 11 ? -48.785 -0.165 37.398 1.00 111.32 160 GLU B O 1
ATOM 2937 N N . ARG C 3 12 ? -47.390 -1.647 38.341 1.00 100.88 161 ARG B N 1
ATOM 2938 C CA . ARG C 3 12 ? -46.199 -0.833 38.130 1.00 97.97 161 ARG B CA 1
ATOM 2939 C C . ARG C 3 12 ? -45.490 -1.292 36.863 1.00 92.24 161 ARG B C 1
ATOM 2940 O O . ARG C 3 12 ? -45.211 -2.484 36.699 1.00 100.08 161 ARG B O 1
ATOM 2948 N N . PHE C 3 13 ? -45.212 -0.346 35.969 1.00 77.93 162 PHE B N 1
ATOM 2949 C CA . PHE C 3 13 ? -44.504 -0.657 34.737 1.00 63.54 162 PHE B CA 1
ATOM 2950 C C . PHE C 3 13 ? -43.043 -0.989 35.023 1.00 71.84 162 PHE B C 1
ATOM 2951 O O . PHE C 3 13 ? -42.439 -0.484 35.974 1.00 84.19 162 PHE B O 1
ATOM 2959 N N . THR C 3 14 ? -42.477 -1.844 34.177 1.00 64.58 163 THR B N 1
ATOM 2960 C CA . THR C 3 14 ? -41.099 -2.290 34.308 1.00 65.25 163 THR B CA 1
ATOM 2961 C C . THR C 3 14 ? -40.474 -2.327 32.921 1.00 65.70 163 THR B C 1
ATOM 2962 O O . THR C 3 14 ? -41.128 -2.722 31.953 1.00 68.03 163 THR B O 1
ATOM 2966 N N . ASN C 3 15 ? -39.213 -1.891 32.825 1.00 69.74 164 ASN B N 1
ATOM 2967 C CA . ASN C 3 15 ? -38.509 -1.880 31.546 1.00 77.52 164 ASN B CA 1
ATOM 2968 C C . ASN C 3 15 ? -38.353 -3.269 30.937 1.00 69.96 164 ASN B C 1
ATOM 2969 O O . ASN C 3 15 ? -37.986 -3.371 29.761 1.00 71.08 164 ASN B O 1
ATOM 2974 N N . ASP C 3 16 ? -38.610 -4.334 31.701 1.00 73.13 165 ASP B N 1
ATOM 2975 C CA . ASP C 3 16 ? -38.614 -5.678 31.137 1.00 71.82 165 ASP B CA 1
ATOM 2976 C C . ASP C 3 16 ? -39.820 -5.916 30.239 1.00 71.65 165 ASP B C 1
ATOM 2977 O O . ASP C 3 16 ? -39.800 -6.847 29.427 1.00 77.59 165 ASP B O 1
ATOM 2982 N N . LEU C 3 17 ? -40.872 -5.106 30.376 1.00 65.60 166 LEU B N 1
ATOM 2983 C CA . LEU C 3 17 ? -41.996 -5.158 29.450 1.00 61.45 166 LEU B CA 1
ATOM 2984 C C . LEU C 3 17 ? -41.634 -4.635 28.068 1.00 71.27 166 LEU B C 1
ATOM 2985 O O . LEU C 3 17 ? -42.388 -4.868 27.117 1.00 72.50 166 LEU B O 1
ATOM 2990 N N . LEU C 3 18 ? -40.508 -3.936 27.937 1.00 73.08 167 LEU B N 1
ATOM 2991 C CA . LEU C 3 18 ? -40.000 -3.477 26.653 1.00 64.66 167 LEU B CA 1
ATOM 2992 C C . LEU C 3 18 ? -39.065 -4.483 25.997 1.00 79.13 167 LEU B C 1
ATOM 2993 O O . LEU C 3 18 ? -38.508 -4.190 24.934 1.00 81.63 167 LEU B O 1
ATOM 2998 N N . ASN C 3 19 ? -38.878 -5.651 26.607 1.00 80.11 168 ASN B N 1
ATOM 2999 C CA . ASN C 3 19 ? -38.021 -6.708 26.078 1.00 81.60 168 ASN B CA 1
ATOM 3000 C C . ASN C 3 19 ? -38.882 -7.949 25.885 1.00 78.95 168 ASN B C 1
ATOM 3001 O O . ASN C 3 19 ? -39.276 -8.593 26.862 1.00 86.23 168 ASN B O 1
ATOM 3006 N N . SER C 3 20 ? -39.169 -8.284 24.624 1.00 80.59 169 SER B N 1
ATOM 3007 C CA . SER C 3 20 ? -40.019 -9.434 24.333 1.00 72.68 169 SER B CA 1
ATOM 3008 C C . SER C 3 20 ? -39.404 -10.744 24.805 1.00 75.62 169 SER B C 1
ATOM 3009 O O . SER C 3 20 ? -40.134 -11.720 25.008 1.00 68.90 169 SER B O 1
ATOM 3012 N N . SER C 3 21 ? -38.084 -10.789 24.986 1.00 84.86 170 SER B N 1
ATOM 3013 C CA . SER C 3 21 ? -37.417 -11.989 25.471 1.00 73.89 170 SER B CA 1
ATOM 3014 C C . SER C 3 21 ? -37.480 -12.134 26.986 1.00 73.75 170 SER B C 1
ATOM 3015 O O . SER C 3 21 ? -37.068 -13.176 27.507 1.00 89.96 170 SER B O 1
ATOM 3018 N N . SER C 3 22 ? -37.980 -11.130 27.698 1.00 70.13 171 SER B N 1
ATOM 3019 C CA . SER C 3 22 ? -38.021 -11.179 29.151 1.00 69.30 171 SER B CA 1
ATOM 3020 C C . SER C 3 22 ? -39.154 -12.075 29.632 1.00 69.44 171 SER B C 1
ATOM 3021 O O . SER C 3 22 ? -40.212 -12.172 29.003 1.00 57.43 171 SER B O 1
ATOM 3024 N N . ALA C 3 23 ? -38.916 -12.740 30.766 1.00 67.88 172 ALA B N 1
ATOM 3025 C CA . ALA C 3 23 ? -39.952 -13.574 31.363 1.00 59.84 172 ALA B CA 1
ATOM 3026 C C . ALA C 3 23 ? -41.139 -12.742 31.826 1.00 61.07 172 ALA B C 1
ATOM 3027 O O . ALA C 3 23 ? -42.265 -13.248 31.888 1.00 68.18 172 ALA B O 1
ATOM 3029 N N . ILE C 3 24 ? -40.909 -11.469 32.153 1.00 70.98 173 ILE B N 1
ATOM 3030 C CA . ILE C 3 24 ? -42.003 -10.595 32.557 1.00 67.74 173 ILE B CA 1
ATOM 3031 C C . ILE C 3 24 ? -42.886 -10.254 31.363 1.00 52.34 173 ILE B C 1
ATOM 3032 O O . ILE C 3 24 ? -44.117 -10.198 31.478 1.00 51.74 173 ILE B O 1
ATOM 3037 N N . TYR C 3 25 ? -42.277 -10.029 30.197 1.00 56.89 174 TYR B N 1
ATOM 3038 C CA . TYR C 3 25 ? -43.064 -9.854 28.981 1.00 58.82 174 TYR B CA 1
ATOM 3039 C C . TYR C 3 25 ? -43.818 -11.131 28.633 1.00 61.77 174 TYR B C 1
ATOM 3040 O O . TYR C 3 25 ? -44.987 -11.082 28.232 1.00 58.24 174 TYR B O 1
ATOM 3049 N N . SER C 3 26 ? -43.164 -12.285 28.787 1.00 60.57 175 SER B N 1
ATOM 3050 C CA . SER C 3 26 ? -43.796 -13.551 28.432 1.00 61.63 175 SER B CA 1
ATOM 3051 C C . SER C 3 26 ? -44.949 -13.891 29.367 1.00 61.58 175 SER B C 1
ATOM 3052 O O . SER C 3 26 ? -45.919 -14.530 28.943 1.00 66.45 175 SER B O 1
ATOM 3055 N N . LYS C 3 27 ? -44.867 -13.479 30.633 1.00 55.56 176 LYS B N 1
ATOM 3056 C CA . LYS C 3 27 ? -45.952 -13.758 31.568 1.00 64.24 176 LYS B CA 1
ATOM 3057 C C . LYS C 3 27 ? -47.200 -12.956 31.221 1.00 66.56 176 LYS B C 1
ATOM 3058 O O . LYS C 3 27 ? -48.317 -13.487 31.252 1.00 69.02 176 LYS B O 1
ATOM 3064 N N . TYR C 3 28 ? -47.031 -11.678 30.878 1.00 64.15 177 TYR B N 1
ATOM 3065 C CA . TYR C 3 28 ? -48.178 -10.831 30.570 1.00 72.17 177 TYR B CA 1
ATOM 3066 C C . TYR C 3 28 ? -48.726 -11.101 29.175 1.00 68.72 177 TYR B C 1
ATOM 3067 O O . TYR C 3 28 ? -49.947 -11.118 28.980 1.00 59.15 177 TYR B O 1
ATOM 3076 N N . ALA C 3 29 ? -47.845 -11.306 28.193 1.00 65.35 178 ALA B N 1
ATOM 3077 C CA . ALA C 3 29 ? -48.304 -11.573 26.833 1.00 60.91 178 ALA B CA 1
ATOM 3078 C C . ALA C 3 29 ? -49.101 -12.870 26.772 1.00 66.43 178 ALA B C 1
ATOM 3079 O O . ALA C 3 29 ? -50.183 -12.919 26.177 1.00 66.28 178 ALA B O 1
ATOM 3081 N N . ASN C 3 30 ? -48.581 -13.933 27.390 1.00 63.42 179 ASN B N 1
ATOM 3082 C CA . ASN C 3 30 ? -49.313 -15.194 27.419 1.00 69.81 179 ASN B CA 1
ATOM 3083 C C . ASN C 3 30 ? -50.608 -15.060 28.209 1.00 65.69 179 ASN B C 1
ATOM 3084 O O . ASN C 3 30 ? -51.652 -15.570 27.787 1.00 65.61 179 ASN B O 1
ATOM 3089 N N . GLY C 3 31 ? -50.564 -14.373 29.352 1.00 71.37 180 GLY B N 1
ATOM 3090 C CA . GLY C 3 31 ? -51.768 -14.211 30.152 1.00 67.65 180 GLY B CA 1
ATOM 3091 C C . GLY C 3 31 ? -52.869 -13.471 29.416 1.00 70.84 180 GLY B C 1
ATOM 3092 O O . GLY C 3 31 ? -54.046 -13.826 29.519 1.00 75.62 180 GLY B O 1
ATOM 3093 N N . ILE C 3 32 ? -52.503 -12.438 28.657 1.00 64.56 181 ILE B N 1
ATOM 3094 C CA . ILE C 3 32 ? -53.504 -11.668 27.925 1.00 66.20 181 ILE B CA 1
ATOM 3095 C C . ILE C 3 32 ? -53.967 -12.419 26.682 1.00 63.05 181 ILE B C 1
ATOM 3096 O O . ILE C 3 32 ? -55.167 -12.468 26.386 1.00 61.14 181 ILE B O 1
ATOM 3101 N N . GLU C 3 33 ? -53.034 -13.017 25.937 1.00 56.66 182 GLU B N 1
ATOM 3102 C CA . GLU C 3 33 ? -53.405 -13.692 24.697 1.00 62.23 182 GLU B CA 1
ATOM 3103 C C . GLU C 3 33 ? -54.297 -14.897 24.954 1.00 65.53 182 GLU B C 1
ATOM 3104 O O . GLU C 3 33 ? -55.160 -15.213 24.129 1.00 62.09 182 GLU B O 1
ATOM 3110 N N . ILE C 3 34 ? -54.106 -15.585 26.081 1.00 61.76 183 ILE B N 1
ATOM 3111 C CA . ILE C 3 34 ? -54.923 -16.759 26.370 1.00 59.23 183 ILE B CA 1
ATOM 3112 C C . ILE C 3 34 ? -56.365 -16.354 26.656 1.00 70.02 183 ILE B C 1
ATOM 3113 O O . ILE C 3 34 ? -57.309 -16.980 26.159 1.00 72.50 183 ILE B O 1
ATOM 3118 N N . GLN C 3 35 ? -56.561 -15.297 27.448 1.00 71.39 184 GLN B N 1
ATOM 3119 C CA . GLN C 3 35 ? -57.917 -14.882 27.795 1.00 75.22 184 GLN B CA 1
ATOM 3120 C C . GLN C 3 35 ? -58.625 -14.243 26.606 1.00 73.11 184 GLN B C 1
ATOM 3121 O O . GLN C 3 35 ? -59.825 -14.463 26.401 1.00 66.98 184 GLN B O 1
ATOM 3127 N N . LEU C 3 36 ? -57.903 -13.445 25.814 1.00 67.98 185 LEU B N 1
ATOM 3128 C CA . LEU C 3 36 ? -58.502 -12.861 24.619 1.00 64.34 185 LEU B CA 1
ATOM 3129 C C . LEU C 3 36 ? -58.816 -13.923 23.575 1.00 68.71 185 LEU B C 1
ATOM 3130 O O . LEU C 3 36 ? -59.805 -13.798 22.843 1.00 68.28 185 LEU B O 1
ATOM 3135 N N . LYS C 3 37 ? -57.991 -14.970 23.491 1.00 67.19 186 LYS B N 1
ATOM 3136 C CA . LYS C 3 37 ? -58.257 -16.056 22.554 1.00 66.39 186 LYS B CA 1
ATOM 3137 C C . LYS C 3 37 ? -59.514 -16.824 22.945 1.00 70.25 186 LYS B C 1
ATOM 3138 O O . LYS C 3 37 ? -60.306 -17.211 22.078 1.00 80.53 186 LYS B O 1
ATOM 3144 N N . LYS C 3 38 ? -59.716 -17.051 24.245 1.00 62.52 187 LYS B N 1
ATOM 3145 C CA . LYS C 3 38 ? -60.911 -17.756 24.694 1.00 71.82 187 LYS B CA 1
ATOM 3146 C C . LYS C 3 38 ? -62.171 -16.932 24.463 1.00 69.52 187 LYS B C 1
ATOM 3147 O O . LYS C 3 38 ? -63.261 -17.496 24.312 1.00 71.78 187 LYS B O 1
ATOM 3153 N N . ALA C 3 39 ? -62.044 -15.606 24.426 1.00 65.24 188 ALA B N 1
ATOM 3154 C CA . ALA C 3 39 ? -63.192 -14.732 24.227 1.00 69.71 188 ALA B CA 1
ATOM 3155 C C . ALA C 3 39 ? -63.475 -14.450 22.758 1.00 83.68 188 ALA B C 1
ATOM 3156 O O . ALA C 3 39 ? -64.634 -14.216 22.394 1.00 84.92 188 ALA B O 1
ATOM 3158 N N . TYR C 3 40 ? -62.450 -14.468 21.908 1.00 79.86 189 TYR B N 1
ATOM 3159 C CA . TYR C 3 40 ? -62.603 -14.145 20.497 1.00 71.78 189 TYR B CA 1
ATOM 3160 C C . TYR C 3 40 ? -62.630 -15.376 19.601 1.00 81.62 189 TYR B C 1
ATOM 3161 O O . TYR C 3 40 ? -62.660 -15.227 18.376 1.00 90.72 189 TYR B O 1
ATOM 3170 N N . GLU C 3 41 ? -62.625 -16.584 20.172 1.00 76.50 190 GLU B N 1
ATOM 3171 C CA . GLU C 3 41 ? -62.527 -17.785 19.347 1.00 83.91 190 GLU B CA 1
ATOM 3172 C C . GLU C 3 41 ? -63.832 -18.093 18.622 1.00 89.21 190 GLU B C 1
ATOM 3173 O O . GLU C 3 41 ? -63.805 -18.623 17.506 1.00 93.74 190 GLU B O 1
ATOM 3179 N N . ARG C 3 42 ? -64.977 -17.769 19.224 1.00 87.85 191 ARG B N 1
ATOM 3180 C CA . ARG C 3 42 ? -66.260 -18.052 18.594 1.00 101.75 191 ARG B CA 1
ATOM 3181 C C . ARG C 3 42 ? -66.640 -17.019 17.544 1.00 90.39 191 ARG B C 1
ATOM 3182 O O . ARG C 3 42 ? -67.659 -17.193 16.866 1.00 92.01 191 ARG B O 1
ATOM 3190 N N . ILE C 3 43 ? -65.850 -15.957 17.396 1.00 81.64 192 ILE B N 1
ATOM 3191 C CA . ILE C 3 43 ? -66.094 -14.970 16.353 1.00 87.83 192 ILE B CA 1
ATOM 3192 C C . ILE C 3 43 ? -65.812 -15.595 14.996 1.00 98.43 192 ILE B C 1
ATOM 3193 O O . ILE C 3 43 ? -64.773 -16.238 14.795 1.00 98.82 192 ILE B O 1
ATOM 3198 N N . GLN C 3 44 ? -66.738 -15.417 14.058 1.00 112.46 193 GLN B N 1
ATOM 3199 C CA . GLN C 3 44 ? -66.524 -15.925 12.711 1.00 122.78 193 GLN B CA 1
ATOM 3200 C C . GLN C 3 44 ? -65.396 -15.153 12.035 1.00 120.40 193 GLN B C 1
ATOM 3201 O O . GLN C 3 44 ? -65.291 -13.929 12.161 1.00 120.19 193 GLN B O 1
ATOM 3207 N N . GLY C 3 45 ? -64.529 -15.883 11.341 1.00 113.85 194 GLY B N 1
ATOM 3208 C CA . GLY C 3 45 ? -63.379 -15.287 10.700 1.00 102.24 194 GLY B CA 1
ATOM 3209 C C . GLY C 3 45 ? -62.197 -15.021 11.606 1.00 95.69 194 GLY B C 1
ATOM 3210 O O . GLY C 3 45 ? -61.171 -14.528 11.122 1.00 96.06 194 GLY B O 1
ATOM 3211 N N . PHE C 3 46 ? -62.300 -15.325 12.899 1.00 92.02 195 PHE B N 1
ATOM 3212 C CA . PHE C 3 46 ? -61.184 -15.106 13.808 1.00 81.64 195 PHE B CA 1
ATOM 3213 C C . PHE C 3 46 ? -60.022 -16.028 13.461 1.00 78.79 195 PHE B C 1
ATOM 3214 O O . PHE C 3 46 ? -60.214 -17.197 13.116 1.00 86.28 195 PHE B O 1
ATOM 3222 N N . GLU C 3 47 ? -58.806 -15.492 13.555 1.00 76.84 196 GLU B N 1
ATOM 3223 C CA . GLU C 3 47 ? -57.600 -16.250 13.241 1.00 77.71 196 GLU B CA 1
ATOM 3224 C C . GLU C 3 47 ? -56.618 -16.262 14.404 1.00 75.26 196 GLU B C 1
ATOM 3225 O O . GLU C 3 47 ? -56.272 -17.339 14.898 1.00 72.33 196 GLU B O 1
ATOM 3231 N N . SER C 3 48 ? -56.160 -15.099 14.861 1.00 81.43 197 SER B N 1
ATOM 3232 C CA . SER C 3 48 ? -55.190 -15.054 15.944 1.00 76.61 197 SER B CA 1
ATOM 3233 C C . SER C 3 48 ? -55.234 -13.688 16.608 1.00 68.79 197 SER B C 1
ATOM 3234 O O . SER C 3 48 ? -55.619 -12.692 15.989 1.00 68.04 197 SER B O 1
ATOM 3237 N N . VAL C 3 49 ? -54.837 -13.660 17.877 1.00 73.64 198 VAL B N 1
ATOM 3238 C CA . VAL C 3 49 ? -54.659 -12.428 18.633 1.00 70.28 198 VAL B CA 1
ATOM 3239 C C . VAL C 3 49 ? -53.269 -12.463 19.252 1.00 62.53 198 VAL B C 1
ATOM 3240 O O . VAL C 3 49 ? -52.821 -13.509 19.732 1.00 64.16 198 VAL B O 1
ATOM 3244 N N . GLN C 3 50 ? -52.573 -11.328 19.217 1.00 69.52 199 GLN B N 1
ATOM 3245 C CA . GLN C 3 50 ? -51.197 -11.269 19.694 1.00 82.00 199 GLN B CA 1
ATOM 3246 C C . GLN C 3 50 ? -50.942 -9.945 20.394 1.00 65.50 199 GLN B C 1
ATOM 3247 O O . GLN C 3 50 ? -51.301 -8.885 19.873 1.00 60.50 199 GLN B O 1
ATOM 3253 N N . VAL C 3 51 ? -50.338 -10.011 21.579 1.00 62.20 200 VAL B N 1
ATOM 3254 C CA . VAL C 3 51 ? -49.873 -8.812 22.268 1.00 61.78 200 VAL B CA 1
ATOM 3255 C C . VAL C 3 51 ? -48.542 -8.395 21.662 1.00 58.82 200 VAL B C 1
ATOM 3256 O O . VAL C 3 51 ? -47.601 -9.195 21.587 1.0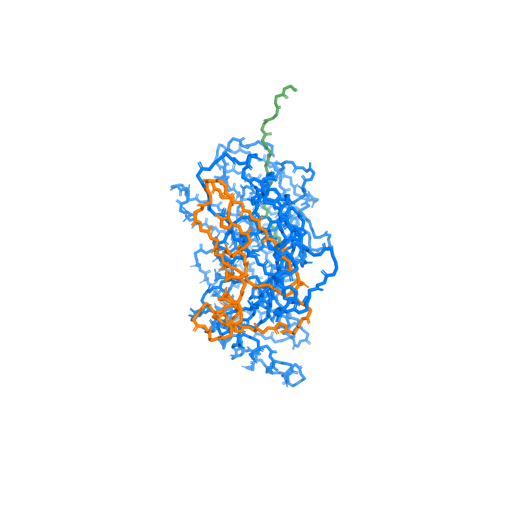0 63.09 200 VAL B O 1
ATOM 3260 N N . THR C 3 52 ? -48.457 -7.137 21.228 1.00 56.07 201 THR B N 1
ATOM 3261 C CA . THR C 3 52 ? -47.284 -6.648 20.522 1.00 50.17 201 THR B CA 1
ATOM 3262 C C . THR C 3 52 ? -46.547 -5.521 21.233 1.00 52.32 201 THR B C 1
ATOM 3263 O O . THR C 3 52 ? -45.423 -5.201 20.830 1.00 51.33 201 THR B O 1
ATOM 3267 N N . GLN C 3 53 ? -47.126 -4.920 22.272 1.00 54.86 202 GLN B N 1
ATOM 3268 C CA . GLN C 3 53 ? -46.493 -3.779 22.923 1.00 53.88 202 GLN B CA 1
ATOM 3269 C C . GLN C 3 53 ? -47.042 -3.612 24.335 1.00 53.50 202 GLN B C 1
ATOM 3270 O O . GLN C 3 53 ? -48.171 -4.011 24.632 1.00 45.69 202 GLN B O 1
ATOM 3276 N N . PHE C 3 54 ? -46.218 -3.011 25.198 1.00 58.57 203 PHE B N 1
ATOM 3277 C CA . PHE C 3 54 ? -46.549 -2.717 26.589 1.00 59.83 203 PHE B CA 1
ATOM 3278 C C . PHE C 3 54 ? -45.993 -1.343 26.935 1.00 61.72 203 PHE B C 1
ATOM 3279 O O . PHE C 3 54 ? -44.791 -1.118 26.786 1.00 66.77 203 PHE B O 1
ATOM 3287 N N . ARG C 3 55 ? -46.869 -0.468 27.429 1.00 58.27 204 ARG B N 1
ATOM 3288 C CA . ARG C 3 55 ? -46.431 0.922 27.694 1.00 59.31 204 ARG B CA 1
ATOM 3289 C C . ARG C 3 55 ? -46.723 1.344 29.133 1.00 65.37 204 ARG B C 1
ATOM 3290 O O . ARG C 3 55 ? -47.492 0.643 29.813 1.00 74.19 204 ARG B O 1
ATOM 3298 N N . ASN C 3 56 ? -46.124 2.449 29.562 1.00 58.18 205 ASN B N 1
ATOM 3299 C CA . ASN C 3 56 ? -46.286 3.019 30.897 1.00 68.41 205 ASN B CA 1
ATOM 3300 C C . ASN C 3 56 ? -47.484 3.970 30.978 1.00 70.05 205 ASN B C 1
ATOM 3301 O O . ASN C 3 56 ? -47.654 4.653 31.990 1.00 79.21 205 ASN B O 1
ATOM 3306 N N . GLY C 3 57 ? -48.306 4.043 29.936 1.00 78.02 206 GLY B N 1
ATOM 3307 C CA . GLY C 3 57 ? -49.437 4.960 29.938 1.00 103.80 206 GLY B CA 1
ATOM 3308 C C . GLY C 3 57 ? -50.403 4.768 31.096 1.00 98.16 206 GLY B C 1
ATOM 3309 O O . GLY C 3 57 ? -50.302 5.428 32.135 1.00 95.16 206 GLY B O 1
#

Secondary structure (DSSP, 8-state):
-EEEEEEEEESS-HHHHHHHHHTTHHHHHHHHTTTS-B-TT--EEES--SEE-SSS-EE-TT-EEEEE--TTEESEEEEEEETTEEEEEEE--EEHHHHHHHHHHTTTSSS--HHHHHHHHHHHHHHHHHS----HHHHHHHHHHHHHHHHHHHHHT----HHHHHHHHHHHHHHT-GGGHHHHHHHHHH-TTHHHHHHHHHHHHHTTS-GGG-SEEEE-SSEEEEEEE--TTHHHH-EEEEEEE--TT-SS-EEEEEEE-GGGG-S---SEEEEEEESTHHHHS---SSS--EE-S-EEEEEETT---S-EEEEEE-SSSSEEEEEEEEEETTTTEEE-TTEEEEEE-SSEEEEEES--/-EEEEEEEESS---GGGG-TTSHHHHHHHHHHHHHHHHHHTTSTTEEEEEEEEEE--/-EEEEEEEE----

Sequence (430 aa):
SIVAGYEVVGSSSASELLSAIEHVAEKAKTALHKLFPLEDGSFRVFGKAQCNDIVFGFGSKDDEYTLPCSSGYRGNITAKCESSGWQVIRETCVLSLLEELNKNFSMIVGNATEAAVSSFVQNLSVIIRQNPSTTVGNLASVVSILSNISSLSLASHFRVSNSTMEDVISIADNILNSASVTNWTVLLREEKYASSRLLETLENISTLVPPTALPLNFSRKFIDWKGIPVNKSQLKRGYSYQIKMCPQNTSIPIRGRVLIGSDQFQRSLPETIISMASLTLGNILPVSKNGNAQVNGPVISTVIQNYSINEVFLFFSKIESNLSQPHHCVFWDFSHLQWNDAGCHLVNETQDIVTCQCTHLTSFSILMSPFVPSTKIWGTFKINERFTNDLLNSSSAIYSKYANGIEIQLKKAYERIQGFESVQVTQFRNG

Radius of gyration: 28.46 Å; Cα contacts (8 Å, |Δi|>4): 850; chains: 3; bounding box: 71×72×53 Å

Foldseek 3Di:
DDQDDDDDDDDDDLVVVQVVCVVCVVVVVVVVCVPDPDDPPSRDDDRDFQAADPVFGTDDAQDKDKAADDPQWGDIWIFGQHNVHTHTQDDQTAGPQLVVLVVVVVVALVPDDLVRLLVSLVSVLVVCVVPLPQALNHLQSVLVSLLSSLVSCVVVLHAQALSSLLSLVSVVCSCLDLVNLVNLVSNCSPVVCSLVSSVVSNQSNVVRHFQVRDQHWDDDQFKTKGKHWDDCCCLPANDKDKDWHDDPVDPHTKIKMKGGGSVQCPPPHATMKMKMKGASSQSNQDADPVDPDGRQWIQIDIDTPPGWGQKMKMKTWGNDDPDDDDADWHQDSVVSYTHRVQKDWDDDDPTITMIMGGTD/DDDDDDDDDDDDD/DDDDDDDDDPDADDCLCVPCPHPVVVVVFVVVQVVVCVVCVPPPPDDGDGDDHDDRD

Solvent-accessible surface area: 20395 Å² total; per-residue (Å²): 34,0,16,0,0,1,35,1,41,3,82,23,59,56,87,77,5,36,42,21,0,94,158,44,15,132,99,0,44,81,17,0,100,89,96,12,65,15,67,138,63,14,32,97,30,30,27,74,24,90,2,96,46,170,109,13,11,5,0,22,105,92,28,86,12,68,18,50,25,83,108,42,49,72,25,72,38,15,0,70,0,64,87,110,25,30,65,32,62,129,26,80,6,16,12,42,86,3,74,92,18,63,133,71,8,85,125,54,73,77,127,22,75,73,76,37,9,37,57,17,2,100,78,0,7,67,19,14,142,128,55,82,70,22,19,5,3,11,0,20,19,0,3,48,1,3,20,62,6,4,67,16,4,58,91,47,158,28,142,12,51,68,67,8,0,65,25,3,0,5,3,1,25,34,2,0,49,70,90,0,32,103,47,0,52,13,1,29,136,49,56,137,83,0,0,5,109,3,0,71,6,3,16,48,5,0,27,25,2,20,48,130,22,15,95,29,89,21,78,76,132,25,0,6,0,62,0,50,46,28,90,71,51,16,73,88,103,10,7,61,6,88,12,120,20,78,34,168,126,26,122,96,43,0,113,1,75,0,60,0,25,38,82,28,1,128,63,100,45,16,101,5,0,2,0,2,0,0,20,5,3,9,96,1,3,50,43,69,106,149,32,92,27,63,16,1,1,0,1,1,1,2,27,14,75,157,40,92,5,102,53,0,58,1,46,2,8,36,43,91,94,140,30,37,95,12,79,6,9,22,1,30,57,104,136,54,87,22,38,88,63,21,8,99,78,74,97,72,73,98,100,55,0,18,0,57,1,70,44,35,35,0,1,1,0,16,0,7,52,154,100,95,168,69,102,0,29,0,10,2,60,0,71,58,195,26,55,100,65,6,67,75,78,101,21,85,64,30,48,125,20,10,84,12,0,28,101,44,0,123,133,6,0,96,217,22,130,27,41,108,49,8,93,6,67,8,0,14,75,54

B-factor: mean 72.1, std 21.11, range [31.49, 178.56]

GO terms:
  GO:0004930 G protein-coupled receptor activity (F, IDA)
  GO:0005886 plasma membrane (C, IDA)
  GO:0007189 adenylate cyclase-activating G protein-coupled receptor signaling pathway (P, IDA)
  GO:0005576 extracellular region (C, EXP)
  GO:0005886 plasma membrane (C, EXP)
  GO:0004930 G protein-coupled receptor activity (F, TAS)
  GO:0007186 G protein-coupled receptor signaling pathway (P, TAS)
  GO:0016020 membrane (C, TAS)
  GO:0005515 protein binding (F, IPI)

InterPro domains:
  IPR000082 SEA domain [PF01390] (154-229)
  IPR000082 SEA domain [PS50024] (148-256)
  IPR000203 GPS motif [PF01825] (532-572)
  IPR000203 GPS motif [SM00303] (530-578)
  IPR000832 GPCR, family 2, secretin-like [PF00002] (585-834)
  IPR000832 GPCR, family 2, secretin-like [PR00249] (587-611)
  IPR000832 GPCR, family 2, secretin-like [PR00249] (659-682)
  IPR000832 GPCR, family 2, secretin-like [PR00249] (745-770)
  IPR000832 GPCR, family 2, secretin-like [PR00249] (789-809)
  IPR000832 GPCR, family 2, secretin-like [PR00249] (820-841)
  IPR008078 GPCR family 2, Ig-hepta-like receptor [PR01695] (254-275)
  IPR008078 GPCR family 2, Ig-hepta-like receptor [PR01695] (611-623)
  IPR008078 GPCR family 2, Ig-hepta-like receptor [PR01695] (683-699)
  IPR008078 GPCR family 2, Ig-hepta-like receptor [PR01695] (725-742)
  IPR008078 GPCR family 2, Ig-hepta-like receptor [PR01695] (771-788)
  IPR008078 GPCR family 2, Ig-hepta-like receptor [PR01695] (844-870)
  IPR017981 GPCR, family 2-like, 7TM [PS50261] (585-842)
  IPR046338 GAIN domain superfamily [G3DSA:2.60.220.50] (436-576)
  IPR051587 Adhesion G-protein coupled receptor [PTHR45813] (249-899)
  IPR057244 GAIN, subdomain B [PS50221] (437-579)